Protein AF-A0A354WFI0-F1 (afdb_monomer)

Foldseek 3Di:
DADDPVQVPFDKDWLVVLLPAFQAWWKKFKAWPVRATADIATDRGSSCCSVDPQVLCVVVVVVPPPITIMIGIDGDDPVCRVVVSVVVCVVRVHNNVPDDRPRPPPVVLLVLVQLLCLQQQVFKEWLFKFAQQLVPVVLVVVCVVVVVCVCVPPVARHAIETEMEGAVVVLCVLAPDVVLLLVLNVCSLCVDVVCSVQFDDDLQASFWTWHDAQRHIYTYAYEDPVLVVLQPDWDWADASHRIHTYGDPSSLVSLLVFWFADNHYIDGDPDPDPVRCSRSVRSVRGDGDDHHPHDNPDPDDHDNDYSSNSSVVVVVCVVVCCDDPSVQVPPDPDDLVVVCVVVVQDPCVCLVPPQPPDPPSFKAKKWFDALPDDPLAQAAWDWDQPPVRDTDIDGHWFWWQALVGTDIRPDDPVPQQAPEETEIDMWGPSVCSLCVVLAVQFIPRDDDRRYIYTPWRDNDPFKTKDAKWKWKDQAPRDITIHGGAAGPVGSDPVRSVVSSVVSVVVSPRPPIDIDIDHIDIDGPPSPNPPSPDDPPVVVPVVPPPPDDDD

pLDDT: mean 87.9, std 15.36, range [27.03, 98.62]

Mean predicted aligned error: 11.43 Å

Nearest PDB structures (foldseek):
  1yd3-assembly1_A  TM=7.241E-01  e=3.306E-04  Thermotoga maritima
  1yd4-assembly1_A  TM=7.136E-01  e=4.871E-04  Thermotoga maritima
  1yd2-assembly1_A  TM=6.881E-01  e=3.693E-04  Thermotoga maritima
  1yd5-assembly1_A  TM=6.751E-01  e=4.125E-04  Thermotoga maritima
  2lwf-assembly1_A  TM=6.369E-01  e=1.740E-03  Arabidopsis thaliana

Secondary structure (DSSP, 8-state):
-B--HHHHTS-EEEGGGGGGS-SS-EEEEEE-TT-BEEEEEEESSHHHHHHSTT-THHHHHHTSTT---EEEEEE--TTTHHHHHHHHHHHH--TTTSS--------HHHHHHHHHHHHHTTTEEEEEEEPPGGG-HHHHHHHHHTT-GGGG-TTTTTS-EEEEEE-HHHHHHT-S-HHHHHHHHHHHHHS-TTTGGGSEE-TT-SS-EEEEETTEEEEEEEE-HHHHTT---EEEEEETTEEEEEE-HHHHHHHHHHEEE-SSEEEE-----HHHHHHHHHHHTPBP--S--S--S---------HHHHHHHHHHHHHTTSSSGGGGTTT-S--HHHHHHHTT--TTTTTT-TT--STTS-EEEEEE--SS--TTS--SEEEEE-TTS-EEEEE---EEEETTEEEETTS-GGG---SEEEEEEEEEHHHHHHHHHHHTTS-BS---TTEEEES--EEETTEEEEPEEEEEEETTTEEEEEEE---SS--SHHHHHHHHHHHHHTT--TTEEEEEE--EEEEPP--TTSTT-S-THHHHTTTSTT----

Sequence (550 aa):
MNADTYILQLPHVLLKSKELLPEDSGIYYVIDENELIWYIGKAKNIKTRWSGKTHHRIIQLGSQKRKVFHIYFEIISPDQLTQVEKARIEQYKPQLNGSKVTAKTIRPAETLLRETLNSLSEYIIIIGIEPPRKDDPVYIEKCNKFGSNWRILKKVLPLPIIHLCIDLTNIYNNTEDSRAAELAIDKAFSSRKAYSHQWESRKTESTSIRLLVNGYAVEVYDISKEAITLITGYEFTTLAGVPVRVINSESLQAIKKYCGQSSYSIFNLNDDSEFSQFCNHPLKQLLFYQKDPIKILFNESINSRSIDDNIKQFEEEYKLKKRGFDSRSNQTKYDISDILVKRGIDLKCYSTHPYIKDYSDKRIYLHIKSFSINLYEPTGQKNYISENGEKVTTSIVHSIQGSKGSFRQGSDLNLFPYQNVYMLTSVEREAWLLFEHYLSDFARVTLSEDDGYISRVYVSAKKCIKPAQVKISLGNQRTFTIPFGPSETIVKYDQVRKTMIESLKNSGLPDLKISFSSESISQCPLNNNISSRLSISDRSDLVSDLVLEY

Radius of gyration: 32.5 Å; Cα contacts (8 Å, |Δi|>4): 939; chains: 1; bounding box: 73×79×80 Å

Solvent-accessible surface area (backbone atoms only — not comparable to full-atom values): 31008 Å² total; per-residue (Å²): 75,67,62,50,75,72,58,74,69,39,59,66,40,47,57,92,49,41,86,76,44,55,75,49,22,22,41,37,38,35,27,40,82,80,41,36,34,39,36,63,47,64,32,73,27,44,20,61,52,66,70,40,97,73,46,62,61,60,57,65,55,62,67,48,75,94,67,54,48,33,40,28,44,49,83,39,60,74,90,47,37,68,62,52,40,51,52,50,44,68,73,46,56,23,65,51,67,79,44,81,77,68,65,74,77,70,59,55,48,58,58,49,49,40,43,26,43,48,21,38,29,95,41,36,34,36,64,21,33,28,66,37,54,67,82,35,64,70,58,51,51,50,26,58,76,70,70,40,52,83,75,60,36,81,88,46,18,78,23,36,34,40,39,34,30,33,41,56,64,62,56,50,73,73,45,94,49,62,68,23,44,54,50,25,54,54,42,37,61,39,77,47,78,94,53,27,78,56,50,44,58,48,88,76,44,95,50,28,36,33,35,69,40,90,75,30,33,40,40,36,26,33,40,35,74,72,41,51,72,45,53,82,45,67,45,80,48,41,52,57,82,36,69,33,37,30,52,34,72,67,21,40,53,42,42,40,73,42,31,22,43,58,87,48,29,35,34,65,56,90,59,86,48,72,66,44,51,58,26,19,49,62,51,61,54,42,37,80,75,84,66,60,81,46,76,76,88,70,94,69,91,70,83,75,58,43,39,66,62,40,22,54,52,38,46,50,31,43,76,67,34,70,38,67,84,58,42,70,54,87,75,44,96,67,58,64,66,59,55,32,53,77,70,73,47,66,85,65,65,67,73,83,37,92,63,51,84,58,97,73,76,50,47,35,44,36,37,20,40,63,81,86,56,65,72,63,50,49,37,43,63,45,78,43,67,46,97,86,67,47,79,45,76,42,66,37,63,43,65,34,39,43,79,86,44,77,42,60,37,64,53,65,69,91,74,52,81,51,84,45,57,23,41,45,46,72,34,51,34,71,58,44,71,73,43,36,94,55,43,52,70,23,31,32,77,73,73,57,73,43,28,27,30,27,74,68,54,44,48,41,102,60,28,20,62,41,69,18,32,42,35,45,20,52,57,96,65,50,73,46,66,44,68,41,26,39,32,98,87,38,66,51,68,71,56,43,52,50,52,42,52,53,42,55,68,68,62,75,65,71,61,69,45,79,48,78,46,70,63,42,80,40,72,49,77,81,63,66,80,67,70,88,73,71,61,76,75,81,64,55,84,78,72,67,90,81,79,80,90,134

Structure (mmCIF, N/CA/C/O backbone):
data_AF-A0A354WFI0-F1
#
_entry.id   AF-A0A354WFI0-F1
#
loop_
_atom_site.group_PDB
_atom_site.id
_atom_site.type_symbol
_atom_site.label_atom_id
_atom_site.label_alt_id
_atom_site.label_comp_id
_atom_site.label_asym_id
_atom_site.label_entity_id
_atom_site.label_seq_id
_atom_site.pdbx_PDB_ins_code
_atom_site.Cartn_x
_atom_site.Cartn_y
_atom_site.Cartn_z
_atom_site.occupancy
_atom_site.B_iso_or_equiv
_atom_site.auth_seq_id
_atom_site.auth_comp_id
_atom_site.auth_asym_id
_atom_site.auth_atom_id
_atom_site.pdbx_PDB_model_num
ATOM 1 N N . MET A 1 1 ? 6.319 -44.538 -18.905 1.00 88.12 1 MET A N 1
ATOM 2 C CA . MET A 1 1 ? 6.084 -45.839 -19.561 1.00 88.12 1 MET A CA 1
ATOM 3 C C . MET A 1 1 ? 6.114 -45.600 -21.056 1.00 88.12 1 MET A C 1
ATOM 5 O O . MET A 1 1 ? 5.666 -44.531 -21.469 1.00 88.12 1 MET A O 1
ATOM 9 N N . ASN A 1 2 ? 6.684 -46.519 -21.829 1.00 93.75 2 ASN A N 1
ATOM 10 C CA . ASN A 1 2 ? 6.718 -46.373 -23.283 1.00 93.75 2 ASN A CA 1
ATOM 11 C C . ASN A 1 2 ? 5.329 -46.645 -23.872 1.00 93.75 2 ASN A C 1
ATOM 13 O O . ASN A 1 2 ? 4.521 -47.344 -23.255 1.00 93.75 2 ASN A O 1
ATOM 17 N N . ALA A 1 3 ? 5.060 -46.048 -25.026 1.00 94.88 3 ALA A N 1
ATOM 18 C CA . ALA A 1 3 ? 3.891 -46.319 -25.837 1.00 94.88 3 ALA A CA 1
ATOM 19 C C . ALA A 1 3 ? 3.922 -47.774 -26.308 1.00 94.88 3 ALA A C 1
ATOM 21 O O . ALA A 1 3 ? 4.974 -48.295 -26.672 1.00 94.88 3 ALA A O 1
ATOM 22 N N . ASP A 1 4 ? 2.774 -48.440 -26.255 1.00 96.75 4 ASP A N 1
ATOM 23 C CA . ASP A 1 4 ? 2.620 -49.771 -26.826 1.00 96.75 4 ASP A CA 1
ATOM 24 C C . ASP A 1 4 ? 2.206 -49.678 -28.301 1.00 96.75 4 ASP A C 1
ATOM 26 O O . ASP A 1 4 ? 1.927 -48.603 -28.843 1.00 96.75 4 ASP A O 1
ATOM 30 N N . THR A 1 5 ? 2.145 -50.834 -28.959 1.00 96.81 5 THR A N 1
ATOM 31 C CA . THR A 1 5 ? 1.745 -50.937 -30.366 1.00 96.81 5 THR A CA 1
ATOM 32 C C . THR A 1 5 ? 0.364 -50.334 -30.626 1.00 96.81 5 THR A C 1
ATOM 34 O O . THR A 1 5 ? 0.145 -49.794 -31.704 1.00 96.81 5 THR A O 1
ATOM 37 N N . TYR A 1 6 ? -0.548 -50.378 -29.646 1.00 97.00 6 TYR A N 1
ATOM 38 C CA . TYR A 1 6 ? -1.874 -49.775 -29.777 1.00 97.00 6 TYR A CA 1
ATOM 39 C C . TYR A 1 6 ? -1.776 -48.256 -29.954 1.00 97.00 6 TYR A C 1
ATOM 41 O O . TYR A 1 6 ? -2.316 -47.721 -30.920 1.00 97.00 6 TYR A O 1
ATOM 49 N N . ILE A 1 7 ? -1.050 -47.558 -29.072 1.00 97.19 7 ILE A N 1
ATOM 50 C CA . ILE A 1 7 ? -0.925 -46.095 -29.160 1.00 97.19 7 ILE A CA 1
ATOM 51 C C . ILE A 1 7 ? -0.166 -45.675 -30.422 1.00 97.19 7 ILE A C 1
ATOM 53 O O . ILE A 1 7 ? -0.570 -44.718 -31.080 1.00 97.19 7 ILE A O 1
ATOM 57 N N . LEU A 1 8 ? 0.907 -46.385 -30.781 1.00 97.56 8 LEU A N 1
ATOM 58 C CA . LEU A 1 8 ? 1.742 -46.036 -31.938 1.00 97.56 8 LEU A CA 1
ATOM 59 C C . LEU A 1 8 ? 1.018 -46.193 -33.288 1.00 97.56 8 LEU A C 1
ATOM 61 O O . LEU A 1 8 ? 1.459 -45.627 -34.286 1.00 97.56 8 LEU A O 1
ATOM 65 N N . GLN A 1 9 ? -0.105 -46.916 -33.322 1.00 97.94 9 GLN A N 1
ATOM 66 C CA . GLN A 1 9 ? -0.971 -47.041 -34.498 1.00 97.94 9 GLN A CA 1
ATOM 67 C C . GLN A 1 9 ? -2.048 -45.948 -34.592 1.00 97.94 9 GLN A C 1
ATOM 69 O O . GLN A 1 9 ? -2.731 -45.855 -35.614 1.00 97.94 9 GLN A O 1
ATOM 74 N N . LEU A 1 10 ? -2.222 -45.116 -33.558 1.00 98.31 10 LEU A N 1
ATOM 75 C CA . LEU A 1 10 ? -3.216 -44.044 -33.574 1.00 98.31 10 LEU A CA 1
ATOM 76 C C . LEU A 1 10 ? -2.811 -42.898 -34.522 1.00 98.31 10 LEU A C 1
ATOM 78 O O . LEU A 1 10 ? -1.618 -42.621 -34.706 1.00 98.31 10 LEU A O 1
ATOM 82 N N . PRO A 1 11 ? -3.793 -42.157 -35.074 1.00 98.31 11 PRO A N 1
ATOM 83 C CA . PRO A 1 11 ? -3.531 -40.893 -35.747 1.00 98.31 11 PRO A CA 1
ATOM 84 C C . PRO A 1 11 ? -2.765 -39.931 -34.835 1.00 98.31 11 PRO A C 1
ATOM 86 O O . PRO A 1 11 ? -3.046 -39.827 -33.637 1.00 98.31 11 PRO A O 1
ATOM 89 N N . HIS A 1 12 ? -1.806 -39.204 -35.403 1.00 98.44 12 HIS A N 1
ATOM 90 C CA . HIS A 1 12 ? -1.001 -38.258 -34.646 1.00 98.44 12 HIS A CA 1
ATOM 91 C C . HIS A 1 12 ? -0.573 -37.053 -35.472 1.00 98.44 12 HIS A C 1
ATOM 93 O O . HIS A 1 12 ? -0.542 -37.080 -36.700 1.00 98.44 12 HIS A O 1
ATOM 99 N N . VAL A 1 13 ? -0.205 -35.987 -34.767 1.00 98.25 13 VAL A N 1
ATOM 100 C CA . VAL A 1 13 ? 0.425 -34.797 -35.345 1.00 98.25 13 VAL A CA 1
ATOM 101 C C . VAL A 1 13 ? 1.635 -34.393 -34.513 1.00 98.25 13 VAL A C 1
ATOM 103 O O . VAL A 1 13 ? 1.714 -34.678 -33.317 1.00 98.25 13 VAL A O 1
ATOM 106 N N . LEU A 1 14 ? 2.578 -33.675 -35.116 1.00 97.56 14 LEU A N 1
ATOM 107 C CA . LEU A 1 14 ? 3.636 -33.006 -34.360 1.00 97.56 14 LEU A CA 1
ATOM 108 C C . LEU A 1 14 ? 3.024 -31.949 -33.427 1.00 97.56 14 LEU A C 1
ATOM 110 O O . LEU A 1 14 ? 2.153 -31.186 -33.837 1.00 97.56 14 LEU A O 1
ATOM 114 N N . LEU A 1 15 ? 3.536 -31.810 -32.198 1.00 95.88 15 LEU A N 1
ATOM 115 C CA . LEU A 1 15 ? 3.089 -30.778 -31.244 1.00 95.88 15 LEU A CA 1
ATOM 116 C C . LEU A 1 15 ? 3.219 -29.351 -31.817 1.00 95.88 15 LEU A C 1
ATOM 118 O O . LEU A 1 15 ? 2.450 -28.450 -31.466 1.00 95.88 15 LEU A O 1
ATOM 122 N N . LYS A 1 16 ? 4.199 -29.132 -32.704 1.00 93.44 16 LYS A N 1
ATOM 123 C CA . LYS A 1 16 ? 4.376 -27.862 -33.425 1.00 93.44 16 LYS A CA 1
ATOM 124 C C . LYS A 1 16 ? 3.240 -27.578 -34.410 1.00 93.44 16 LYS A C 1
ATOM 126 O O . LYS A 1 16 ? 2.949 -26.406 -34.603 1.00 93.44 16 LYS A O 1
ATOM 131 N N . SER A 1 17 ? 2.598 -28.626 -34.926 1.00 96.31 17 SER A N 1
ATOM 132 C CA . SER A 1 17 ? 1.516 -28.596 -35.916 1.00 96.31 17 SER A CA 1
ATOM 133 C C . SER A 1 17 ? 0.149 -28.948 -35.311 1.00 96.31 17 SER A C 1
ATOM 135 O O . SER A 1 17 ? -0.720 -29.522 -35.965 1.00 96.31 17 SER A O 1
ATOM 137 N N . LYS A 1 18 ? -0.047 -28.652 -34.019 1.00 95.12 18 LYS A N 1
ATOM 138 C CA . LYS A 1 18 ? -1.270 -28.964 -33.251 1.00 95.12 18 LYS A CA 1
ATOM 139 C C . LYS A 1 18 ? -2.546 -28.305 -33.796 1.00 95.12 18 LYS A C 1
ATOM 141 O O . LYS A 1 18 ? -3.642 -28.677 -33.399 1.00 95.12 18 LYS A O 1
ATOM 146 N N . GLU A 1 19 ? -2.431 -27.325 -34.681 1.00 94.62 19 GLU A N 1
ATOM 147 C CA . GLU A 1 19 ? -3.548 -26.745 -35.429 1.00 94.62 19 GLU A CA 1
ATOM 148 C C . GLU A 1 19 ? -4.234 -27.746 -36.373 1.00 94.62 19 GLU A C 1
ATOM 150 O O . GLU A 1 19 ? -5.393 -27.534 -36.720 1.00 94.62 19 GLU A O 1
ATOM 155 N N . LEU A 1 20 ? -3.555 -28.843 -36.732 1.00 97.19 20 LEU A N 1
ATOM 156 C CA . LEU A 1 20 ? -4.083 -29.932 -37.561 1.00 97.19 20 LEU A CA 1
ATOM 157 C C . LEU A 1 20 ? -4.864 -30.993 -36.763 1.00 97.19 20 LEU A C 1
ATOM 159 O O . LEU A 1 20 ? -5.297 -31.992 -37.329 1.00 97.19 20 LEU A O 1
ATOM 163 N N . LEU A 1 21 ? -5.025 -30.812 -35.448 1.00 98.12 21 LEU A N 1
ATOM 164 C CA . LEU A 1 21 ? -5.816 -31.719 -34.613 1.00 98.12 21 LEU A CA 1
ATOM 165 C C . LEU A 1 21 ? -7.309 -31.686 -34.999 1.00 98.12 21 LEU A C 1
ATOM 167 O O . LEU A 1 21 ? -7.796 -30.645 -35.449 1.00 98.12 21 LEU A O 1
ATOM 171 N N . PRO A 1 22 ? -8.056 -32.783 -34.777 1.00 98.06 22 PRO A N 1
ATOM 172 C CA . PRO A 1 22 ? -9.482 -32.849 -35.085 1.00 98.06 22 PRO A CA 1
ATOM 173 C C . PRO A 1 22 ? -10.330 -31.997 -34.129 1.00 98.06 22 PRO A C 1
ATOM 175 O O . PRO A 1 22 ? -9.961 -31.747 -32.975 1.00 98.06 22 PRO A O 1
ATOM 178 N N . GLU A 1 23 ? -11.504 -31.579 -34.604 1.00 98.19 23 GLU A N 1
ATOM 179 C CA . GLU A 1 23 ? -12.505 -30.835 -33.820 1.00 98.19 23 GLU A CA 1
ATOM 180 C C . GLU A 1 23 ? -13.436 -31.752 -33.004 1.00 98.19 23 GLU A C 1
ATOM 182 O O . GLU A 1 23 ? -14.348 -31.284 -32.324 1.00 98.19 23 GLU A O 1
ATOM 187 N N . ASP A 1 24 ? -13.147 -33.048 -33.006 1.00 98.50 24 ASP A N 1
ATOM 188 C CA . ASP A 1 24 ? -13.878 -34.094 -32.303 1.00 98.50 24 ASP A CA 1
ATOM 189 C C . ASP A 1 24 ? -13.485 -34.234 -30.823 1.00 98.50 24 ASP A C 1
ATOM 191 O O . ASP A 1 24 ? -12.447 -33.739 -30.355 1.00 98.50 24 ASP A O 1
ATOM 195 N N . SER A 1 25 ? -14.321 -34.956 -30.075 1.00 98.38 25 SER A N 1
ATOM 196 C CA . SER A 1 25 ? -14.027 -35.383 -28.711 1.00 98.38 25 SER A CA 1
ATOM 197 C C . SER A 1 25 ? -13.116 -36.606 -28.689 1.00 98.38 25 SER A C 1
ATOM 199 O O . SER A 1 25 ? -13.260 -37.526 -29.491 1.00 98.38 25 SER A O 1
ATOM 201 N N . GLY A 1 26 ? -12.198 -36.662 -27.729 1.00 98.44 26 GLY A N 1
ATOM 202 C CA . GLY A 1 26 ? -11.318 -37.817 -27.611 1.00 98.44 26 GLY A CA 1
ATOM 203 C C . GLY A 1 26 ? -10.286 -37.737 -26.499 1.00 98.44 26 GLY A C 1
ATOM 204 O O . GLY A 1 26 ? -10.249 -36.781 -25.710 1.00 98.44 26 GLY A O 1
ATOM 205 N N . ILE A 1 27 ? -9.448 -38.770 -26.453 1.00 98.62 27 ILE A N 1
ATOM 206 C CA . ILE A 1 27 ? -8.271 -38.862 -25.589 1.00 98.62 27 ILE A CA 1
ATOM 207 C C . ILE A 1 27 ? -7.036 -38.590 -26.433 1.00 98.62 27 ILE A C 1
ATOM 209 O O . ILE A 1 27 ? -6.919 -39.078 -27.554 1.00 98.62 27 ILE A O 1
ATOM 213 N N . TYR A 1 28 ? -6.111 -37.805 -25.895 1.00 98.31 28 TYR A N 1
ATOM 214 C CA . TYR A 1 28 ? -4.847 -37.496 -26.541 1.00 98.31 28 TYR A CA 1
ATOM 215 C C . TYR A 1 28 ? -3.664 -37.908 -25.667 1.00 98.31 28 TYR A C 1
ATOM 217 O O . TYR A 1 28 ? -3.703 -37.788 -24.440 1.00 98.31 28 TYR A O 1
ATOM 225 N N . TYR A 1 29 ? -2.595 -38.343 -26.325 1.00 98.38 29 TYR A N 1
ATOM 226 C CA . TYR A 1 29 ? -1.359 -38.844 -25.740 1.00 98.38 29 TYR A CA 1
ATOM 227 C C . TYR A 1 29 ? -0.202 -37.994 -26.256 1.00 98.38 29 TYR A C 1
ATOM 229 O O . TYR A 1 29 ? -0.004 -37.864 -27.461 1.00 98.38 29 TYR A O 1
ATOM 237 N N . VAL A 1 30 ? 0.572 -37.407 -25.349 1.00 97.81 30 VAL A N 1
ATOM 238 C CA . VAL A 1 30 ? 1.783 -36.660 -25.689 1.00 97.81 30 VAL A CA 1
ATOM 239 C C . VAL A 1 30 ? 2.979 -37.575 -25.513 1.00 97.81 30 VAL A C 1
ATOM 241 O O . VAL A 1 30 ? 3.269 -37.998 -24.390 1.00 97.81 30 VAL A O 1
ATOM 244 N N . ILE A 1 31 ? 3.665 -37.853 -26.614 1.00 97.94 31 ILE A N 1
ATOM 245 C CA . ILE A 1 31 ? 4.736 -38.847 -26.696 1.00 97.94 31 ILE A CA 1
ATOM 246 C C . ILE A 1 31 ? 5.979 -38.182 -27.279 1.00 97.94 31 ILE A C 1
ATOM 248 O O . ILE A 1 31 ? 5.856 -37.346 -28.175 1.00 97.94 31 ILE A O 1
ATOM 252 N N . ASP A 1 32 ? 7.156 -38.490 -26.741 1.00 97.44 32 ASP A N 1
ATOM 253 C CA . ASP A 1 32 ? 8.422 -37.971 -27.272 1.00 97.44 32 ASP A CA 1
ATOM 254 C C . ASP A 1 32 ? 9.044 -38.887 -28.338 1.00 97.44 32 ASP A C 1
ATOM 256 O O . ASP A 1 32 ? 8.488 -39.920 -28.703 1.00 97.44 32 ASP A O 1
ATOM 260 N N . GLU A 1 33 ? 10.206 -38.503 -28.857 1.00 96.25 33 GLU A N 1
ATOM 261 C CA . GLU A 1 33 ? 10.947 -39.263 -29.865 1.00 96.25 33 GLU A CA 1
ATOM 262 C C . GLU A 1 33 ? 11.458 -40.639 -29.399 1.00 96.25 33 GLU A C 1
ATOM 264 O O . GLU A 1 33 ? 11.867 -41.437 -30.232 1.00 96.25 33 GLU A O 1
ATOM 269 N N . ASN A 1 34 ? 11.433 -40.928 -28.093 1.00 96.50 34 ASN A N 1
ATOM 270 C CA . ASN A 1 34 ? 11.820 -42.224 -27.522 1.00 96.50 34 ASN A CA 1
ATOM 271 C C . ASN A 1 34 ? 10.588 -43.055 -27.133 1.00 96.50 34 ASN A C 1
ATOM 273 O O . ASN A 1 34 ? 10.678 -43.931 -26.272 1.00 96.50 34 ASN A O 1
ATOM 277 N N . GLU A 1 35 ? 9.429 -42.721 -27.707 1.00 96.94 35 GLU A N 1
ATOM 278 C CA . GLU A 1 35 ? 8.141 -43.367 -27.453 1.00 96.94 35 GLU A CA 1
ATOM 279 C C . GLU A 1 35 ? 7.688 -43.277 -25.986 1.00 96.94 35 GLU A C 1
ATOM 281 O O . GLU A 1 35 ? 6.787 -43.993 -25.557 1.00 96.94 35 GLU A O 1
ATOM 286 N N . LEU A 1 36 ? 8.256 -42.373 -25.183 1.00 96.88 36 LEU A N 1
ATOM 287 C CA . LEU A 1 36 ? 7.855 -42.208 -23.789 1.00 96.88 36 LEU A CA 1
ATOM 288 C C . LEU A 1 36 ? 6.552 -41.407 -23.707 1.00 96.88 36 LEU A C 1
ATOM 290 O O . LEU A 1 36 ? 6.472 -40.292 -24.223 1.00 96.88 36 LEU A O 1
ATOM 294 N N . ILE A 1 37 ? 5.549 -41.918 -22.986 1.00 97.56 37 ILE A N 1
ATOM 295 C CA . ILE A 1 37 ? 4.295 -41.190 -22.750 1.00 97.56 37 ILE A CA 1
ATOM 296 C C . ILE A 1 37 ? 4.489 -40.176 -21.616 1.00 97.56 37 ILE A C 1
ATOM 298 O O . ILE A 1 37 ? 4.655 -40.530 -20.443 1.00 97.56 37 ILE A O 1
ATOM 302 N N . TRP A 1 38 ? 4.411 -38.892 -21.960 1.00 96.62 38 TRP A N 1
ATOM 303 C CA . TRP A 1 38 ? 4.559 -37.782 -21.019 1.00 96.62 38 TRP A CA 1
ATOM 304 C C . TRP A 1 38 ? 3.245 -37.380 -20.370 1.00 96.62 38 TRP A C 1
ATOM 306 O O . TRP A 1 38 ? 3.209 -37.097 -19.171 1.00 96.62 38 TRP A O 1
ATOM 316 N N . TYR A 1 39 ? 2.173 -37.318 -21.157 1.00 97.19 39 TYR A N 1
ATOM 317 C CA . TYR A 1 39 ? 0.889 -36.790 -20.714 1.00 97.19 39 TYR A CA 1
ATOM 318 C C . TYR A 1 39 ? -0.265 -37.437 -21.471 1.00 97.19 39 TYR A C 1
ATOM 320 O O . TYR A 1 39 ? -0.187 -37.604 -22.683 1.00 97.19 39 TYR A O 1
ATOM 328 N N . ILE A 1 40 ? -1.343 -37.745 -20.759 1.00 98.00 40 ILE A N 1
ATOM 329 C CA . ILE A 1 40 ? -2.618 -38.188 -21.319 1.00 98.00 40 ILE A CA 1
ATOM 330 C C . ILE A 1 40 ? -3.696 -37.213 -20.857 1.00 98.00 40 ILE A C 1
ATOM 332 O O . ILE A 1 40 ? -3.737 -36.844 -19.682 1.00 98.00 40 ILE A O 1
ATOM 336 N N . GLY A 1 41 ? -4.569 -36.778 -21.753 1.00 97.06 41 GLY A N 1
ATOM 337 C CA . GLY A 1 41 ? -5.693 -35.926 -21.382 1.00 97.06 41 GLY A CA 1
ATOM 338 C C . GLY A 1 41 ? -6.908 -36.161 -22.259 1.00 97.06 41 GLY A C 1
ATOM 339 O O . GLY A 1 41 ? -6.807 -36.742 -23.336 1.00 97.06 41 GLY A O 1
ATOM 340 N N . LYS A 1 42 ? -8.064 -35.686 -21.799 1.00 97.69 42 LYS A N 1
ATOM 341 C CA . LYS A 1 42 ? -9.307 -35.667 -22.583 1.00 97.69 42 LYS A CA 1
ATOM 342 C C . LYS A 1 42 ? -9.686 -34.275 -23.075 1.00 97.69 42 LYS A C 1
ATOM 344 O O . LYS A 1 42 ? -9.359 -33.261 -22.449 1.00 97.69 42 LYS A O 1
ATOM 349 N N . ALA A 1 43 ? -10.466 -34.224 -24.149 1.00 97.12 43 ALA A N 1
ATOM 350 C CA . ALA A 1 43 ? -11.117 -33.005 -24.615 1.00 97.12 43 ALA A CA 1
ATOM 351 C C . ALA A 1 43 ? -12.461 -33.308 -25.290 1.00 97.12 43 ALA A C 1
ATOM 353 O O . ALA A 1 43 ? -12.610 -34.337 -25.938 1.00 97.12 43 ALA A O 1
ATOM 354 N N . LYS A 1 44 ? -13.421 -32.377 -25.184 1.00 97.50 44 LYS A N 1
ATOM 355 C CA . LYS A 1 44 ? -14.641 -32.393 -26.016 1.00 97.50 44 LYS A CA 1
ATOM 356 C C . LYS A 1 44 ? -14.379 -31.940 -27.459 1.00 97.50 44 LYS A C 1
ATOM 358 O O . LYS A 1 44 ? -15.161 -32.255 -28.336 1.00 97.50 44 LYS A O 1
ATOM 363 N N . ASN A 1 45 ? -13.303 -31.183 -27.664 1.00 97.44 45 ASN A N 1
ATOM 364 C CA . ASN A 1 45 ? -12.791 -30.750 -28.959 1.00 97.44 45 ASN A CA 1
ATOM 365 C C . ASN A 1 45 ? -11.265 -30.654 -28.815 1.00 97.44 45 ASN A C 1
ATOM 367 O O . ASN A 1 45 ? -10.758 -29.781 -28.094 1.00 97.44 45 ASN A O 1
ATOM 371 N N . ILE A 1 46 ? -10.541 -31.610 -29.402 1.00 97.50 46 ILE A N 1
ATOM 372 C CA . ILE A 1 46 ? -9.092 -31.759 -29.204 1.00 97.50 46 ILE A CA 1
ATOM 373 C C . ILE A 1 46 ? -8.346 -30.530 -29.743 1.00 97.50 46 ILE A C 1
ATOM 375 O O . ILE A 1 46 ? -7.513 -29.960 -29.030 1.00 97.50 46 ILE A O 1
ATOM 379 N N . LYS A 1 47 ? -8.693 -30.054 -30.942 1.00 96.75 47 LYS A N 1
ATOM 380 C CA . LYS A 1 47 ? -8.108 -28.849 -31.550 1.00 96.75 47 LYS A CA 1
ATOM 381 C C . LYS A 1 47 ? -8.232 -27.618 -30.657 1.00 96.75 47 LYS A C 1
ATOM 383 O O . LYS A 1 47 ? -7.232 -26.970 -30.361 1.00 96.75 47 LYS A O 1
ATOM 388 N N . THR A 1 48 ? -9.432 -27.327 -30.155 1.00 93.88 48 THR A N 1
ATOM 389 C CA . THR A 1 48 ? -9.709 -26.169 -29.286 1.00 93.88 48 THR A CA 1
ATOM 390 C C . THR A 1 48 ? -8.956 -26.263 -27.961 1.00 93.88 48 THR A C 1
ATOM 392 O O . THR A 1 48 ? -8.439 -25.268 -27.447 1.00 93.88 48 THR A O 1
ATOM 395 N N . ARG A 1 49 ? -8.837 -27.475 -27.403 1.00 93.62 49 ARG A N 1
ATOM 396 C CA . ARG A 1 49 ? -8.079 -27.709 -26.168 1.00 93.62 49 ARG A CA 1
ATOM 397 C C . ARG A 1 49 ? -6.602 -27.345 -26.323 1.00 93.62 49 ARG A C 1
ATOM 399 O O . ARG A 1 49 ? -6.017 -26.811 -25.379 1.00 93.62 49 ARG A O 1
ATOM 406 N N . TRP A 1 50 ? -6.023 -27.624 -27.487 1.00 93.88 50 TRP A N 1
ATOM 407 C CA . TRP A 1 50 ? -4.612 -27.383 -27.788 1.00 93.88 50 TRP A CA 1
ATOM 408 C C . TRP A 1 50 ? -4.326 -26.014 -28.422 1.00 93.88 50 TRP A C 1
ATOM 410 O O . TRP A 1 50 ? -3.200 -25.523 -28.307 1.00 93.88 50 TRP A O 1
ATOM 420 N N . SER A 1 51 ? -5.321 -25.371 -29.040 1.00 87.06 51 SER A N 1
ATOM 421 C CA . SER A 1 51 ? -5.217 -24.001 -29.560 1.00 87.06 51 SER A CA 1
ATOM 422 C C . SER A 1 51 ? -5.386 -22.935 -28.468 1.00 87.06 51 SER A C 1
ATOM 424 O O . SER A 1 51 ? -4.882 -21.819 -28.602 1.00 87.06 51 SER A O 1
ATOM 426 N N . GLY A 1 52 ? -6.048 -23.273 -27.357 1.00 74.31 52 GLY A N 1
ATOM 427 C CA . GLY A 1 52 ? -6.274 -22.361 -26.240 1.00 74.31 52 GLY A CA 1
ATOM 428 C C . GLY A 1 52 ? -4.991 -21.913 -25.524 1.00 74.31 52 GLY A C 1
ATOM 429 O O . GLY A 1 52 ? -4.104 -22.710 -25.212 1.00 74.31 52 GLY A O 1
ATOM 430 N N . LYS A 1 53 ? -4.942 -20.628 -25.133 1.00 63.06 53 LYS A N 1
ATOM 431 C CA . LYS A 1 53 ? -3.869 -20.029 -24.301 1.00 63.06 53 LYS A CA 1
ATOM 432 C C . LYS A 1 53 ? -3.712 -20.688 -22.913 1.00 63.06 53 LYS A C 1
ATOM 434 O O . LYS A 1 53 ? -2.771 -20.380 -22.185 1.00 63.06 53 LYS A O 1
ATOM 439 N N . THR A 1 54 ? -4.631 -21.575 -22.534 1.00 63.12 54 THR A N 1
ATOM 440 C CA . THR A 1 54 ? -4.769 -22.165 -21.196 1.00 63.12 54 THR A CA 1
ATOM 441 C C . THR A 1 54 ? -4.236 -23.593 -21.083 1.00 63.12 54 THR A C 1
ATOM 443 O O . THR A 1 54 ? -4.316 -24.174 -20.002 1.00 63.12 54 THR A O 1
ATOM 446 N N . HIS A 1 55 ? -3.666 -24.193 -22.139 1.00 77.81 55 HIS A N 1
ATOM 447 C CA . HIS A 1 55 ? -3.121 -25.552 -22.032 1.00 77.81 55 HIS A CA 1
ATOM 448 C C . HIS A 1 55 ? -1.817 -25.579 -21.210 1.00 77.81 55 HIS A C 1
ATOM 450 O O . HIS A 1 55 ? -0.710 -25.610 -21.744 1.00 77.81 55 HIS A O 1
ATOM 456 N N . HIS A 1 56 ? -1.936 -25.578 -19.880 1.00 75.19 56 HIS A N 1
ATOM 457 C CA . HIS A 1 56 ? -0.827 -25.400 -18.933 1.00 75.19 56 HIS A CA 1
ATOM 458 C C . HIS A 1 56 ? 0.327 -26.405 -19.096 1.00 75.19 56 HIS A C 1
ATOM 460 O O . HIS A 1 56 ? 1.466 -26.095 -18.744 1.00 75.19 56 HIS A O 1
ATOM 466 N N . ARG A 1 57 ? 0.070 -27.589 -19.670 1.00 86.19 57 ARG A N 1
ATOM 467 C CA . ARG A 1 57 ? 1.103 -28.609 -19.912 1.00 86.19 57 ARG A CA 1
ATOM 468 C C . ARG A 1 57 ? 2.043 -28.267 -21.071 1.00 86.19 57 ARG A C 1
ATOM 470 O O . ARG A 1 57 ? 3.157 -28.775 -21.082 1.00 86.19 57 ARG A O 1
ATOM 477 N N . ILE A 1 58 ? 1.675 -27.361 -21.987 1.00 87.31 58 ILE A N 1
ATOM 478 C CA . ILE A 1 58 ? 2.551 -26.979 -23.114 1.00 87.31 58 ILE A CA 1
ATOM 479 C C . ILE A 1 58 ? 3.873 -26.363 -22.635 1.00 87.31 58 ILE A C 1
ATOM 481 O O . ILE A 1 58 ? 4.918 -26.574 -23.238 1.00 87.31 58 ILE A O 1
ATOM 485 N N . ILE A 1 59 ? 3.840 -25.652 -21.504 1.00 80.69 59 ILE A N 1
ATOM 486 C CA . ILE A 1 59 ? 5.016 -25.012 -20.905 1.00 80.69 59 ILE A CA 1
ATOM 487 C C . ILE A 1 59 ? 5.956 -26.065 -20.312 1.00 80.69 59 ILE A C 1
ATOM 489 O O . ILE A 1 59 ? 7.164 -25.986 -20.509 1.00 80.69 59 ILE A O 1
ATOM 493 N N . GLN A 1 60 ? 5.402 -27.064 -19.619 1.00 86.88 60 GLN A N 1
ATOM 494 C CA . GLN A 1 60 ? 6.180 -28.159 -19.026 1.00 86.88 60 GLN A CA 1
ATOM 495 C C . GLN A 1 60 ? 6.787 -29.082 -20.086 1.00 86.88 60 GLN A C 1
ATOM 497 O O . GLN A 1 60 ? 7.875 -29.617 -19.885 1.00 86.88 60 GLN A O 1
ATOM 502 N N . LEU A 1 61 ? 6.106 -29.239 -21.223 1.00 89.75 61 LEU A N 1
ATOM 503 C CA . LEU A 1 61 ? 6.660 -29.910 -22.397 1.00 89.75 61 LEU A CA 1
ATOM 504 C C . LEU A 1 61 ? 7.775 -29.056 -23.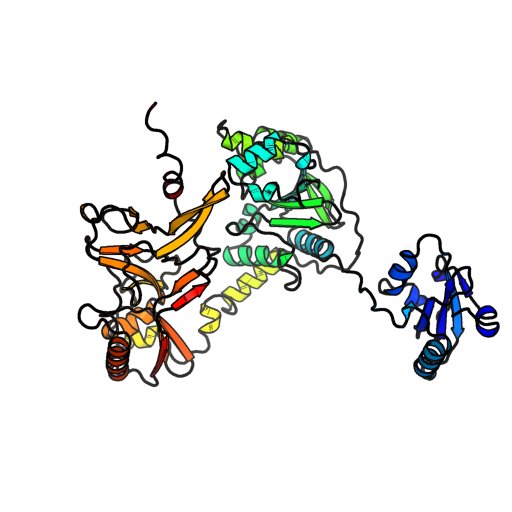018 1.00 89.75 61 LEU A C 1
ATOM 506 O O . LEU A 1 61 ? 8.869 -29.551 -23.257 1.00 89.75 61 LEU A O 1
ATOM 510 N N . GLY A 1 62 ? 7.552 -27.747 -23.173 1.00 84.50 62 GLY A N 1
ATOM 511 C CA . GLY A 1 62 ? 8.555 -26.809 -23.687 1.00 84.50 62 GLY A CA 1
ATOM 512 C C . GLY A 1 62 ? 9.815 -26.679 -22.820 1.00 84.50 62 GLY A C 1
ATOM 513 O O . GLY A 1 62 ? 10.879 -26.350 -23.344 1.00 84.50 62 GLY A O 1
ATOM 514 N N . SER A 1 63 ? 9.741 -26.962 -21.513 1.00 83.88 63 SER A N 1
ATOM 515 C CA . SER A 1 63 ? 10.928 -26.995 -20.646 1.00 83.88 63 SER A CA 1
ATOM 516 C C . SER A 1 63 ? 11.829 -28.210 -20.886 1.00 83.88 63 SER A C 1
ATOM 518 O O . SER A 1 63 ? 12.996 -28.172 -20.498 1.00 83.88 63 SER A O 1
ATOM 520 N N . GLN A 1 64 ? 11.333 -29.255 -21.559 1.00 86.56 64 GLN A N 1
ATOM 521 C CA . GLN A 1 64 ? 12.123 -30.419 -21.972 1.00 86.56 64 GLN A CA 1
ATOM 522 C C . GLN A 1 64 ? 12.903 -30.083 -23.248 1.00 86.56 64 GLN A C 1
ATOM 524 O O . GLN A 1 64 ? 12.575 -30.521 -24.352 1.00 86.56 64 GLN A O 1
ATOM 529 N N . LYS A 1 65 ? 13.916 -29.220 -23.107 1.00 76.69 65 LYS A N 1
ATOM 530 C CA . LYS A 1 65 ? 14.749 -28.766 -24.228 1.00 76.69 65 LYS A CA 1
ATOM 531 C C . LYS A 1 65 ? 15.270 -29.975 -25.018 1.00 76.69 65 LYS A C 1
ATOM 533 O O . LYS A 1 65 ? 15.757 -30.925 -24.417 1.00 76.69 65 LYS A O 1
ATOM 538 N N . ARG A 1 66 ? 15.245 -29.871 -26.354 1.00 79.94 66 ARG A N 1
ATOM 539 C CA . ARG A 1 66 ? 15.735 -30.866 -27.337 1.00 79.94 66 ARG A CA 1
ATOM 540 C C . ARG A 1 66 ? 14.836 -32.084 -27.596 1.00 79.94 66 ARG A C 1
ATOM 542 O O . ARG A 1 66 ? 15.227 -32.897 -28.421 1.00 79.94 66 ARG A O 1
ATOM 549 N N . LYS A 1 67 ? 13.647 -32.171 -26.991 1.00 91.50 67 LYS A N 1
ATOM 550 C CA . LYS A 1 67 ? 12.668 -33.220 -27.319 1.00 91.50 67 LYS A CA 1
ATOM 551 C C . LYS A 1 67 ? 11.695 -32.799 -28.419 1.00 91.50 67 LYS A C 1
ATOM 553 O O . LYS A 1 67 ? 11.302 -31.629 -28.502 1.00 91.50 67 LYS A O 1
ATOM 558 N N . VAL A 1 68 ? 11.299 -33.755 -29.250 1.00 95.94 68 VAL A N 1
ATOM 559 C CA . VAL A 1 68 ? 10.252 -33.626 -30.265 1.00 95.94 68 VAL A CA 1
ATOM 560 C C . VAL A 1 68 ? 9.035 -34.393 -29.778 1.00 95.94 68 VAL A C 1
ATOM 562 O O . VAL A 1 68 ? 9.081 -35.597 -29.572 1.00 95.94 68 VAL A O 1
ATOM 565 N N . PHE A 1 69 ? 7.926 -33.681 -29.606 1.00 97.50 69 PHE A N 1
ATOM 566 C CA . PHE A 1 69 ? 6.688 -34.278 -29.126 1.00 97.50 69 PHE A CA 1
ATOM 567 C C . PHE A 1 69 ? 5.686 -34.475 -30.259 1.00 97.50 69 PHE A C 1
ATOM 569 O O . PHE A 1 69 ? 5.485 -33.577 -31.084 1.00 97.50 69 PHE A O 1
ATOM 576 N N . HIS A 1 70 ? 5.001 -35.609 -30.219 1.00 98.19 70 HIS A N 1
ATOM 577 C CA . HIS A 1 70 ? 3.842 -35.945 -31.032 1.00 98.19 70 HIS A CA 1
ATOM 578 C C . HIS A 1 70 ? 2.600 -36.008 -30.140 1.00 98.19 70 HIS A C 1
ATOM 580 O O . HIS A 1 70 ? 2.678 -36.388 -28.969 1.00 98.19 70 HIS A O 1
ATOM 586 N N . ILE A 1 71 ? 1.457 -35.607 -30.690 1.00 98.25 71 ILE A N 1
ATOM 587 C CA . ILE A 1 71 ? 0.144 -35.748 -30.067 1.00 98.25 71 ILE A CA 1
ATOM 588 C C . ILE A 1 71 ? -0.593 -36.841 -30.834 1.00 98.25 71 ILE A C 1
ATOM 590 O O . ILE A 1 71 ? -1.094 -36.582 -31.927 1.00 98.25 71 ILE A O 1
ATOM 594 N N . TYR A 1 72 ? -0.645 -38.037 -30.259 1.00 98.62 72 TYR A N 1
ATOM 595 C CA . TYR A 1 72 ? -1.503 -39.125 -30.727 1.00 98.62 72 TYR A CA 1
ATOM 596 C C . TYR A 1 72 ? -2.907 -38.927 -30.167 1.00 98.62 72 TYR A C 1
ATOM 598 O O . TYR A 1 72 ? -3.055 -38.374 -29.073 1.00 98.62 72 TYR A O 1
ATOM 606 N N . PHE A 1 73 ? -3.940 -39.361 -30.880 1.00 98.62 73 PHE A N 1
ATOM 607 C CA . PHE A 1 73 ? -5.313 -39.210 -30.408 1.00 98.62 73 PHE A CA 1
ATOM 608 C C . PHE A 1 73 ? -6.231 -40.357 -30.829 1.00 98.62 73 PHE A C 1
ATOM 610 O O . PHE A 1 73 ? -6.103 -40.920 -31.910 1.00 98.62 73 PHE A O 1
ATOM 617 N N . GLU A 1 74 ? -7.195 -40.665 -29.965 1.00 98.31 74 GLU A N 1
ATOM 618 C CA . GLU A 1 74 ? -8.314 -41.570 -30.236 1.00 98.31 74 GLU A CA 1
ATOM 619 C C . GLU A 1 74 ? -9.632 -40.802 -30.069 1.00 98.31 74 GLU A C 1
ATOM 621 O O . GLU A 1 74 ? -9.818 -40.077 -29.086 1.00 98.31 74 GLU A O 1
ATOM 626 N N . ILE A 1 75 ? -10.543 -40.939 -31.036 1.00 98.50 75 ILE A N 1
ATOM 627 C CA . ILE A 1 75 ? -11.865 -40.304 -30.987 1.00 98.50 75 ILE A CA 1
ATOM 628 C C . ILE A 1 75 ? -12.769 -41.126 -30.074 1.00 98.50 75 ILE A C 1
ATOM 630 O O . ILE A 1 75 ? -12.933 -42.327 -30.268 1.00 98.50 75 ILE A O 1
ATOM 634 N N . ILE A 1 76 ? -13.338 -40.477 -29.061 1.00 98.31 76 ILE A N 1
ATOM 635 C CA . ILE A 1 76 ? -14.131 -41.117 -28.007 1.00 98.31 76 ILE A CA 1
ATOM 636 C C . ILE A 1 76 ? -15.386 -40.284 -27.774 1.00 98.31 76 ILE A C 1
ATOM 638 O O . ILE A 1 76 ? -15.324 -39.052 -27.741 1.00 98.31 76 ILE A O 1
ATOM 642 N N . SER A 1 77 ? -16.520 -40.958 -27.573 1.00 97.81 77 SER A N 1
ATOM 643 C CA . SER A 1 77 ? -17.787 -40.301 -27.245 1.00 97.81 77 SER A CA 1
ATOM 644 C C . SER A 1 77 ? -17.647 -39.420 -25.989 1.00 97.81 77 SER A C 1
ATOM 646 O O . SER A 1 77 ? -17.020 -39.856 -25.013 1.00 97.81 77 SER A O 1
ATOM 648 N N . PRO A 1 78 ? -18.240 -38.208 -25.954 1.00 97.88 78 PRO A N 1
ATOM 649 C CA . PRO A 1 78 ? -18.149 -37.295 -24.813 1.00 97.88 78 PRO A CA 1
ATOM 650 C C . PRO A 1 78 ? -18.486 -37.932 -23.459 1.00 97.88 78 PRO A C 1
ATOM 652 O O . PRO A 1 78 ? -17.846 -37.601 -22.456 1.00 97.88 78 PRO A O 1
ATOM 655 N N . ASP A 1 79 ? -19.436 -38.869 -23.440 1.00 98.00 79 ASP A N 1
ATOM 656 C CA . ASP A 1 79 ? -19.923 -39.526 -22.221 1.00 98.00 79 ASP A CA 1
ATOM 657 C C . ASP A 1 79 ? -18.904 -40.513 -21.631 1.00 98.00 79 ASP A C 1
ATOM 659 O O . ASP A 1 79 ? -18.899 -40.775 -20.429 1.00 98.00 79 ASP A O 1
ATOM 663 N N . GLN A 1 80 ? -17.980 -41.016 -22.454 1.00 98.19 80 GLN A N 1
ATOM 664 C CA . GLN A 1 80 ? -16.968 -41.996 -22.052 1.00 98.19 80 GLN A CA 1
ATOM 665 C C . GLN A 1 80 ? -15.619 -41.361 -21.693 1.00 98.19 80 GLN A C 1
ATOM 667 O O . GLN A 1 80 ? -14.784 -42.010 -21.059 1.00 98.19 80 GLN A O 1
ATOM 672 N N . LEU A 1 81 ? -15.394 -40.087 -22.038 1.00 97.94 81 LEU A N 1
ATOM 673 C CA . LEU A 1 81 ? -14.084 -39.436 -21.916 1.00 97.94 81 LEU A CA 1
ATOM 674 C C . LEU A 1 81 ? -13.462 -39.559 -20.521 1.00 97.94 81 LEU A C 1
ATOM 676 O O . LEU A 1 81 ? -12.265 -39.794 -20.393 1.00 97.94 81 LEU A O 1
ATOM 680 N N . THR A 1 82 ? -14.250 -39.388 -19.459 1.00 97.56 82 THR A N 1
ATOM 681 C CA . THR A 1 82 ? -13.726 -39.444 -18.084 1.00 97.56 82 THR A CA 1
ATOM 682 C C . THR A 1 82 ? -13.300 -40.847 -17.684 1.00 97.56 82 THR A C 1
ATOM 684 O O . THR A 1 82 ? -12.259 -41.005 -17.046 1.00 97.56 82 THR A O 1
ATOM 687 N N . GLN A 1 83 ? -14.088 -41.853 -18.056 1.00 98.25 83 GLN A N 1
ATOM 688 C CA . GLN A 1 83 ? -13.777 -43.243 -17.755 1.00 98.25 83 GLN A CA 1
ATOM 689 C C . GLN A 1 83 ? -12.524 -43.686 -18.515 1.00 98.25 83 GLN A C 1
ATOM 691 O O . GLN A 1 83 ? -11.607 -44.234 -17.903 1.00 98.25 83 GLN A O 1
ATOM 696 N N . VAL A 1 84 ? -12.458 -43.392 -19.818 1.00 98.25 84 VAL A N 1
ATOM 697 C CA . VAL A 1 84 ? -11.325 -43.780 -20.668 1.00 98.25 84 VAL A CA 1
ATOM 698 C C . VAL A 1 84 ? -10.050 -43.049 -20.243 1.00 98.25 84 VAL A C 1
ATOM 700 O O . VAL A 1 84 ? -9.032 -43.698 -20.031 1.00 98.25 84 VAL A O 1
ATOM 703 N N . GLU A 1 85 ? -10.093 -41.732 -20.005 1.00 98.31 85 GLU A N 1
ATOM 704 C CA . GLU A 1 85 ? -8.930 -40.971 -19.517 1.00 98.31 85 GLU A CA 1
ATOM 705 C C . GLU A 1 85 ? -8.358 -41.575 -18.230 1.00 98.31 85 GLU A C 1
ATOM 707 O O . GLU A 1 85 ? -7.148 -41.780 -18.123 1.00 98.31 85 GLU A O 1
ATOM 712 N N . LYS A 1 86 ? -9.226 -41.892 -17.261 1.00 98.00 86 LYS A N 1
ATOM 713 C CA . LYS A 1 86 ? -8.804 -42.482 -15.989 1.00 98.00 86 LYS A CA 1
ATOM 714 C C . LYS A 1 86 ? -8.130 -43.838 -16.207 1.00 98.00 86 LYS A C 1
ATOM 716 O O . LYS A 1 86 ? -7.037 -44.041 -15.684 1.00 98.00 86 LYS A O 1
ATOM 721 N N . ALA A 1 87 ? -8.741 -44.713 -17.007 1.00 98.12 87 ALA A N 1
ATOM 722 C CA . ALA A 1 87 ? -8.190 -46.029 -17.321 1.00 98.12 87 ALA A CA 1
ATOM 723 C C . ALA A 1 87 ? -6.816 -45.924 -18.005 1.00 98.12 87 ALA A C 1
ATOM 725 O O . ALA A 1 87 ? -5.878 -46.618 -17.624 1.00 98.12 87 ALA A O 1
ATOM 726 N N . ARG A 1 88 ? -6.657 -45.000 -18.961 1.00 97.94 88 ARG A N 1
ATOM 727 C CA . ARG A 1 88 ? -5.388 -44.777 -19.671 1.00 97.94 88 ARG A CA 1
ATOM 728 C C . ARG A 1 88 ? -4.305 -44.195 -18.762 1.00 97.94 88 ARG A C 1
ATOM 730 O O . ARG A 1 88 ? -3.163 -44.644 -18.802 1.00 97.94 88 ARG A O 1
ATOM 737 N N . ILE A 1 89 ? -4.641 -43.229 -17.908 1.00 97.88 89 ILE A N 1
ATOM 738 C CA . ILE A 1 89 ? -3.687 -42.680 -16.931 1.00 97.88 89 ILE A CA 1
ATOM 739 C C . ILE A 1 89 ? -3.229 -43.765 -15.951 1.00 97.88 89 ILE A C 1
ATOM 741 O O . ILE A 1 89 ? -2.042 -43.831 -15.636 1.00 97.88 89 ILE A O 1
ATOM 745 N N . GLU A 1 90 ? -4.144 -44.613 -15.482 1.00 97.44 90 GLU A N 1
ATOM 746 C CA . GLU A 1 90 ? -3.834 -45.720 -14.574 1.00 97.44 90 GLU A CA 1
ATOM 747 C C . GLU A 1 90 ? -2.946 -46.779 -15.238 1.00 97.44 90 GLU A C 1
ATOM 749 O O . GLU A 1 90 ? -1.956 -47.209 -14.641 1.00 97.44 90 GLU A O 1
ATOM 754 N N . GLN A 1 91 ? -3.249 -47.124 -16.493 1.00 97.38 91 GLN A N 1
ATOM 755 C CA . GLN A 1 91 ? -2.496 -48.081 -17.300 1.00 97.38 91 GLN A CA 1
ATOM 756 C C . GLN A 1 91 ? -1.060 -47.608 -17.566 1.00 97.38 91 GLN A C 1
ATOM 758 O O . GLN A 1 91 ? -0.113 -48.348 -17.308 1.00 97.38 91 GLN A O 1
ATOM 763 N N . TYR A 1 92 ? -0.881 -46.376 -18.053 1.00 97.06 92 TYR A N 1
ATOM 764 C CA . TYR A 1 92 ? 0.418 -45.907 -18.558 1.00 97.06 92 TYR A CA 1
ATOM 765 C C . TYR A 1 92 ? 1.231 -45.075 -17.559 1.00 97.06 92 TYR A C 1
ATOM 767 O O . TYR A 1 92 ? 2.409 -44.796 -17.799 1.00 97.06 92 TYR A O 1
ATOM 775 N N . LYS A 1 93 ? 0.615 -44.646 -16.450 1.00 96.69 93 LYS A N 1
ATOM 776 C CA . LYS A 1 93 ? 1.208 -43.793 -15.403 1.00 96.69 93 LYS A CA 1
ATOM 777 C C . LYS A 1 93 ? 2.092 -42.658 -15.965 1.00 96.69 93 LYS A C 1
ATOM 779 O O . LYS A 1 93 ? 3.276 -42.583 -15.620 1.00 96.69 93 LYS A O 1
ATOM 784 N N . PRO A 1 94 ? 1.572 -41.774 -16.843 1.00 96.25 94 PRO A N 1
ATOM 785 C CA . PRO A 1 94 ? 2.396 -40.750 -17.481 1.00 96.25 94 PRO A CA 1
ATOM 786 C C . PRO A 1 94 ? 2.962 -39.762 -16.459 1.00 96.25 94 PRO A C 1
ATOM 788 O O . PRO A 1 94 ? 2.262 -39.328 -15.538 1.00 96.25 94 PRO A O 1
ATOM 791 N N . GLN A 1 95 ? 4.216 -39.350 -16.655 1.00 93.38 95 GLN A N 1
ATOM 792 C CA . GLN A 1 95 ? 4.953 -38.531 -15.687 1.00 93.38 95 GLN A CA 1
ATOM 793 C C . GLN A 1 95 ? 4.244 -37.208 -15.360 1.00 93.38 95 GLN A C 1
ATOM 795 O O . GLN A 1 95 ? 4.240 -36.765 -14.209 1.00 93.38 95 GLN A O 1
ATOM 800 N N . LEU A 1 96 ? 3.638 -36.554 -16.356 1.00 93.69 96 LEU A N 1
ATOM 801 C CA . LEU A 1 96 ? 3.002 -35.258 -16.143 1.00 93.69 96 LEU A CA 1
ATOM 802 C C . LEU A 1 96 ? 1.610 -35.369 -15.523 1.00 93.69 96 LEU A C 1
ATOM 804 O O . LEU A 1 96 ? 1.197 -34.415 -14.880 1.00 93.69 96 LEU A O 1
ATOM 808 N N . ASN A 1 97 ? 0.890 -36.486 -15.636 1.00 95.12 97 ASN A N 1
ATOM 809 C CA . ASN A 1 97 ? -0.468 -36.594 -15.086 1.00 95.12 97 ASN A CA 1
ATOM 810 C C . ASN A 1 97 ? -0.512 -36.481 -13.556 1.00 95.12 97 ASN A C 1
ATOM 812 O O . ASN A 1 97 ? -1.433 -35.860 -13.030 1.00 95.12 97 ASN A O 1
ATOM 816 N N . GLY A 1 98 ? 0.500 -37.009 -12.862 1.00 89.50 98 GLY A N 1
ATOM 817 C CA . GLY A 1 98 ? 0.634 -36.904 -11.404 1.00 89.50 98 GLY A CA 1
ATOM 818 C C . GLY A 1 98 ? 1.434 -35.690 -10.923 1.00 89.50 98 GLY A C 1
ATOM 819 O O . GLY A 1 98 ? 1.444 -35.392 -9.730 1.00 89.50 98 GLY A O 1
ATOM 820 N N . SER A 1 99 ? 2.115 -34.968 -11.819 1.00 89.56 99 SER A N 1
ATOM 821 C CA . SER A 1 99 ? 2.919 -33.818 -11.411 1.00 89.56 99 SER A CA 1
ATOM 822 C C . SER A 1 99 ? 2.038 -32.603 -11.142 1.00 89.56 99 SER A C 1
ATOM 824 O O . SER A 1 99 ? 1.079 -32.330 -11.878 1.00 89.56 99 SER A O 1
ATOM 826 N N . LYS A 1 100 ? 2.392 -31.833 -10.104 1.00 86.12 100 LYS A N 1
ATOM 827 C CA . LYS A 1 100 ? 1.759 -30.543 -9.822 1.00 86.12 100 LYS A CA 1
ATOM 828 C C . LYS A 1 100 ? 1.845 -29.695 -11.087 1.00 86.12 100 LYS A C 1
ATOM 830 O O . LYS A 1 100 ? 2.939 -29.406 -11.576 1.00 86.12 100 LYS A O 1
ATOM 835 N N . VAL A 1 101 ? 0.688 -29.312 -11.629 1.00 78.12 101 VAL A N 1
ATOM 836 C CA . VAL A 1 101 ? 0.641 -28.313 -12.694 1.00 78.12 101 VAL A CA 1
ATOM 837 C C . VAL A 1 101 ? 1.259 -27.064 -12.086 1.00 78.12 101 VAL A C 1
ATOM 839 O O . VAL A 1 101 ? 0.669 -26.441 -11.203 1.00 78.12 101 VAL A O 1
ATOM 842 N N . THR A 1 102 ? 2.469 -26.714 -12.513 1.00 61.16 102 THR A N 1
ATOM 843 C CA . THR A 1 102 ? 2.985 -25.369 -12.297 1.00 61.16 102 THR A CA 1
ATOM 844 C C . THR A 1 102 ? 2.064 -24.477 -13.108 1.00 61.16 102 THR A C 1
ATOM 846 O O . THR A 1 102 ? 2.279 -24.290 -14.308 1.00 61.16 102 THR A O 1
ATOM 849 N N . ALA A 1 103 ? 0.974 -24.006 -12.489 1.00 58.69 103 ALA A N 1
ATOM 850 C CA . ALA A 1 103 ? 0.213 -22.902 -13.037 1.00 58.69 103 ALA A CA 1
ATOM 851 C C . ALA A 1 103 ? 1.268 -21.861 -13.388 1.00 58.69 103 ALA A C 1
ATOM 853 O O . ALA A 1 103 ? 2.119 -21.561 -12.545 1.00 58.69 103 ALA A O 1
ATOM 854 N N . LYS A 1 104 ? 1.298 -21.427 -14.658 1.00 57.38 104 LYS A N 1
ATOM 855 C CA . LYS A 1 104 ? 2.182 -20.345 -15.093 1.00 57.38 104 LYS A CA 1
ATOM 856 C C . LYS A 1 104 ? 2.047 -19.306 -13.994 1.00 57.38 104 LYS A C 1
ATOM 858 O O . LYS A 1 104 ? 0.918 -18.895 -13.729 1.00 57.38 104 LYS A O 1
ATOM 863 N N . THR A 1 105 ? 3.135 -18.983 -13.292 1.00 54.53 105 THR A N 1
ATOM 864 C CA . THR A 1 105 ? 3.134 -17.819 -12.417 1.00 54.53 105 THR A CA 1
ATOM 865 C C . THR A 1 105 ? 2.834 -16.688 -13.378 1.00 54.53 105 THR A C 1
ATOM 867 O O . THR A 1 105 ? 3.724 -16.241 -14.105 1.00 54.53 105 THR A O 1
ATOM 870 N N . ILE A 1 106 ? 1.545 -16.355 -13.513 1.00 58.91 106 ILE A N 1
ATOM 871 C CA . ILE A 1 106 ? 1.074 -15.163 -14.195 1.00 58.91 106 ILE A CA 1
ATOM 872 C C . ILE A 1 106 ? 1.945 -14.113 -13.566 1.00 58.91 106 ILE A C 1
ATOM 874 O O . ILE A 1 106 ? 1.943 -14.030 -12.342 1.00 58.91 106 ILE A O 1
ATOM 878 N N . ARG A 1 107 ? 2.808 -13.468 -14.352 1.00 65.94 107 ARG A N 1
ATOM 879 C CA . ARG A 1 107 ? 3.664 -12.417 -13.820 1.00 65.94 107 ARG A CA 1
ATOM 880 C C . ARG A 1 107 ? 2.728 -11.241 -13.647 1.00 65.94 107 ARG A C 1
ATOM 882 O O . ARG A 1 107 ? 2.466 -10.561 -14.637 1.00 65.94 107 ARG A O 1
ATOM 889 N N . PRO A 1 108 ? 2.162 -11.045 -12.445 1.00 81.06 108 PRO A N 1
ATOM 890 C CA . PRO A 1 108 ? 1.064 -10.117 -12.276 1.00 81.06 108 PRO A CA 1
ATOM 891 C C . PRO A 1 108 ? 1.549 -8.713 -12.595 1.00 81.06 108 PRO A C 1
ATOM 893 O O . PRO A 1 108 ? 0.771 -7.942 -13.115 1.00 81.06 108 PRO A O 1
ATOM 896 N N . ALA A 1 109 ? 2.843 -8.434 -12.412 1.00 92.50 109 ALA A N 1
ATOM 897 C CA . ALA A 1 109 ? 3.507 -7.214 -12.838 1.00 92.50 109 ALA A CA 1
ATOM 898 C C . ALA A 1 109 ? 3.217 -6.804 -14.293 1.00 92.50 109 ALA A C 1
ATOM 900 O O . ALA A 1 109 ? 2.966 -5.636 -14.539 1.00 92.50 109 ALA A O 1
ATOM 901 N N . GLU A 1 110 ? 3.195 -7.719 -15.268 1.00 92.31 110 GLU A N 1
ATOM 902 C CA . GLU A 1 110 ? 2.880 -7.324 -16.652 1.00 92.31 110 GLU A CA 1
ATOM 903 C C . GLU A 1 110 ? 1.416 -6.875 -16.782 1.00 92.31 110 GLU A C 1
ATOM 905 O O . GLU A 1 110 ? 1.136 -5.821 -17.349 1.00 92.31 110 GLU A O 1
ATOM 910 N N . THR A 1 111 ? 0.483 -7.637 -16.206 1.00 91.19 111 THR A N 1
ATOM 911 C CA . THR A 1 111 ? -0.949 -7.296 -16.198 1.00 91.19 111 THR A CA 1
ATOM 912 C C . THR A 1 111 ? -1.225 -6.025 -15.392 1.00 91.19 111 THR A C 1
ATOM 914 O O . THR A 1 111 ? -1.985 -5.177 -15.846 1.00 91.19 111 THR A O 1
ATOM 917 N N . LEU A 1 112 ? -0.582 -5.869 -14.232 1.00 93.31 112 LEU A N 1
ATOM 918 C CA . LEU A 1 112 ? -0.668 -4.695 -13.364 1.00 93.31 112 LEU A CA 1
ATOM 919 C C . LEU A 1 112 ? -0.154 -3.455 -14.083 1.00 93.31 112 LEU A C 1
ATOM 921 O O . LEU A 1 112 ? -0.853 -2.452 -14.086 1.00 93.31 112 LEU A O 1
ATOM 925 N N . LEU A 1 113 ? 1.015 -3.534 -14.736 1.00 95.81 113 LEU A N 1
ATOM 926 C CA . LEU A 1 113 ? 1.544 -2.421 -15.520 1.00 95.81 113 LEU A CA 1
ATOM 927 C C . LEU A 1 113 ? 0.517 -1.979 -16.558 1.00 95.81 113 LEU A C 1
ATOM 929 O O . LEU A 1 113 ? 0.164 -0.811 -16.610 1.00 95.81 113 LEU A O 1
ATOM 933 N N . ARG A 1 114 ? 0.017 -2.914 -17.367 1.00 94.75 114 ARG A N 1
ATOM 934 C CA . ARG A 1 114 ? -0.916 -2.590 -18.446 1.00 94.75 114 ARG A CA 1
ATOM 935 C C . ARG A 1 114 ? -2.262 -2.061 -17.924 1.00 94.75 114 ARG A C 1
ATOM 937 O O . ARG A 1 114 ? -2.840 -1.182 -18.550 1.00 94.75 114 ARG A O 1
ATOM 944 N N . GLU A 1 115 ? -2.764 -2.561 -16.792 1.00 94.12 115 GLU A N 1
ATOM 945 C CA . GLU A 1 115 ? -3.961 -2.026 -16.117 1.00 94.12 115 GLU A CA 1
ATOM 946 C C . GLU A 1 115 ? -3.749 -0.591 -15.633 1.00 94.12 115 GLU A C 1
ATOM 948 O O . GLU A 1 115 ? -4.581 0.274 -15.904 1.00 94.12 115 GLU A O 1
ATOM 953 N N . THR A 1 116 ? -2.619 -0.328 -14.975 1.00 95.62 116 THR A N 1
ATOM 954 C CA . THR A 1 116 ? -2.243 1.011 -14.516 1.00 95.62 116 THR A CA 1
ATOM 955 C C . THR A 1 116 ? -2.071 1.966 -15.698 1.00 95.62 116 THR A C 1
ATOM 957 O O . THR A 1 116 ? -2.648 3.050 -15.686 1.00 95.62 116 THR A O 1
ATOM 960 N N . LEU A 1 117 ? -1.352 1.553 -16.748 1.00 96.06 117 LEU A N 1
ATOM 961 C CA . LEU A 1 117 ? -1.159 2.354 -17.959 1.00 96.06 117 LEU A CA 1
ATOM 962 C C . LEU A 1 117 ? -2.483 2.641 -18.662 1.00 96.06 117 LEU A C 1
ATOM 964 O O . LEU A 1 117 ? -2.720 3.782 -19.021 1.00 96.06 117 LEU A O 1
ATOM 968 N N . ASN A 1 118 ? -3.369 1.654 -18.820 1.00 95.00 118 ASN A N 1
ATOM 969 C CA . ASN A 1 118 ? -4.684 1.893 -19.419 1.00 95.00 118 ASN A CA 1
ATOM 970 C C . ASN A 1 118 ? -5.497 2.897 -18.596 1.00 95.00 118 ASN A C 1
ATOM 972 O O . ASN A 1 118 ? -6.085 3.813 -19.164 1.00 95.00 118 ASN A O 1
ATOM 976 N N . SER A 1 119 ? -5.499 2.749 -17.268 1.00 95.19 119 SER A N 1
ATOM 977 C CA . SER A 1 119 ? -6.236 3.647 -16.379 1.00 95.19 119 SER A CA 1
ATOM 978 C C . SER A 1 119 ? -5.696 5.078 -16.407 1.00 95.19 119 SER A C 1
ATOM 980 O O . SER A 1 119 ? -6.482 6.003 -16.242 1.00 95.19 119 SER A O 1
ATOM 982 N N . LEU A 1 120 ? -4.383 5.266 -16.577 1.00 95.50 120 LEU A N 1
ATOM 983 C CA . LEU A 1 120 ? -3.701 6.561 -16.452 1.00 95.50 120 LEU A CA 1
ATOM 984 C C . LEU A 1 120 ? -3.149 7.106 -17.782 1.00 95.50 120 LEU A C 1
ATOM 986 O O . LEU A 1 120 ? -2.410 8.085 -17.773 1.00 95.50 120 LEU A O 1
ATOM 990 N N . SER A 1 121 ? -3.461 6.481 -18.918 1.00 92.06 121 SER A N 1
ATOM 991 C CA . SER A 1 121 ? -2.810 6.744 -20.216 1.00 92.06 121 SER A CA 1
ATOM 992 C C . SER A 1 121 ? -2.868 8.212 -20.656 1.00 92.06 121 SER A C 1
ATOM 994 O O . SER A 1 121 ? -1.886 8.735 -21.180 1.00 92.06 121 SER A O 1
ATOM 996 N N . GLU A 1 122 ? -3.975 8.898 -20.372 1.00 94.56 122 GLU A N 1
ATOM 997 C CA . GLU A 1 122 ? -4.195 10.317 -20.692 1.00 94.56 122 GLU A CA 1
ATOM 998 C C . GLU A 1 122 ? -3.378 11.285 -19.828 1.00 94.56 122 GLU A C 1
ATOM 1000 O O . GLU A 1 122 ? -3.224 12.454 -20.178 1.00 94.56 122 GLU A O 1
ATOM 1005 N N . TYR A 1 123 ? -2.810 10.801 -18.723 1.00 96.38 123 TYR A N 1
ATOM 1006 C CA . TYR A 1 123 ? -2.068 11.597 -17.743 1.00 96.38 123 TYR A CA 1
ATOM 1007 C C . TYR A 1 123 ? -0.631 11.109 -17.552 1.00 96.38 123 TYR A C 1
ATOM 1009 O O . TYR A 1 123 ? 0.160 11.791 -16.909 1.00 96.38 123 TYR A O 1
ATOM 1017 N N . ILE A 1 124 ? -0.265 9.968 -18.144 1.00 96.75 124 ILE A N 1
ATOM 1018 C CA . ILE A 1 124 ? 1.099 9.439 -18.128 1.00 96.75 124 ILE A CA 1
ATOM 1019 C C . ILE A 1 124 ? 1.893 9.921 -19.341 1.00 96.75 124 ILE A C 1
ATOM 1021 O O . ILE A 1 124 ? 1.382 10.019 -20.462 1.00 96.75 124 ILE A O 1
ATOM 1025 N N . ILE A 1 125 ? 3.172 10.203 -19.101 1.00 97.62 125 ILE A N 1
ATOM 1026 C CA . ILE A 1 125 ? 4.171 10.503 -20.122 1.00 97.62 125 ILE A CA 1
ATOM 1027 C C . ILE A 1 125 ? 5.454 9.730 -19.793 1.00 97.62 125 ILE 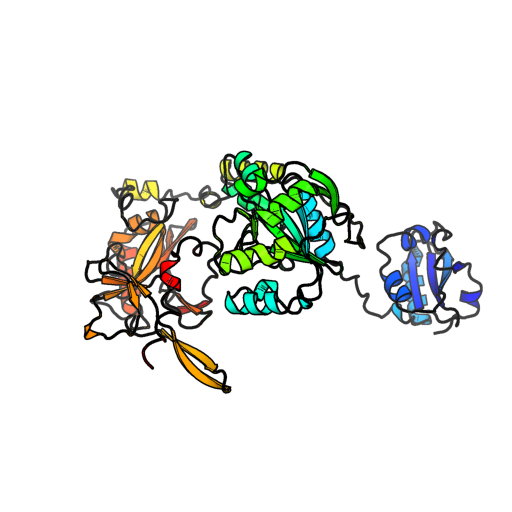A C 1
ATOM 1029 O O . ILE A 1 125 ? 5.916 9.734 -18.651 1.00 97.62 125 ILE A O 1
ATOM 1033 N N . ILE A 1 126 ? 6.045 9.065 -20.786 1.00 98.19 126 ILE A N 1
ATOM 1034 C CA . ILE A 1 126 ? 7.395 8.509 -20.681 1.00 98.19 126 ILE A CA 1
ATOM 1035 C C . ILE A 1 126 ? 8.401 9.620 -20.951 1.00 98.19 126 ILE A C 1
ATOM 1037 O O . ILE A 1 126 ? 8.368 10.252 -22.010 1.00 98.19 126 ILE A O 1
ATOM 1041 N N . ILE A 1 127 ? 9.335 9.814 -20.025 1.00 97.62 127 ILE A N 1
ATOM 1042 C CA . ILE A 1 127 ? 10.412 10.794 -20.204 1.00 97.62 127 ILE A CA 1
ATOM 1043 C C . ILE A 1 127 ? 11.687 10.166 -20.775 1.00 97.62 127 ILE A C 1
ATOM 1045 O O . ILE A 1 127 ? 12.452 10.839 -21.452 1.00 97.62 127 ILE A O 1
ATOM 1049 N N . GLY A 1 128 ? 11.937 8.877 -20.531 1.00 97.94 128 GLY A N 1
ATOM 1050 C CA . GLY A 1 128 ? 13.118 8.195 -21.055 1.00 97.94 128 GLY A CA 1
ATOM 1051 C C . GLY A 1 128 ? 13.434 6.876 -20.359 1.00 97.94 128 GLY A C 1
ATOM 1052 O O . GLY A 1 128 ? 12.693 6.409 -19.489 1.00 97.94 128 GLY A O 1
ATOM 1053 N N . ILE A 1 129 ? 14.556 6.276 -20.761 1.00 98.25 129 ILE A N 1
ATOM 1054 C CA . ILE A 1 129 ? 15.094 5.044 -20.176 1.00 98.25 129 ILE A CA 1
ATOM 1055 C C . ILE A 1 129 ? 16.472 5.325 -19.580 1.00 98.25 129 ILE A C 1
ATOM 1057 O O . ILE A 1 129 ? 17.397 5.701 -20.293 1.00 98.25 129 ILE A O 1
ATOM 1061 N N . GLU A 1 130 ? 16.627 5.108 -18.282 1.00 97.50 130 GLU A N 1
ATOM 1062 C CA . GLU A 1 130 ? 17.918 5.147 -17.598 1.00 97.50 130 GLU A CA 1
ATOM 1063 C C . GLU A 1 130 ? 18.643 3.797 -17.774 1.00 97.50 130 GLU A C 1
ATOM 1065 O O . GLU A 1 130 ? 18.019 2.736 -17.616 1.00 97.50 130 GLU A O 1
ATOM 1070 N N . PRO A 1 131 ? 19.948 3.798 -18.093 1.00 97.62 131 PRO A N 1
ATOM 1071 C CA . PRO A 1 131 ? 20.776 2.595 -18.057 1.00 97.62 131 PRO A CA 1
ATOM 1072 C C . PRO A 1 131 ? 20.833 1.942 -16.658 1.00 97.62 131 PRO A C 1
ATOM 1074 O O . PRO A 1 131 ? 20.469 2.562 -15.659 1.00 97.62 131 PRO A O 1
ATOM 1077 N N . PRO A 1 132 ? 21.301 0.685 -16.544 1.00 97.88 132 PRO A N 1
ATOM 1078 C CA . PRO A 1 132 ? 21.488 0.037 -15.248 1.00 97.88 132 PRO A CA 1
ATOM 1079 C C . PRO A 1 132 ? 22.398 0.826 -14.292 1.00 97.88 132 PRO A C 1
ATOM 1081 O O . PRO A 1 132 ? 23.573 1.051 -14.570 1.00 97.88 132 PRO A O 1
ATOM 1084 N N . ARG A 1 133 ? 21.882 1.150 -13.101 1.00 96.81 133 ARG A N 1
ATOM 1085 C CA . ARG A 1 133 ? 22.611 1.898 -12.055 1.00 96.81 133 ARG A CA 1
ATOM 1086 C C . ARG A 1 133 ? 23.835 1.168 -11.495 1.00 96.81 133 ARG A C 1
ATOM 1088 O O . ARG A 1 133 ? 24.682 1.797 -10.873 1.00 96.81 133 ARG A O 1
ATOM 1095 N N . LYS A 1 134 ? 23.937 -0.157 -11.672 1.00 97.00 134 LYS A N 1
ATOM 1096 C CA . LYS A 1 134 ? 25.101 -0.951 -11.224 1.00 97.00 134 LYS A CA 1
ATOM 1097 C C . LYS A 1 134 ? 26.430 -0.467 -11.817 1.00 97.00 134 LYS A C 1
ATOM 1099 O O . LYS A 1 134 ? 27.467 -0.732 -11.220 1.00 97.00 134 LYS A O 1
ATOM 1104 N N . ASP A 1 135 ? 26.380 0.201 -12.966 1.00 94.94 135 ASP A N 1
ATOM 1105 C CA . ASP A 1 135 ? 27.556 0.641 -13.711 1.00 94.94 135 ASP A CA 1
ATOM 1106 C C . ASP A 1 135 ? 27.958 2.089 -13.333 1.00 94.94 135 ASP A C 1
ATOM 1108 O O . ASP A 1 135 ? 28.880 2.649 -13.918 1.00 94.94 135 ASP A O 1
ATOM 1112 N N . ASP A 1 136 ? 27.300 2.682 -12.323 1.00 96.50 136 ASP A N 1
ATOM 1113 C CA . ASP A 1 136 ? 27.535 4.045 -11.835 1.00 96.50 136 ASP A CA 1
ATOM 1114 C C . ASP A 1 136 ? 27.860 4.069 -10.323 1.00 96.50 136 ASP A C 1
ATOM 1116 O O . ASP A 1 136 ? 26.986 4.309 -9.478 1.00 96.50 136 ASP A O 1
ATOM 1120 N N . PRO A 1 137 ? 29.122 3.798 -9.940 1.00 95.69 137 PRO A N 1
ATOM 1121 C CA . PRO A 1 137 ? 29.523 3.741 -8.535 1.00 95.69 137 PRO A CA 1
ATOM 1122 C C . PRO A 1 137 ? 29.382 5.092 -7.822 1.00 95.69 137 PRO A C 1
ATOM 1124 O O . PRO A 1 137 ? 29.024 5.121 -6.644 1.00 95.69 137 PRO A O 1
ATOM 1127 N N . VAL A 1 138 ? 29.589 6.204 -8.537 1.00 95.50 138 VAL A N 1
ATOM 1128 C CA . VAL A 1 138 ? 29.461 7.563 -7.987 1.00 95.50 138 VAL A CA 1
ATOM 1129 C C . VAL A 1 138 ? 28.015 7.830 -7.573 1.00 95.50 138 VAL A C 1
ATOM 1131 O O . VAL A 1 138 ? 27.753 8.363 -6.493 1.00 95.50 138 VAL A O 1
ATOM 1134 N N . TYR A 1 139 ? 27.048 7.428 -8.398 1.00 95.00 139 TYR A N 1
ATOM 1135 C CA . TYR A 1 139 ? 25.638 7.555 -8.049 1.00 95.00 139 TYR A CA 1
ATOM 1136 C C . TYR A 1 139 ? 25.241 6.676 -6.858 1.00 95.00 139 TYR A C 1
ATOM 1138 O O . TYR A 1 139 ? 24.453 7.105 -6.008 1.00 95.00 139 TYR A O 1
ATOM 1146 N N . ILE A 1 140 ? 25.791 5.461 -6.769 1.00 96.06 140 ILE A N 1
ATOM 1147 C CA . ILE A 1 140 ? 25.543 4.545 -5.648 1.00 96.06 140 ILE A CA 1
ATOM 1148 C C . ILE A 1 140 ? 26.049 5.145 -4.334 1.00 96.06 140 ILE A C 1
ATOM 1150 O O . ILE A 1 140 ? 25.319 5.146 -3.340 1.00 96.06 140 ILE A O 1
ATOM 1154 N N . GLU A 1 141 ? 27.260 5.700 -4.331 1.00 95.44 141 GLU A N 1
ATOM 1155 C CA . GLU A 1 141 ? 27.833 6.381 -3.170 1.00 95.44 141 GLU A CA 1
ATOM 1156 C C . GLU A 1 141 ? 26.956 7.558 -2.723 1.00 95.44 141 GLU A C 1
ATOM 1158 O O . GLU A 1 141 ? 26.564 7.636 -1.555 1.00 95.44 141 GLU A O 1
ATOM 1163 N N . LYS A 1 142 ? 26.536 8.415 -3.664 1.00 93.69 142 LYS A N 1
ATOM 1164 C CA . LYS A 1 142 ? 25.623 9.529 -3.368 1.00 93.69 142 LYS A CA 1
ATOM 1165 C C . LYS A 1 142 ? 24.273 9.049 -2.833 1.00 93.69 142 LYS A C 1
ATOM 1167 O O . LYS A 1 142 ? 23.737 9.648 -1.903 1.00 93.69 142 LYS A O 1
ATOM 1172 N N . CYS A 1 143 ? 23.725 7.951 -3.360 1.00 92.12 143 CYS A N 1
ATOM 1173 C CA . CYS A 1 143 ? 22.496 7.366 -2.825 1.00 92.12 143 CYS A CA 1
ATOM 1174 C C . CYS A 1 143 ? 22.649 6.962 -1.354 1.00 92.12 143 CYS A C 1
ATOM 1176 O O . CYS A 1 143 ? 21.730 7.218 -0.577 1.00 92.12 143 CYS A O 1
ATOM 1178 N N . ASN A 1 144 ? 23.785 6.377 -0.967 1.00 92.00 144 ASN A N 1
ATOM 1179 C CA . ASN A 1 144 ? 24.063 6.043 0.431 1.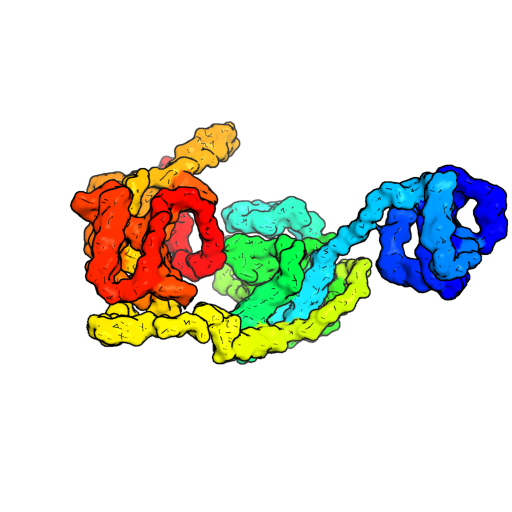00 92.00 144 ASN A CA 1
ATOM 1180 C C . ASN A 1 144 ? 24.189 7.311 1.289 1.00 92.00 144 ASN A C 1
ATOM 1182 O O . ASN A 1 144 ? 23.511 7.415 2.312 1.00 92.00 144 ASN A O 1
ATOM 1186 N N . LYS A 1 145 ? 24.973 8.300 0.831 1.00 92.19 145 LYS A N 1
ATOM 1187 C CA . LYS A 1 145 ? 25.176 9.590 1.516 1.00 92.19 145 LYS A CA 1
ATOM 1188 C C . LYS A 1 145 ? 23.855 10.310 1.806 1.00 92.19 145 LYS A C 1
ATOM 1190 O O . LYS A 1 145 ? 23.639 10.782 2.916 1.00 92.19 145 LYS A O 1
ATOM 1195 N N . PHE A 1 146 ? 22.945 10.352 0.833 1.00 86.75 146 PHE A N 1
ATOM 1196 C CA . PHE A 1 146 ? 21.655 11.045 0.952 1.00 86.75 146 PHE A CA 1
ATOM 1197 C C . PHE A 1 146 ? 20.492 10.137 1.396 1.00 86.75 146 PHE A C 1
ATOM 1199 O O . PHE A 1 146 ? 19.325 10.503 1.238 1.00 86.75 146 PHE A O 1
ATOM 1206 N N . GLY A 1 147 ? 20.761 8.929 1.909 1.00 86.19 147 GLY A N 1
ATOM 1207 C CA . GLY A 1 147 ? 19.723 8.029 2.436 1.00 86.19 147 GLY A CA 1
ATOM 1208 C C . GLY A 1 147 ? 18.679 7.577 1.399 1.00 86.19 147 GLY A C 1
ATOM 1209 O O . GLY A 1 147 ? 17.524 7.293 1.734 1.00 86.19 147 GLY A O 1
ATOM 1210 N N . SER A 1 148 ? 19.068 7.506 0.127 1.00 87.81 148 SER A N 1
ATOM 1211 C CA . SER A 1 148 ? 18.228 7.157 -1.027 1.00 87.81 148 SER A CA 1
ATOM 1212 C C . SER A 1 148 ? 18.377 5.692 -1.459 1.00 87.81 148 SER A C 1
ATOM 1214 O O . SER A 1 148 ? 18.213 5.349 -2.630 1.00 87.81 148 SER A O 1
ATOM 1216 N N . ASN A 1 149 ? 18.610 4.795 -0.496 1.00 90.00 149 ASN A N 1
ATOM 1217 C CA . ASN A 1 149 ? 18.890 3.365 -0.710 1.00 90.00 149 ASN A CA 1
ATOM 1218 C C . ASN A 1 149 ? 17.816 2.622 -1.526 1.00 90.00 149 ASN A C 1
ATOM 1220 O O . ASN A 1 149 ? 18.084 1.581 -2.124 1.00 90.00 149 ASN A O 1
ATOM 1224 N N . TRP A 1 150 ? 16.592 3.156 -1.589 1.00 90.19 150 TRP A N 1
ATOM 1225 C CA . TRP A 1 150 ? 15.514 2.593 -2.403 1.00 90.19 150 TRP A CA 1
ATOM 1226 C C . TRP A 1 150 ? 15.854 2.571 -3.905 1.00 90.19 150 TRP A C 1
ATOM 1228 O O . TRP A 1 150 ? 15.363 1.694 -4.618 1.00 90.19 150 TRP A O 1
ATOM 1238 N N . ARG A 1 151 ? 16.702 3.495 -4.388 1.00 90.38 151 ARG A N 1
ATOM 1239 C CA . ARG A 1 151 ? 17.151 3.596 -5.791 1.00 90.38 151 ARG A CA 1
ATOM 1240 C C . ARG A 1 151 ? 18.216 2.564 -6.170 1.00 90.38 151 ARG A C 1
ATOM 1242 O O . ARG A 1 151 ? 18.343 2.241 -7.348 1.00 90.38 151 ARG A O 1
ATOM 1249 N N . ILE A 1 152 ? 18.913 2.012 -5.176 1.00 94.19 152 ILE A N 1
ATOM 1250 C CA . ILE A 1 152 ? 20.067 1.110 -5.330 1.00 94.19 152 ILE A CA 1
ATOM 1251 C C . ILE A 1 152 ? 19.830 -0.268 -4.700 1.00 94.19 152 ILE A C 1
ATOM 1253 O O . ILE A 1 152 ? 20.759 -0.966 -4.298 1.00 94.19 152 ILE A O 1
ATOM 1257 N N . LEU A 1 153 ? 18.568 -0.700 -4.607 1.00 94.75 153 LEU A N 1
ATOM 1258 C CA . LEU A 1 153 ? 18.265 -2.063 -4.173 1.00 94.75 153 LEU A CA 1
ATOM 1259 C C . LEU A 1 153 ? 18.948 -3.066 -5.112 1.00 94.75 153 LEU A C 1
ATOM 1261 O O . LEU A 1 153 ? 18.864 -2.935 -6.331 1.00 94.75 153 LEU A O 1
ATOM 1265 N N . LYS A 1 154 ? 19.538 -4.129 -4.553 1.00 96.44 154 LYS A N 1
ATOM 1266 C CA . LYS A 1 154 ? 20.277 -5.163 -5.308 1.00 96.44 154 LYS A CA 1
ATOM 1267 C C . LYS A 1 154 ? 19.522 -5.711 -6.528 1.00 96.44 154 LYS A C 1
ATOM 1269 O O . LYS A 1 154 ? 20.130 -6.008 -7.547 1.00 96.44 154 LYS A O 1
ATOM 1274 N N . LYS A 1 155 ? 18.195 -5.843 -6.425 1.00 95.62 155 LYS A N 1
ATOM 1275 C CA . LYS A 1 155 ? 17.313 -6.332 -7.500 1.00 95.62 155 LYS A CA 1
ATOM 1276 C C . LYS A 1 155 ? 17.026 -5.305 -8.607 1.00 95.62 155 LYS A C 1
ATOM 1278 O O . LYS A 1 155 ? 16.560 -5.701 -9.665 1.00 95.62 155 LYS A O 1
ATOM 1283 N N . VAL A 1 156 ? 17.259 -4.018 -8.347 1.00 96.31 156 VAL A N 1
ATOM 1284 C CA . VAL A 1 156 ? 17.002 -2.894 -9.266 1.00 96.31 156 VAL A CA 1
ATOM 1285 C C . VAL A 1 156 ? 18.279 -2.465 -9.973 1.00 96.31 156 VAL A C 1
ATOM 1287 O O . VAL A 1 156 ? 18.238 -2.225 -11.169 1.00 96.31 156 VAL A O 1
ATOM 1290 N N . LEU A 1 157 ? 19.415 -2.454 -9.265 1.00 96.12 157 LEU A N 1
ATOM 1291 C CA . LEU A 1 157 ? 20.727 -2.074 -9.801 1.00 96.12 157 LEU A CA 1
ATOM 1292 C C . LEU A 1 157 ? 21.053 -2.625 -11.206 1.00 96.12 157 LEU A C 1
ATOM 1294 O O . LEU A 1 157 ? 21.538 -1.848 -12.026 1.00 96.12 157 LEU A O 1
ATOM 1298 N N . PRO A 1 158 ? 20.816 -3.915 -11.527 1.00 97.88 158 PRO A N 1
ATOM 1299 C CA . PRO A 1 158 ? 21.178 -4.452 -12.836 1.00 97.88 158 PRO A CA 1
ATOM 1300 C C . PRO A 1 158 ? 20.160 -4.157 -13.947 1.00 97.88 158 PRO A C 1
ATOM 1302 O O . PRO A 1 158 ? 20.392 -4.579 -15.078 1.00 97.88 158 PRO A O 1
ATOM 1305 N N . LEU A 1 159 ? 19.032 -3.511 -13.644 1.00 97.81 159 LEU A N 1
ATOM 1306 C CA . LEU A 1 159 ? 17.928 -3.325 -14.582 1.00 97.81 159 LEU A CA 1
ATOM 1307 C C . LEU A 1 159 ? 17.974 -1.925 -15.205 1.00 97.81 159 LEU A C 1
ATOM 1309 O O . LEU A 1 159 ? 18.173 -0.956 -14.473 1.00 97.81 159 LEU A O 1
ATOM 1313 N N . PRO A 1 160 ? 17.719 -1.791 -16.518 1.00 97.94 160 PRO A N 1
ATOM 1314 C CA . PRO A 1 160 ? 17.334 -0.513 -17.096 1.00 97.94 160 PRO A CA 1
ATOM 1315 C C . PRO A 1 160 ? 16.005 -0.043 -16.498 1.00 97.94 160 PRO A C 1
ATOM 1317 O O . PRO A 1 160 ? 15.137 -0.861 -16.157 1.00 97.94 160 PRO A O 1
ATOM 1320 N N . ILE A 1 161 ? 15.839 1.272 -16.394 1.00 98.06 161 ILE A N 1
ATOM 1321 C CA . ILE A 1 161 ? 14.712 1.882 -15.690 1.00 98.06 161 ILE A CA 1
ATOM 1322 C C . ILE A 1 161 ? 13.923 2.758 -16.650 1.00 98.06 161 ILE A C 1
ATOM 1324 O O . ILE A 1 161 ? 14.458 3.692 -17.234 1.00 98.06 161 ILE A O 1
ATOM 1328 N N . ILE A 1 162 ? 12.643 2.453 -16.819 1.00 98.38 162 ILE A N 1
ATOM 1329 C CA . ILE A 1 162 ? 11.713 3.256 -17.608 1.00 98.38 162 ILE A CA 1
ATOM 1330 C C . ILE A 1 162 ? 11.079 4.265 -16.659 1.00 98.38 162 ILE A C 1
ATOM 1332 O O . ILE A 1 162 ? 10.423 3.870 -15.693 1.00 98.38 162 ILE A O 1
ATOM 1336 N N . HIS A 1 163 ? 11.282 5.549 -16.940 1.00 97.62 163 HIS A N 1
ATOM 1337 C CA . HIS A 1 163 ? 10.750 6.632 -16.121 1.00 97.62 163 HIS A CA 1
ATOM 1338 C C . HIS A 1 163 ? 9.421 7.119 -16.691 1.00 97.62 163 HIS A C 1
ATOM 1340 O O . HIS A 1 163 ? 9.348 7.574 -17.837 1.00 97.62 163 HIS A O 1
ATOM 1346 N N . LEU A 1 164 ? 8.376 7.006 -15.875 1.00 97.50 164 LEU A N 1
ATOM 1347 C CA . LEU A 1 164 ? 7.034 7.501 -16.146 1.00 97.50 164 LEU A CA 1
ATOM 1348 C C . LEU A 1 164 ? 6.730 8.681 -15.233 1.00 97.50 164 LEU A C 1
ATOM 1350 O O . LEU A 1 164 ? 7.040 8.659 -14.043 1.00 97.50 164 LEU A O 1
ATOM 1354 N N . CYS A 1 165 ? 6.055 9.675 -15.784 1.00 96.56 165 CYS A N 1
ATOM 1355 C CA . CYS A 1 165 ? 5.549 10.819 -15.049 1.00 96.56 165 CYS A CA 1
ATOM 1356 C C . CYS A 1 165 ? 4.030 10.879 -15.161 1.00 96.56 165 CYS A C 1
ATOM 1358 O O . CYS A 1 165 ? 3.497 10.660 -16.247 1.00 96.56 165 CYS A O 1
ATOM 1360 N N . ILE A 1 166 ? 3.354 11.176 -14.053 1.00 96.12 166 ILE A N 1
ATOM 1361 C CA . ILE A 1 166 ? 1.922 11.459 -13.996 1.00 96.12 166 ILE A CA 1
ATOM 1362 C C . ILE A 1 166 ? 1.746 12.966 -13.864 1.00 96.12 166 ILE A C 1
ATOM 1364 O O . ILE A 1 166 ? 2.298 13.578 -12.956 1.00 96.12 166 ILE A O 1
ATOM 1368 N N . ASP A 1 167 ? 0.940 13.545 -14.744 1.00 96.00 167 ASP A N 1
ATOM 1369 C CA . ASP A 1 167 ? 0.500 14.931 -14.650 1.00 96.00 167 ASP A CA 1
ATOM 1370 C C . ASP A 1 167 ? -0.661 15.055 -13.653 1.00 96.00 167 ASP A C 1
ATOM 1372 O O . ASP A 1 167 ? -1.842 15.064 -14.019 1.00 96.00 167 ASP A O 1
ATOM 1376 N N . LEU A 1 168 ? -0.320 15.109 -12.362 1.00 93.62 168 LEU A N 1
ATOM 1377 C CA . LEU A 1 168 ? -1.313 15.263 -11.300 1.00 93.62 168 LEU A CA 1
ATOM 1378 C C . LEU A 1 168 ? -2.043 16.604 -11.388 1.00 93.62 168 LEU A C 1
ATOM 1380 O O . LEU A 1 168 ? -3.210 16.683 -11.013 1.00 93.62 168 LEU A O 1
ATOM 1384 N N . THR A 1 169 ? -1.390 17.644 -11.916 1.00 93.31 169 THR A N 1
ATOM 1385 C CA . THR A 1 169 ? -2.002 18.969 -12.077 1.00 93.31 169 THR A CA 1
ATOM 1386 C C . THR A 1 169 ? -3.227 18.877 -12.983 1.00 93.31 169 THR A C 1
ATOM 1388 O O . THR A 1 169 ? -4.295 19.360 -12.614 1.00 93.31 169 THR A O 1
ATOM 1391 N N . ASN A 1 170 ? -3.110 18.203 -14.129 1.00 94.75 170 ASN A N 1
ATOM 1392 C CA . ASN A 1 170 ? -4.243 18.008 -15.030 1.00 94.75 170 ASN A CA 1
ATOM 1393 C C . ASN A 1 170 ? -5.327 17.094 -14.445 1.00 94.75 170 ASN A C 1
ATOM 1395 O O . ASN A 1 170 ? -6.505 17.396 -14.616 1.00 94.75 170 ASN A O 1
ATOM 1399 N N . ILE A 1 171 ? -4.969 16.043 -13.695 1.00 94.69 171 ILE A N 1
ATOM 1400 C CA . ILE A 1 171 ? -5.967 15.210 -12.998 1.00 94.69 171 ILE A CA 1
ATOM 1401 C C . ILE A 1 171 ? -6.774 16.055 -12.005 1.00 94.69 171 ILE A C 1
ATOM 1403 O O . ILE A 1 171 ? -8.002 15.997 -12.002 1.00 94.69 171 ILE A O 1
ATOM 1407 N N . TYR A 1 172 ? -6.100 16.855 -11.173 1.00 94.31 172 TYR A N 1
ATOM 1408 C CA . TYR A 1 172 ? -6.769 17.674 -10.162 1.00 94.31 172 TYR A CA 1
ATOM 1409 C C . TYR A 1 172 ? -7.579 18.825 -10.761 1.00 94.31 172 TYR A C 1
ATOM 1411 O O . TYR A 1 172 ? -8.616 19.169 -10.208 1.00 94.31 172 TYR A O 1
ATOM 1419 N N . ASN A 1 173 ? -7.163 19.384 -11.899 1.00 93.75 173 ASN A N 1
ATOM 1420 C CA . ASN A 1 173 ? -7.939 20.412 -12.599 1.00 93.75 173 ASN A CA 1
ATOM 1421 C C . ASN A 1 173 ? -9.246 19.869 -13.205 1.00 93.75 173 ASN A C 1
ATOM 1423 O O . ASN A 1 173 ? -10.161 20.648 -13.462 1.00 93.75 173 ASN A O 1
ATOM 1427 N N . ASN A 1 174 ? -9.341 18.553 -13.419 1.00 91.19 174 ASN A N 1
ATOM 1428 C CA . ASN A 1 174 ? -10.511 17.893 -14.002 1.00 91.19 174 ASN A CA 1
ATOM 1429 C C . ASN A 1 174 ? -11.528 17.397 -12.953 1.00 91.19 174 ASN A C 1
ATOM 1431 O O . ASN A 1 174 ? -12.509 16.750 -13.320 1.00 91.19 174 ASN A O 1
ATOM 1435 N N . THR A 1 175 ? -11.317 17.679 -11.662 1.00 92.25 175 THR A N 1
ATOM 1436 C CA . THR A 1 175 ? -12.193 17.249 -10.559 1.00 92.25 175 THR A CA 1
ATOM 1437 C C . THR A 1 175 ? -12.461 18.396 -9.589 1.00 92.25 175 THR A C 1
ATOM 1439 O O . THR A 1 175 ? -11.585 19.219 -9.328 1.00 92.25 175 THR A O 1
ATOM 1442 N N . GLU A 1 176 ? -13.656 18.437 -9.001 1.00 90.62 176 GLU A N 1
ATOM 1443 C CA . GLU A 1 176 ? -13.948 19.366 -7.899 1.00 90.62 176 GLU A CA 1
ATOM 1444 C C . GLU A 1 176 ? -13.595 18.744 -6.535 1.00 90.62 176 GLU A C 1
ATOM 1446 O O . GLU A 1 176 ? -13.352 19.463 -5.564 1.00 90.62 176 GLU A O 1
ATOM 1451 N N . ASP A 1 177 ? -13.533 17.407 -6.445 1.00 90.50 177 ASP A N 1
ATOM 1452 C CA . ASP A 1 177 ? -13.126 16.687 -5.234 1.00 90.50 177 ASP A CA 1
ATOM 1453 C C . ASP A 1 177 ? -11.728 16.075 -5.409 1.00 90.50 177 ASP A C 1
ATOM 1455 O O . ASP A 1 177 ? -11.547 15.026 -6.039 1.00 90.50 177 ASP A O 1
ATOM 1459 N N . SER A 1 178 ? -10.715 16.704 -4.808 1.00 90.25 178 SER A N 1
ATOM 1460 C CA . SER A 1 178 ? -9.336 16.197 -4.835 1.00 90.25 178 SER A CA 1
ATOM 1461 C C . SER A 1 178 ? -9.204 14.798 -4.222 1.00 90.25 178 SER A C 1
ATOM 1463 O O . SER A 1 178 ? -8.378 14.005 -4.670 1.00 90.25 178 SER A O 1
ATOM 1465 N N . ARG A 1 179 ? -10.065 14.428 -3.263 1.00 89.69 179 ARG A N 1
ATOM 1466 C CA . ARG A 1 179 ? -10.041 13.096 -2.630 1.00 89.69 179 ARG A CA 1
ATOM 1467 C C . ARG A 1 179 ? -10.551 12.017 -3.579 1.00 89.69 179 ARG A C 1
ATOM 1469 O O . ARG A 1 179 ? -10.117 10.869 -3.493 1.00 89.69 179 ARG A O 1
ATOM 1476 N N . ALA A 1 180 ? -11.480 12.361 -4.473 1.00 92.62 180 ALA A N 1
ATOM 1477 C CA . ALA A 1 180 ? -11.941 11.445 -5.512 1.00 92.62 180 ALA A CA 1
ATOM 1478 C C . ALA A 1 180 ? -10.812 11.141 -6.508 1.00 92.62 180 ALA A C 1
ATOM 1480 O O . ALA A 1 180 ? -10.602 9.972 -6.836 1.00 92.62 180 ALA A O 1
ATOM 1481 N N . ALA A 1 181 ? -10.039 12.160 -6.903 1.00 93.75 181 ALA A N 1
ATOM 1482 C CA . ALA A 1 181 ? -8.829 11.987 -7.708 1.00 93.75 181 ALA A CA 1
ATOM 1483 C C . ALA A 1 181 ? -7.769 11.129 -7.009 1.00 93.75 181 ALA A C 1
ATOM 1485 O O . ALA A 1 181 ? -7.327 10.140 -7.594 1.00 93.75 181 ALA A O 1
ATOM 1486 N N . GLU A 1 182 ? -7.419 11.426 -5.754 1.00 91.38 182 GLU A N 1
ATOM 1487 C CA . GLU A 1 182 ? -6.458 10.622 -4.978 1.00 91.38 182 GLU A CA 1
ATOM 1488 C C . GLU A 1 182 ? -6.862 9.139 -4.934 1.00 91.38 182 GLU A C 1
ATOM 1490 O O . GLU A 1 182 ? -6.058 8.255 -5.229 1.00 91.38 182 GLU A O 1
ATOM 1495 N N . LEU A 1 183 ? -8.138 8.846 -4.656 1.00 90.94 183 LEU A N 1
ATOM 1496 C CA . LEU A 1 183 ? -8.644 7.473 -4.649 1.00 90.94 183 LEU A CA 1
ATOM 1497 C C . LEU A 1 183 ? -8.634 6.811 -6.028 1.00 90.94 183 LEU A C 1
ATOM 1499 O O . LEU A 1 183 ? -8.452 5.594 -6.123 1.00 90.94 183 LEU A O 1
ATOM 1503 N N . ALA A 1 184 ? -8.883 7.574 -7.091 1.00 93.88 184 ALA A N 1
ATOM 1504 C CA . ALA A 1 184 ? -8.836 7.068 -8.456 1.00 93.88 184 ALA A CA 1
ATOM 1505 C C . ALA A 1 184 ? -7.402 6.694 -8.856 1.00 93.88 184 ALA A C 1
ATOM 1507 O O . ALA A 1 184 ? -7.196 5.617 -9.422 1.00 93.88 184 ALA A O 1
ATOM 1508 N N . ILE A 1 185 ? -6.417 7.508 -8.466 1.00 93.69 185 ILE A N 1
ATOM 1509 C CA . ILE A 1 185 ? -4.987 7.218 -8.629 1.00 93.69 185 ILE A CA 1
ATOM 1510 C C . ILE A 1 185 ? -4.608 5.971 -7.820 1.00 93.69 185 ILE A C 1
ATOM 1512 O O . ILE A 1 185 ? -4.084 5.009 -8.383 1.00 93.69 185 ILE A O 1
ATOM 1516 N N . ASP A 1 186 ? -4.953 5.918 -6.531 1.00 91.81 186 ASP A N 1
ATOM 1517 C CA . ASP A 1 186 ? -4.687 4.755 -5.673 1.00 91.81 186 ASP A CA 1
ATOM 1518 C C . ASP A 1 186 ? -5.289 3.472 -6.259 1.00 91.81 186 ASP A C 1
ATOM 1520 O O . ASP A 1 186 ? -4.670 2.401 -6.244 1.00 91.81 186 ASP A O 1
ATOM 1524 N N . LYS A 1 187 ? -6.503 3.557 -6.814 1.00 93.00 187 LYS A N 1
ATOM 1525 C CA . LYS A 1 187 ? -7.170 2.435 -7.482 1.00 93.00 187 LYS A CA 1
ATOM 1526 C C . LYS A 1 187 ? -6.426 1.988 -8.740 1.00 93.00 187 LYS A C 1
ATOM 1528 O O . LYS A 1 187 ? -6.374 0.782 -8.979 1.00 93.00 187 LYS A O 1
ATOM 1533 N N . ALA A 1 188 ? -5.819 2.896 -9.503 1.00 94.00 188 ALA A N 1
ATOM 1534 C CA . ALA A 1 188 ? -5.030 2.546 -10.687 1.00 94.00 188 ALA A CA 1
ATOM 1535 C C . ALA A 1 188 ? -3.792 1.695 -10.342 1.00 94.00 188 ALA A C 1
ATOM 1537 O O . ALA A 1 188 ? -3.416 0.810 -11.113 1.00 94.00 188 ALA A O 1
ATOM 1538 N N . PHE A 1 189 ? -3.203 1.891 -9.158 1.00 93.38 189 PHE A N 1
ATOM 1539 C CA . PHE A 1 189 ? -2.087 1.080 -8.644 1.00 93.38 189 PHE A CA 1
ATOM 1540 C C . PHE A 1 189 ? -2.531 -0.134 -7.809 1.00 93.38 189 PHE A C 1
ATOM 1542 O O . PHE A 1 189 ? -1.736 -1.033 -7.524 1.00 93.38 189 PHE A O 1
ATOM 1549 N N . SER A 1 190 ? -3.809 -0.203 -7.425 1.00 90.38 190 SER A N 1
ATOM 1550 C CA . SER A 1 190 ? -4.366 -1.266 -6.576 1.00 90.38 190 SER A CA 1
ATOM 1551 C C . SER A 1 190 ? -5.522 -2.049 -7.210 1.00 90.38 190 SER A C 1
ATOM 1553 O O . SER A 1 190 ? -6.260 -2.743 -6.502 1.00 90.38 190 SER A O 1
ATOM 1555 N N . SER A 1 191 ? -5.633 -2.015 -8.546 1.00 84.00 191 SER A N 1
ATOM 1556 C CA . SER A 1 191 ? -6.681 -2.668 -9.354 1.00 84.00 191 SER A CA 1
ATOM 1557 C C . SER A 1 191 ? -6.939 -4.124 -8.944 1.00 84.00 191 SER A C 1
ATOM 1559 O O . SER A 1 191 ? -8.085 -4.576 -8.880 1.00 84.00 191 SER A O 1
ATOM 1561 N N . ARG A 1 192 ? -5.872 -4.857 -8.596 1.00 86.00 192 ARG A N 1
ATOM 1562 C CA . ARG A 1 192 ? -5.917 -6.237 -8.103 1.00 86.00 192 ARG A CA 1
ATOM 1563 C C . ARG A 1 192 ? -5.289 -6.349 -6.720 1.00 86.00 192 ARG A C 1
ATOM 1565 O O . ARG A 1 192 ? -4.082 -6.547 -6.596 1.00 86.00 192 ARG A O 1
ATOM 1572 N N . LYS A 1 193 ? -6.121 -6.363 -5.673 1.00 84.31 193 LYS A N 1
ATOM 1573 C CA . LYS A 1 193 ? -5.684 -6.526 -4.266 1.00 84.31 193 LYS A CA 1
ATOM 1574 C C . LYS A 1 193 ? -4.721 -7.698 -4.032 1.00 84.31 193 LYS A C 1
ATOM 1576 O O . LYS A 1 193 ? -3.840 -7.604 -3.188 1.00 84.31 193 LYS A O 1
ATOM 1581 N N . ALA A 1 194 ? -4.873 -8.799 -4.774 1.00 81.94 194 ALA A N 1
ATOM 1582 C CA . ALA A 1 194 ? -4.013 -9.976 -4.635 1.00 81.94 194 ALA A CA 1
ATOM 1583 C C . ALA A 1 194 ? -2.547 -9.710 -5.025 1.00 81.94 194 ALA A C 1
ATOM 1585 O O . ALA A 1 194 ? -1.652 -10.392 -4.532 1.00 81.94 194 ALA A O 1
ATOM 1586 N N . TYR A 1 195 ? -2.295 -8.723 -5.889 1.00 84.19 195 TYR A N 1
ATOM 1587 C CA . TYR A 1 195 ? -0.978 -8.476 -6.478 1.00 84.19 195 TYR A CA 1
ATOM 1588 C C . TYR A 1 195 ? -0.518 -7.019 -6.396 1.00 84.19 195 TYR A C 1
ATOM 1590 O O . TYR A 1 195 ? 0.621 -6.742 -6.751 1.00 84.19 195 TYR A O 1
ATOM 1598 N N . SER A 1 196 ? -1.342 -6.104 -5.879 1.00 86.81 196 SER A N 1
ATOM 1599 C CA . SER A 1 196 ? -0.999 -4.683 -5.731 1.00 86.81 196 SER A CA 1
ATOM 1600 C C . SER A 1 196 ? 0.282 -4.450 -4.926 1.00 86.81 196 SER A C 1
ATOM 1602 O O . SER A 1 196 ? 0.976 -3.474 -5.151 1.00 86.81 196 SER A O 1
ATOM 1604 N N . HIS A 1 197 ? 0.659 -5.383 -4.048 1.00 89.19 197 HIS A N 1
ATOM 1605 C CA . HIS A 1 197 ? 1.926 -5.355 -3.312 1.00 89.19 197 HIS A CA 1
ATOM 1606 C C . HIS A 1 197 ? 3.188 -5.449 -4.197 1.00 89.19 197 HIS A C 1
ATOM 1608 O O . HIS A 1 197 ? 4.291 -5.289 -3.682 1.00 89.19 197 HIS A O 1
ATOM 1614 N N . GLN A 1 198 ? 3.054 -5.768 -5.490 1.00 92.88 198 GLN A N 1
ATOM 1615 C CA . GLN A 1 198 ? 4.173 -5.761 -6.442 1.00 92.88 198 GLN A CA 1
ATOM 1616 C C . GLN A 1 198 ? 4.559 -4.352 -6.883 1.00 92.88 198 GLN A C 1
ATOM 1618 O O . GLN A 1 198 ? 5.698 -4.149 -7.296 1.00 92.88 198 GLN A O 1
ATOM 1623 N N . TRP A 1 199 ? 3.633 -3.398 -6.773 1.00 94.06 199 TRP A N 1
ATOM 1624 C CA . TRP A 1 199 ? 3.967 -1.986 -6.798 1.00 94.06 199 TRP A CA 1
ATOM 1625 C C . TRP A 1 199 ? 4.668 -1.642 -5.481 1.00 94.06 199 TRP A C 1
ATOM 1627 O O . TRP A 1 199 ? 4.073 -1.623 -4.404 1.00 94.06 199 TRP A O 1
ATOM 1637 N N . GLU A 1 200 ? 5.974 -1.434 -5.567 1.00 93.69 200 GLU A N 1
ATOM 1638 C CA . GLU A 1 200 ? 6.818 -1.059 -4.444 1.00 93.69 200 GLU A CA 1
ATOM 1639 C C . GLU A 1 200 ? 6.717 0.448 -4.238 1.00 93.69 200 GLU A C 1
ATOM 1641 O O . GLU A 1 200 ? 7.235 1.214 -5.046 1.00 93.69 200 GLU A O 1
ATOM 1646 N N . SER A 1 201 ? 6.073 0.873 -3.153 1.00 88.38 201 SER A N 1
ATOM 1647 C CA . SER A 1 201 ? 6.071 2.272 -2.729 1.00 88.38 201 SER A CA 1
ATOM 1648 C C . SER A 1 201 ? 7.134 2.529 -1.666 1.00 88.38 201 SER A C 1
ATOM 1650 O O . SER A 1 201 ? 7.490 1.659 -0.854 1.00 88.38 201 SER A O 1
ATOM 1652 N N . ARG A 1 202 ? 7.651 3.758 -1.633 1.00 79.69 202 ARG A N 1
ATOM 1653 C CA . ARG A 1 202 ? 8.458 4.213 -0.501 1.00 79.69 202 ARG A CA 1
ATOM 1654 C C . ARG A 1 202 ? 7.525 4.485 0.679 1.00 79.69 202 ARG A C 1
ATOM 1656 O O . ARG A 1 202 ? 6.519 5.163 0.544 1.00 79.69 202 ARG A O 1
ATOM 1663 N N . LYS A 1 203 ? 7.858 3.958 1.864 1.00 63.69 203 LYS A N 1
ATOM 1664 C CA . LYS A 1 203 ? 6.980 3.933 3.061 1.00 63.69 203 LYS A CA 1
ATOM 1665 C C . LYS A 1 203 ? 6.443 5.292 3.539 1.00 63.69 203 LYS A C 1
ATOM 1667 O O . LYS A 1 203 ? 5.597 5.312 4.424 1.00 63.69 203 LYS A O 1
ATOM 1672 N N . THR A 1 204 ? 6.967 6.396 3.029 1.00 57.94 204 THR A N 1
ATOM 1673 C CA . THR A 1 204 ? 6.613 7.762 3.426 1.00 57.94 204 THR A CA 1
ATOM 1674 C C . THR A 1 204 ? 5.989 8.568 2.289 1.00 57.94 204 THR A C 1
ATOM 1676 O O . THR A 1 204 ? 5.740 9.752 2.479 1.00 57.94 204 THR A O 1
ATOM 1679 N N . GLU A 1 205 ? 5.788 7.973 1.107 1.00 61.06 205 GLU A N 1
ATOM 1680 C CA . GLU A 1 205 ? 5.602 8.727 -0.138 1.00 61.06 205 GLU A CA 1
ATOM 1681 C C . GLU A 1 205 ? 4.562 8.035 -1.022 1.00 61.06 205 GLU A C 1
ATOM 1683 O O . GLU A 1 205 ? 4.698 6.854 -1.344 1.00 61.06 205 GLU A O 1
ATOM 1688 N N . SER A 1 206 ? 3.506 8.761 -1.389 1.00 59.31 206 SER A N 1
ATOM 1689 C CA . SER A 1 206 ? 2.378 8.226 -2.159 1.00 59.31 206 SER A CA 1
ATOM 1690 C C . SER A 1 206 ? 2.652 8.133 -3.662 1.00 59.31 206 SER A C 1
ATOM 1692 O O . SER A 1 206 ? 2.064 7.281 -4.318 1.00 59.31 206 SER A O 1
ATOM 1694 N N . THR A 1 207 ? 3.544 8.960 -4.216 1.00 66.06 207 THR A N 1
ATOM 1695 C CA . THR A 1 207 ? 3.676 9.120 -5.677 1.00 66.06 207 THR A CA 1
ATOM 1696 C C . THR A 1 207 ? 4.842 8.365 -6.304 1.00 66.06 207 THR A C 1
ATOM 1698 O O . THR A 1 207 ? 4.794 8.083 -7.496 1.00 66.06 207 THR A O 1
ATOM 1701 N N . SER A 1 208 ? 5.857 7.987 -5.524 1.00 83.38 208 SER A N 1
ATOM 1702 C CA . SER A 1 208 ? 7.009 7.243 -6.041 1.00 83.38 208 SER A CA 1
ATOM 1703 C C . SER A 1 208 ? 6.824 5.751 -5.883 1.00 83.38 208 SER A C 1
ATOM 1705 O O . SER A 1 208 ? 7.014 5.178 -4.802 1.00 83.38 208 SER A O 1
ATOM 1707 N N . ILE A 1 209 ? 6.452 5.129 -6.996 1.00 93.75 209 ILE A N 1
ATOM 1708 C CA . ILE A 1 209 ? 6.088 3.721 -7.049 1.00 93.75 209 ILE A CA 1
ATOM 1709 C C . ILE A 1 209 ? 6.915 3.033 -8.132 1.00 93.75 209 ILE A C 1
ATOM 1711 O O . ILE A 1 209 ? 7.138 3.575 -9.214 1.00 93.75 209 ILE A O 1
ATOM 1715 N N . ARG A 1 210 ? 7.390 1.822 -7.840 1.00 96.06 210 ARG A N 1
ATOM 1716 C CA . ARG A 1 210 ? 8.177 1.009 -8.767 1.00 96.06 210 ARG A CA 1
ATOM 1717 C C . ARG A 1 210 ? 7.524 -0.338 -9.022 1.00 96.06 210 ARG A C 1
ATOM 1719 O O . ARG A 1 210 ? 7.066 -0.992 -8.091 1.00 96.06 210 ARG A O 1
ATOM 1726 N N . LEU A 1 211 ? 7.600 -0.809 -10.260 1.00 96.81 211 LEU A N 1
ATOM 1727 C CA . LEU A 1 211 ? 7.266 -2.179 -10.628 1.00 96.81 211 LEU A CA 1
ATOM 1728 C C . LEU A 1 211 ? 8.423 -2.849 -11.363 1.00 96.81 211 LEU A C 1
ATOM 1730 O O . LEU A 1 211 ? 9.014 -2.267 -12.267 1.00 96.81 211 LEU A O 1
ATOM 1734 N N . LEU A 1 212 ? 8.740 -4.091 -10.998 1.00 96.38 212 LEU A N 1
ATOM 1735 C CA . LEU A 1 212 ? 9.736 -4.895 -11.708 1.00 96.38 212 LEU A CA 1
ATOM 1736 C C . LEU A 1 212 ? 9.033 -5.819 -12.700 1.00 96.38 212 LEU A C 1
ATOM 1738 O O . LEU A 1 212 ? 8.267 -6.699 -12.306 1.00 96.38 212 LEU A O 1
ATOM 1742 N N . VAL A 1 213 ? 9.300 -5.640 -13.991 1.00 95.19 213 VAL A N 1
ATOM 1743 C CA . VAL A 1 213 ? 8.561 -6.318 -15.061 1.00 95.19 213 VAL A CA 1
ATOM 1744 C C . VAL A 1 213 ? 9.478 -6.649 -16.235 1.00 95.19 213 VAL A C 1
ATOM 1746 O O . VAL A 1 213 ? 10.172 -5.799 -16.774 1.00 95.19 213 VAL A O 1
ATOM 1749 N N . ASN A 1 214 ? 9.505 -7.930 -16.612 1.00 93.50 214 ASN A N 1
ATOM 1750 C CA . ASN A 1 214 ? 10.196 -8.462 -17.796 1.00 93.50 214 ASN A CA 1
ATOM 1751 C C . ASN A 1 214 ? 11.629 -7.937 -18.044 1.00 93.50 214 ASN A C 1
ATOM 1753 O O . ASN A 1 214 ? 12.028 -7.759 -19.188 1.00 93.50 214 ASN A O 1
ATOM 1757 N N . GLY A 1 215 ? 12.420 -7.770 -16.978 1.00 95.25 215 GLY A N 1
ATOM 1758 C CA . GLY A 1 215 ? 13.821 -7.332 -17.069 1.00 95.25 215 GLY A CA 1
ATOM 1759 C C . GLY A 1 215 ? 14.028 -5.821 -16.959 1.00 95.25 215 GLY A C 1
ATOM 1760 O O . GLY A 1 215 ? 15.157 -5.365 -17.092 1.00 95.25 215 GLY A O 1
ATOM 1761 N N . TYR A 1 216 ? 12.967 -5.069 -16.673 1.00 97.88 216 TYR A N 1
ATOM 1762 C CA . TYR A 1 216 ? 12.989 -3.627 -16.468 1.00 97.88 216 TYR A CA 1
ATOM 1763 C C . TYR A 1 216 ? 12.462 -3.278 -15.079 1.00 97.88 216 TYR A C 1
ATOM 1765 O O . TYR A 1 216 ? 11.643 -4.007 -14.505 1.00 97.88 216 TYR A O 1
ATOM 1773 N N . ALA A 1 217 ? 12.912 -2.145 -14.551 1.00 97.75 217 ALA A N 1
ATOM 1774 C CA . ALA A 1 217 ? 12.178 -1.428 -13.521 1.00 97.75 217 ALA A CA 1
ATOM 1775 C C . ALA A 1 217 ? 11.355 -0.325 -14.196 1.00 97.75 217 ALA A C 1
ATOM 1777 O O . ALA A 1 217 ? 11.860 0.389 -15.053 1.00 97.75 217 ALA A O 1
ATOM 1778 N N . VAL A 1 218 ? 10.090 -0.191 -13.823 1.00 97.88 218 VAL A N 1
ATOM 1779 C CA . VAL A 1 218 ? 9.245 0.938 -14.215 1.00 97.88 218 VAL A CA 1
ATOM 1780 C C . VAL A 1 218 ? 9.064 1.788 -12.973 1.00 97.88 218 VAL A C 1
ATOM 1782 O O . VAL A 1 218 ? 8.485 1.312 -11.998 1.00 97.88 218 VAL A O 1
ATOM 1785 N N . GLU A 1 219 ? 9.614 2.996 -12.985 1.00 96.75 219 GLU A N 1
ATOM 1786 C CA . GLU A 1 219 ? 9.490 3.962 -11.894 1.00 96.75 219 GLU A CA 1
ATOM 1787 C C . GLU A 1 219 ? 8.507 5.056 -12.318 1.00 96.75 219 GLU A C 1
ATOM 1789 O O . GLU A 1 219 ? 8.623 5.607 -13.412 1.00 96.75 219 GLU A O 1
ATOM 1794 N N . VAL A 1 220 ? 7.521 5.330 -11.466 1.00 95.56 220 VAL A N 1
ATOM 1795 C CA . VAL A 1 220 ? 6.481 6.334 -11.701 1.00 95.56 220 VAL A CA 1
ATOM 1796 C C . VAL A 1 220 ? 6.652 7.475 -10.711 1.00 95.56 220 VAL A C 1
ATOM 1798 O O . VAL A 1 220 ? 6.866 7.221 -9.525 1.00 95.56 220 VAL A O 1
ATOM 1801 N N . TYR A 1 221 ? 6.556 8.705 -11.210 1.00 94.00 221 TYR A N 1
ATOM 1802 C CA . TYR A 1 221 ? 6.722 9.947 -10.458 1.00 94.00 221 TYR A CA 1
ATOM 1803 C C . TYR A 1 221 ? 5.591 10.925 -10.744 1.00 94.00 221 TYR A C 1
ATOM 1805 O O . TYR A 1 221 ? 4.954 10.856 -11.793 1.00 94.00 221 TYR A O 1
ATOM 1813 N N . ASP A 1 222 ? 5.405 11.889 -9.849 1.00 93.38 222 ASP A N 1
ATOM 1814 C CA . ASP A 1 222 ? 4.709 13.129 -10.188 1.00 93.38 222 ASP A CA 1
ATOM 1815 C C . ASP A 1 222 ? 5.610 14.022 -11.067 1.00 93.38 222 ASP A C 1
ATOM 1817 O O . ASP A 1 222 ? 6.843 13.938 -11.014 1.00 93.38 222 ASP A O 1
ATOM 1821 N N . ILE A 1 223 ? 5.018 14.890 -11.877 1.00 93.75 223 ILE A N 1
ATOM 1822 C CA . ILE A 1 223 ? 5.744 15.916 -12.628 1.00 93.75 223 ILE A CA 1
ATOM 1823 C C . ILE A 1 223 ? 5.197 17.296 -12.282 1.00 93.75 223 ILE A C 1
ATOM 1825 O O . ILE A 1 223 ? 4.002 17.561 -12.388 1.00 93.75 223 ILE A O 1
ATOM 1829 N N . SER A 1 224 ? 6.088 18.188 -11.842 1.00 91.69 224 SER A N 1
ATOM 1830 C CA . SER A 1 224 ? 5.681 19.532 -11.445 1.00 91.69 224 SER A CA 1
ATOM 1831 C C . SER A 1 224 ? 5.188 20.333 -12.648 1.00 91.69 224 SER A C 1
ATOM 1833 O O . SER A 1 224 ? 5.604 20.107 -13.790 1.00 91.69 224 SER A O 1
ATOM 1835 N N . LYS A 1 225 ? 4.336 21.328 -12.389 1.00 91.81 225 LYS A N 1
ATOM 1836 C CA . LYS A 1 225 ? 3.815 22.225 -13.424 1.00 91.81 225 LYS A CA 1
ATOM 1837 C C . LYS A 1 225 ? 4.941 22.904 -14.211 1.00 91.81 225 LYS A C 1
ATOM 1839 O O . LYS A 1 225 ? 4.840 23.038 -15.424 1.00 91.81 225 LYS A O 1
ATOM 1844 N N . GLU A 1 226 ? 6.025 23.288 -13.542 1.00 91.25 226 GLU A N 1
ATOM 1845 C CA . GLU A 1 226 ? 7.202 23.918 -14.151 1.00 91.25 226 GLU A CA 1
ATOM 1846 C C . GLU A 1 226 ? 7.998 22.948 -15.027 1.00 91.25 226 GLU A C 1
ATOM 1848 O O . GLU A 1 226 ? 8.572 23.362 -16.026 1.00 91.25 226 GLU A O 1
ATOM 1853 N N . ALA A 1 227 ? 8.053 21.661 -14.674 1.00 92.50 227 ALA A N 1
ATOM 1854 C CA . ALA A 1 227 ? 8.697 20.656 -15.515 1.00 92.50 227 ALA A CA 1
ATOM 1855 C C . ALA A 1 227 ? 7.839 20.325 -16.749 1.00 92.50 227 ALA A C 1
ATOM 1857 O O . ALA A 1 227 ? 8.381 20.120 -17.833 1.00 92.50 227 ALA A O 1
ATOM 1858 N N . ILE A 1 228 ? 6.506 20.338 -16.617 1.00 94.62 228 ILE A N 1
ATOM 1859 C CA . ILE A 1 228 ? 5.577 20.144 -17.743 1.00 94.62 228 ILE A CA 1
ATOM 1860 C C . ILE A 1 228 ? 5.755 21.227 -18.810 1.00 94.62 228 ILE A C 1
ATOM 1862 O O . ILE A 1 228 ? 5.713 20.908 -19.995 1.00 94.62 228 ILE A O 1
ATOM 1866 N N . THR A 1 229 ? 5.998 22.490 -18.436 1.00 94.62 229 THR A N 1
ATOM 1867 C CA . THR A 1 229 ? 6.179 23.568 -19.431 1.00 94.62 229 THR A CA 1
ATOM 1868 C C . THR A 1 229 ? 7.430 23.403 -20.297 1.00 94.62 229 THR A C 1
ATOM 1870 O O . THR A 1 229 ? 7.521 24.028 -21.352 1.00 94.62 229 THR A O 1
ATOM 1873 N N . LEU A 1 230 ? 8.378 22.551 -19.891 1.00 94.81 230 LEU A N 1
ATOM 1874 C CA . LEU A 1 230 ? 9.556 22.197 -20.687 1.00 94.81 230 LEU A CA 1
ATOM 1875 C C . LEU A 1 230 ? 9.260 21.125 -21.745 1.00 94.81 230 LEU A C 1
ATOM 1877 O O . LEU A 1 230 ? 10.090 20.891 -22.625 1.00 94.81 230 LEU A O 1
ATOM 1881 N N . ILE A 1 231 ? 8.101 20.465 -21.667 1.00 96.19 231 ILE A N 1
ATOM 1882 C CA . ILE A 1 231 ? 7.660 19.476 -22.649 1.00 96.19 231 ILE A CA 1
ATOM 1883 C C . ILE A 1 231 ? 6.979 20.222 -23.798 1.00 96.19 231 ILE A C 1
ATOM 1885 O O . ILE A 1 231 ? 5.786 20.513 -23.762 1.00 96.19 231 ILE A O 1
ATOM 1889 N N . THR A 1 232 ? 7.753 20.536 -24.835 1.00 96.50 232 THR A N 1
ATOM 1890 C CA . THR A 1 232 ? 7.278 21.257 -26.027 1.00 96.50 232 THR A CA 1
ATOM 1891 C C . THR A 1 232 ? 6.557 20.349 -27.022 1.00 96.50 232 THR A C 1
ATOM 1893 O O . THR A 1 232 ? 5.812 20.836 -27.871 1.00 96.50 232 THR A O 1
ATOM 1896 N N . GLY A 1 233 ? 6.751 19.031 -26.923 1.00 96.31 233 GLY A N 1
ATOM 1897 C CA . GLY A 1 233 ? 6.096 18.059 -27.789 1.00 96.31 233 GLY A CA 1
ATOM 1898 C C . GLY A 1 233 ? 6.260 16.618 -27.320 1.00 96.31 233 GLY A C 1
ATOM 1899 O O . GLY A 1 233 ? 7.178 16.274 -26.571 1.00 96.31 233 GLY A O 1
ATOM 1900 N N . TYR A 1 234 ? 5.356 15.761 -27.785 1.00 97.06 234 TYR A N 1
AT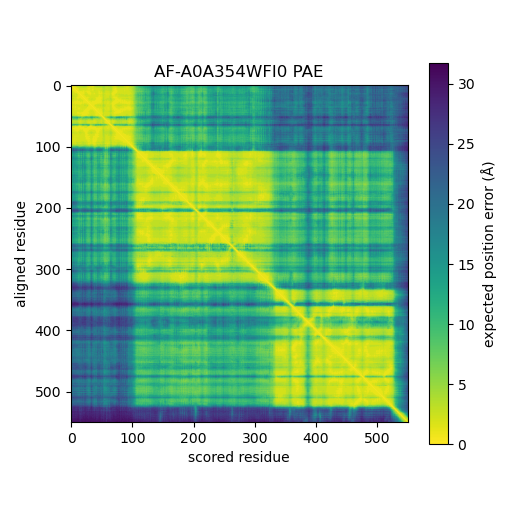OM 1901 C CA . TYR A 1 234 ? 5.368 14.327 -27.521 1.00 97.06 234 TYR A CA 1
ATOM 1902 C C . TYR A 1 234 ? 4.847 13.544 -28.728 1.00 97.06 234 TYR A C 1
ATOM 1904 O O . TYR A 1 234 ? 4.143 14.075 -29.584 1.00 97.06 234 TYR A O 1
ATOM 1912 N N . GLU A 1 235 ? 5.166 12.257 -28.752 1.00 96.88 235 GLU A N 1
ATOM 1913 C CA . GLU A 1 235 ? 4.686 11.279 -29.722 1.00 96.88 235 GLU A CA 1
ATOM 1914 C C . GLU A 1 235 ? 3.944 10.150 -28.998 1.00 96.88 235 GLU A C 1
ATOM 1916 O O . GLU A 1 235 ? 4.129 9.934 -27.797 1.00 96.88 235 GLU A O 1
ATOM 1921 N N . PHE A 1 236 ? 3.098 9.412 -29.716 1.00 96.62 236 PHE A N 1
ATOM 1922 C CA . PHE A 1 236 ? 2.466 8.206 -29.183 1.00 96.62 236 PHE A CA 1
ATOM 1923 C C . PHE A 1 236 ? 3.278 6.968 -29.557 1.00 96.62 236 PHE A C 1
ATOM 1925 O O . PHE A 1 236 ? 3.609 6.749 -30.720 1.00 96.62 236 PHE A O 1
ATOM 1932 N N . THR A 1 237 ? 3.545 6.121 -28.569 1.00 96.25 237 THR A N 1
ATOM 1933 C CA . THR A 1 237 ? 4.127 4.786 -28.760 1.00 96.25 237 THR A CA 1
ATOM 1934 C C . THR A 1 237 ? 3.382 3.775 -27.896 1.00 96.25 237 THR A C 1
ATOM 1936 O O . THR A 1 237 ? 2.309 4.079 -27.376 1.00 96.25 237 THR A O 1
ATOM 1939 N N . THR A 1 238 ? 3.932 2.576 -27.718 1.00 96.88 238 THR A N 1
ATOM 1940 C CA . THR A 1 238 ? 3.416 1.603 -26.755 1.00 96.88 238 THR A CA 1
ATOM 1941 C C . THR A 1 238 ? 4.405 1.308 -25.633 1.00 96.88 238 THR A C 1
ATOM 1943 O O . THR A 1 238 ? 5.610 1.264 -25.859 1.00 96.88 238 THR A O 1
ATOM 1946 N N . LEU A 1 239 ? 3.882 1.039 -24.435 1.00 96.88 239 LEU A N 1
ATOM 1947 C CA . LEU A 1 239 ? 4.608 0.414 -23.331 1.00 96.88 239 LEU A CA 1
ATOM 1948 C C . LEU A 1 239 ? 3.817 -0.800 -22.846 1.00 96.88 239 LEU A C 1
ATOM 1950 O O . LEU A 1 239 ? 2.661 -0.676 -22.440 1.00 96.88 239 LEU A O 1
ATOM 1954 N N . ALA A 1 240 ? 4.425 -1.985 -22.914 1.00 95.19 240 ALA A N 1
ATOM 1955 C CA . ALA A 1 240 ? 3.723 -3.255 -22.729 1.00 95.19 240 ALA A CA 1
ATOM 1956 C C . ALA A 1 240 ? 2.448 -3.366 -23.604 1.00 95.19 240 ALA A C 1
ATOM 1958 O O . ALA A 1 240 ? 1.429 -3.924 -23.183 1.00 95.19 240 ALA A O 1
ATOM 1959 N N . GLY A 1 241 ? 2.501 -2.818 -24.824 1.00 93.81 241 GLY A N 1
ATOM 1960 C CA . GLY A 1 241 ? 1.392 -2.793 -25.786 1.00 93.81 241 GLY A CA 1
ATOM 1961 C C . GLY A 1 241 ? 0.247 -1.837 -25.462 1.00 93.81 241 GLY A C 1
ATOM 1962 O O . GLY A 1 241 ? -0.771 -1.887 -26.148 1.00 93.81 241 GLY A O 1
ATOM 1963 N N . VAL A 1 242 ? 0.378 -1.000 -24.432 1.00 95.19 242 VAL A N 1
ATOM 1964 C CA . VAL A 1 242 ? -0.589 0.061 -24.125 1.00 95.19 242 VAL A CA 1
ATOM 1965 C C . VAL A 1 242 ? -0.110 1.369 -24.756 1.00 95.19 242 VAL A C 1
ATOM 1967 O O . VAL A 1 242 ? 1.047 1.727 -24.523 1.00 95.19 242 VAL A O 1
ATOM 1970 N N . PRO A 1 243 ? -0.948 2.080 -25.537 1.00 96.31 243 PRO A N 1
ATOM 1971 C CA . PRO A 1 243 ? -0.607 3.393 -26.073 1.00 96.31 243 PRO A CA 1
ATOM 1972 C C . PRO A 1 243 ? -0.290 4.401 -24.965 1.00 96.31 243 PRO A C 1
ATOM 1974 O O . PRO A 1 243 ? -1.059 4.545 -24.017 1.00 96.31 243 PRO A O 1
ATOM 1977 N N . VAL A 1 244 ? 0.835 5.100 -25.088 1.00 96.75 244 VAL A N 1
ATOM 1978 C CA . VAL A 1 244 ? 1.327 6.074 -24.102 1.00 96.75 244 VAL A CA 1
ATOM 1979 C C . VAL A 1 244 ? 2.086 7.200 -24.797 1.00 96.75 244 VAL A C 1
ATOM 1981 O O . VAL A 1 244 ? 2.685 6.995 -25.856 1.00 96.75 244 VAL A O 1
ATOM 1984 N N . ARG A 1 245 ? 2.070 8.393 -24.195 1.00 97.94 245 ARG A N 1
ATOM 1985 C CA . ARG A 1 245 ? 2.826 9.553 -24.685 1.00 97.94 245 ARG A CA 1
ATOM 1986 C C . ARG A 1 245 ? 4.296 9.439 -24.305 1.00 97.94 245 ARG A C 1
ATOM 1988 O O . ARG A 1 245 ? 4.613 9.031 -23.190 1.00 97.94 245 ARG A O 1
ATOM 1995 N N . VAL A 1 246 ? 5.179 9.862 -25.196 1.00 98.12 246 VAL A N 1
ATOM 1996 C CA . VAL A 1 246 ? 6.627 9.940 -24.979 1.00 98.12 246 VAL A CA 1
ATOM 1997 C C . VAL A 1 246 ? 7.106 11.308 -25.403 1.00 98.12 246 VAL A C 1
ATOM 1999 O O . VAL A 1 246 ? 6.789 11.747 -26.504 1.00 98.12 246 VAL A O 1
ATOM 2002 N N . ILE A 1 247 ? 7.861 11.987 -24.545 1.00 98.12 247 ILE A N 1
ATOM 2003 C CA . ILE A 1 247 ? 8.403 13.306 -24.886 1.00 98.12 247 ILE A CA 1
ATOM 2004 C C . ILE A 1 247 ? 9.341 13.213 -26.091 1.00 98.12 247 ILE A C 1
ATOM 2006 O O . ILE A 1 247 ? 10.042 12.216 -26.241 1.00 98.12 247 ILE A O 1
ATOM 2010 N N . ASN A 1 248 ? 9.382 14.248 -26.930 1.00 97.44 248 ASN A N 1
ATOM 2011 C CA . ASN A 1 248 ? 10.320 14.310 -28.053 1.00 97.44 248 ASN A CA 1
ATOM 2012 C C . ASN A 1 248 ? 11.774 14.556 -27.578 1.00 97.44 248 ASN A C 1
ATOM 2014 O O . ASN A 1 248 ? 12.044 14.811 -26.399 1.00 97.44 248 ASN A O 1
ATOM 2018 N N . SER A 1 249 ? 12.742 14.468 -28.496 1.00 96.94 249 SER A N 1
ATOM 2019 C CA . SER A 1 249 ? 14.163 14.616 -28.153 1.00 96.94 249 SER A CA 1
ATOM 2020 C C . SER A 1 249 ? 14.503 15.994 -27.585 1.00 96.94 249 SER A C 1
ATOM 2022 O O . SER A 1 249 ? 15.334 16.085 -26.687 1.00 96.94 249 SER A O 1
ATOM 2024 N N . GLU A 1 250 ? 13.863 17.056 -28.077 1.00 97.62 250 GLU A N 1
ATOM 2025 C CA . GLU A 1 250 ? 14.069 18.432 -27.607 1.00 97.62 250 GLU A CA 1
ATOM 2026 C C . GLU A 1 250 ? 13.617 18.600 -26.153 1.00 97.62 250 GLU A C 1
ATOM 2028 O O . GLU A 1 250 ? 14.386 19.068 -25.312 1.00 97.62 250 GLU A O 1
ATOM 2033 N N . SER A 1 251 ? 12.412 18.119 -25.838 1.00 97.25 251 SER A N 1
ATOM 2034 C CA . SER A 1 251 ? 11.857 18.103 -24.483 1.00 97.25 251 SER A CA 1
ATOM 2035 C C . SER A 1 251 ? 12.743 17.297 -23.535 1.00 97.25 251 SER A C 1
ATOM 2037 O O . SER A 1 251 ? 13.022 17.739 -22.424 1.00 97.25 251 SER A O 1
ATOM 2039 N N . LEU A 1 252 ? 13.268 16.144 -23.971 1.00 97.12 252 LEU A N 1
ATOM 2040 C CA . LEU A 1 252 ? 14.209 15.362 -23.163 1.00 97.12 252 LEU A CA 1
ATOM 2041 C C . LEU A 1 252 ? 15.494 16.145 -22.854 1.00 97.12 252 LEU A C 1
ATOM 2043 O O . LEU A 1 252 ? 15.967 16.112 -21.719 1.00 97.12 252 LEU A O 1
ATOM 2047 N N . GLN A 1 253 ? 16.058 16.871 -23.824 1.00 96.88 253 GLN A N 1
ATOM 2048 C CA . GLN A 1 253 ? 17.230 17.717 -23.567 1.00 96.88 253 GLN A CA 1
ATOM 2049 C C . GLN A 1 253 ? 16.910 18.854 -22.588 1.00 96.88 253 GLN A C 1
ATOM 2051 O O . GLN A 1 253 ? 17.728 19.152 -21.715 1.00 96.88 253 GLN A O 1
ATOM 2056 N N . ALA A 1 254 ? 15.718 19.449 -22.680 1.00 95.19 254 ALA A N 1
ATOM 2057 C CA . ALA A 1 254 ? 15.266 20.459 -21.728 1.00 95.19 254 ALA A CA 1
ATOM 2058 C C . ALA A 1 254 ? 15.147 19.880 -20.306 1.00 95.19 254 ALA A C 1
ATOM 2060 O O . ALA A 1 254 ? 15.733 20.434 -19.375 1.00 95.19 254 ALA A O 1
ATOM 2061 N N . ILE A 1 255 ? 14.494 18.724 -20.142 1.00 94.88 255 ILE A N 1
ATOM 2062 C CA . ILE A 1 255 ? 14.379 18.026 -18.850 1.00 94.88 255 ILE A CA 1
ATOM 2063 C C . ILE A 1 255 ? 15.764 17.694 -18.275 1.00 94.88 255 ILE A C 1
ATOM 2065 O O . ILE A 1 255 ? 16.026 17.964 -17.107 1.00 94.88 255 ILE A O 1
ATOM 2069 N N . LYS A 1 256 ? 16.695 17.179 -19.085 1.00 94.69 256 LYS A N 1
ATOM 2070 C CA . LYS A 1 256 ? 18.075 16.892 -18.648 1.00 94.69 256 LYS A CA 1
ATOM 2071 C C . LYS A 1 256 ? 18.826 18.112 -18.133 1.00 94.69 256 LYS A C 1
ATOM 2073 O O . LYS A 1 256 ? 19.681 17.995 -17.255 1.00 94.69 256 LYS A O 1
ATOM 2078 N N . LYS A 1 257 ? 18.574 19.263 -18.750 1.00 91.94 257 LYS A N 1
ATOM 2079 C CA . LYS A 1 257 ? 19.285 20.500 -18.451 1.00 91.94 257 LYS A CA 1
ATOM 2080 C C . LYS A 1 257 ? 18.714 21.194 -17.221 1.00 91.94 257 LYS A C 1
ATOM 2082 O O . LYS A 1 257 ? 19.488 21.654 -16.389 1.00 91.94 257 LYS A O 1
ATOM 2087 N N . TYR A 1 258 ? 17.390 21.262 -17.120 1.00 90.38 258 TYR A N 1
ATOM 2088 C CA . TYR A 1 258 ? 16.709 22.140 -16.170 1.00 90.38 258 TYR A CA 1
ATOM 2089 C C . TYR A 1 258 ? 16.009 21.400 -15.032 1.00 90.38 258 TYR A C 1
ATOM 2091 O O . TYR A 1 258 ? 15.647 22.029 -14.048 1.00 90.38 258 TYR A O 1
ATOM 2099 N N . CYS A 1 259 ? 15.815 20.084 -15.113 1.00 89.19 259 CYS A N 1
ATOM 2100 C CA . CYS A 1 259 ? 15.103 19.356 -14.069 1.00 89.19 259 CYS A CA 1
ATOM 2101 C C . CYS A 1 259 ? 16.016 18.551 -13.152 1.00 89.19 259 CYS A C 1
ATOM 2103 O O . CYS A 1 259 ? 17.119 18.132 -13.496 1.00 89.19 259 CYS A O 1
ATOM 2105 N N . GLY A 1 260 ? 15.485 18.293 -11.965 1.00 83.62 260 GLY A N 1
ATOM 2106 C CA . GLY A 1 260 ? 16.003 17.381 -10.969 1.00 83.62 260 GLY A CA 1
ATOM 2107 C C . GLY A 1 260 ? 14.939 16.359 -10.625 1.00 83.62 260 GLY A C 1
ATOM 2108 O O . GLY A 1 260 ? 13.740 16.615 -10.720 1.00 83.62 260 GLY A O 1
ATOM 2109 N N . GLN A 1 261 ? 15.382 15.178 -10.220 1.00 77.94 261 GLN A N 1
ATOM 2110 C CA . GLN A 1 261 ? 14.504 14.111 -9.780 1.00 77.94 261 GLN A CA 1
ATOM 2111 C C . GLN A 1 261 ? 14.590 13.968 -8.268 1.00 77.94 261 GLN A C 1
ATOM 2113 O O . GLN A 1 261 ? 15.550 13.409 -7.719 1.00 77.94 261 GLN A O 1
ATOM 2118 N N . SER A 1 262 ? 13.548 14.435 -7.589 1.00 73.50 262 SER A N 1
ATOM 2119 C CA . SER A 1 262 ? 13.423 14.264 -6.151 1.00 73.50 262 SER A CA 1
ATOM 2120 C C . SER A 1 262 ? 12.966 12.845 -5.847 1.00 73.50 262 SER A C 1
ATOM 2122 O O . SER A 1 262 ? 12.807 11.975 -6.708 1.00 73.50 262 SER A O 1
ATOM 2124 N N . SER A 1 263 ? 12.741 12.600 -4.568 1.00 60.25 263 SER A N 1
ATOM 2125 C CA . SER A 1 263 ? 12.101 11.371 -4.147 1.00 60.25 263 SER A CA 1
ATOM 2126 C C . SER A 1 263 ? 10.646 11.253 -4.591 1.00 60.25 263 SER A C 1
ATOM 2128 O O . SER A 1 263 ? 10.163 10.140 -4.551 1.00 60.25 263 SER A O 1
ATOM 2130 N N . TYR A 1 264 ? 9.976 12.326 -5.024 1.00 67.31 264 TYR A N 1
ATOM 2131 C CA . TYR A 1 264 ? 8.515 12.375 -5.221 1.00 67.31 264 TYR A CA 1
ATOM 2132 C C . TYR A 1 264 ? 8.109 12.792 -6.632 1.00 67.31 264 TYR A C 1
ATOM 2134 O O . TYR A 1 264 ? 7.037 12.426 -7.115 1.00 67.31 264 TYR A O 1
ATOM 2142 N N . SER A 1 265 ? 8.953 13.610 -7.250 1.00 79.81 265 SER A N 1
ATOM 2143 C CA . SER A 1 265 ? 8.609 14.358 -8.441 1.00 79.81 265 SER A CA 1
ATOM 2144 C C . SER A 1 265 ? 9.830 14.687 -9.281 1.00 79.81 265 SER A C 1
ATOM 2146 O O . SER A 1 265 ? 10.968 14.721 -8.795 1.00 79.81 265 SER A O 1
ATOM 2148 N N . ILE A 1 266 ? 9.562 14.996 -10.540 1.00 81.56 266 ILE A N 1
ATOM 2149 C CA . ILE A 1 266 ? 10.475 15.760 -11.379 1.00 81.56 266 ILE A CA 1
ATOM 2150 C C . ILE A 1 266 ? 10.109 17.229 -11.244 1.00 81.56 266 ILE A C 1
ATOM 2152 O O . ILE A 1 266 ? 8.950 17.604 -11.415 1.00 81.56 266 ILE A O 1
ATOM 2156 N N . PHE A 1 267 ? 11.097 18.040 -10.891 1.00 82.50 267 PHE A N 1
ATOM 2157 C CA . PHE A 1 267 ? 10.930 19.451 -10.574 1.00 82.50 267 PHE A CA 1
ATOM 2158 C C . PHE A 1 267 ? 12.037 20.268 -11.238 1.00 82.50 267 PHE A C 1
ATOM 2160 O O . PHE A 1 267 ? 13.084 19.730 -11.598 1.00 82.50 267 PHE A O 1
ATOM 2167 N N . ASN A 1 268 ? 11.808 21.564 -11.417 1.00 76.00 268 ASN A N 1
ATOM 2168 C CA . ASN A 1 268 ? 12.809 22.475 -11.964 1.00 76.00 268 ASN A CA 1
ATOM 2169 C C . ASN A 1 268 ? 13.913 22.755 -10.925 1.00 76.00 268 ASN A C 1
ATOM 2171 O O . ASN A 1 268 ? 13.619 23.038 -9.762 1.00 76.00 268 ASN A O 1
ATOM 2175 N N . LEU A 1 269 ? 15.177 22.646 -11.332 1.00 77.44 269 LEU A N 1
ATOM 2176 C CA . LEU A 1 269 ? 16.332 22.942 -10.492 1.00 77.44 269 LEU A CA 1
ATOM 2177 C C . LEU A 1 269 ? 16.699 24.414 -10.611 1.00 77.44 269 LEU A C 1
ATOM 2179 O O . LEU A 1 269 ? 17.095 24.877 -11.675 1.00 77.44 269 LEU A O 1
ATOM 2183 N N . ASN A 1 270 ? 16.653 25.110 -9.478 1.00 74.19 270 ASN A N 1
ATOM 2184 C CA . ASN A 1 270 ? 17.065 26.511 -9.378 1.00 74.19 270 ASN A CA 1
ATOM 2185 C C . ASN A 1 270 ? 18.364 26.698 -8.571 1.00 74.19 270 ASN A C 1
ATOM 2187 O O . ASN A 1 270 ? 18.726 27.830 -8.269 1.00 74.19 270 ASN A O 1
ATOM 2191 N N . ASP A 1 271 ? 19.041 25.613 -8.182 1.00 79.38 271 ASP A N 1
ATOM 2192 C CA . ASP A 1 271 ? 20.232 25.648 -7.326 1.00 79.38 271 ASP A CA 1
ATOM 2193 C C . ASP A 1 271 ? 21.240 24.557 -7.729 1.00 79.38 271 ASP A C 1
ATOM 2195 O O . ASP A 1 271 ? 20.852 23.439 -8.074 1.00 79.38 271 ASP A O 1
ATOM 2199 N N . ASP A 1 272 ? 22.528 24.889 -7.643 1.00 82.31 272 ASP A N 1
ATOM 2200 C CA . ASP A 1 272 ? 23.685 24.062 -7.998 1.00 82.31 272 ASP A CA 1
ATOM 2201 C C . ASP A 1 272 ? 24.248 23.243 -6.822 1.00 82.31 272 ASP A C 1
ATOM 2203 O O . ASP A 1 272 ? 25.307 22.615 -6.955 1.00 82.31 272 ASP A O 1
ATOM 2207 N N . SER A 1 273 ? 23.558 23.210 -5.675 1.00 88.44 273 SER A N 1
ATOM 2208 C CA . SER A 1 273 ? 23.970 22.406 -4.520 1.00 88.44 273 SER A CA 1
ATOM 2209 C C . SER A 1 273 ? 24.242 20.940 -4.870 1.00 88.44 273 SER A C 1
ATOM 2211 O O . SER A 1 273 ? 23.666 20.347 -5.787 1.00 88.44 273 SER A O 1
ATOM 2213 N N . GLU A 1 274 ? 25.117 20.301 -4.091 1.00 88.75 274 GLU A N 1
ATOM 2214 C CA . GLU A 1 274 ? 25.469 18.889 -4.280 1.00 88.75 274 GLU A CA 1
ATOM 2215 C C . GLU A 1 274 ? 24.226 17.977 -4.283 1.00 88.75 274 GLU A C 1
ATOM 2217 O O . GLU A 1 274 ? 24.146 17.014 -5.053 1.00 88.75 274 GLU A O 1
ATOM 2222 N N . PHE A 1 275 ? 23.225 18.307 -3.460 1.00 85.38 275 PHE A N 1
ATOM 2223 C CA . PHE A 1 275 ? 21.951 17.595 -3.412 1.00 85.38 275 PHE A CA 1
ATOM 2224 C C . PHE A 1 275 ? 21.141 17.762 -4.705 1.00 85.38 275 PHE A C 1
ATOM 2226 O O . PHE A 1 275 ? 20.613 16.778 -5.231 1.00 85.38 275 PHE A O 1
ATOM 2233 N N . SER A 1 276 ? 21.084 18.974 -5.261 1.00 82.94 276 SER A N 1
ATOM 2234 C CA . SER A 1 276 ? 20.475 19.239 -6.568 1.00 82.94 276 SER A CA 1
ATOM 2235 C C . SER A 1 276 ? 21.176 18.471 -7.688 1.00 82.94 276 SER A C 1
ATOM 2237 O O . SER A 1 276 ? 20.518 17.817 -8.502 1.00 82.94 276 SER A O 1
ATOM 2239 N N . GLN A 1 277 ? 22.512 18.448 -7.691 1.00 86.50 277 GLN A N 1
ATOM 2240 C CA . GLN A 1 277 ? 23.292 17.660 -8.649 1.00 86.50 277 GLN A CA 1
ATOM 2241 C C . GLN A 1 277 ? 23.012 16.158 -8.519 1.00 86.50 277 GLN A C 1
ATOM 2243 O O . GLN A 1 277 ? 22.876 15.470 -9.531 1.00 86.50 277 GLN A O 1
ATOM 2248 N N . PHE A 1 278 ? 22.888 15.646 -7.289 1.00 90.50 278 PHE A N 1
ATOM 2249 C CA . PHE A 1 278 ? 22.472 14.268 -7.021 1.00 90.50 278 PHE A CA 1
ATOM 2250 C C . PHE A 1 278 ? 21.069 13.971 -7.570 1.00 90.50 278 PHE A C 1
ATOM 2252 O O . PHE A 1 278 ? 20.870 12.942 -8.219 1.00 90.50 278 PHE A O 1
ATOM 2259 N N . CYS A 1 279 ? 20.109 14.873 -7.357 1.00 86.31 279 CYS A N 1
ATOM 2260 C CA . CYS A 1 279 ? 18.750 14.726 -7.872 1.00 86.31 279 CYS A CA 1
ATOM 2261 C C . CYS A 1 279 ? 18.712 14.752 -9.408 1.00 86.31 279 CYS A C 1
ATOM 2263 O O . CYS A 1 279 ? 17.945 14.005 -10.005 1.00 86.31 279 CYS A O 1
ATOM 2265 N N . ASN A 1 280 ? 19.544 15.565 -10.063 1.00 87.50 280 ASN A N 1
ATOM 2266 C CA . ASN A 1 280 ? 19.637 15.629 -11.528 1.00 87.50 280 ASN A CA 1
ATOM 2267 C C . ASN A 1 280 ? 20.289 14.376 -12.144 1.00 87.50 280 ASN A C 1
ATOM 2269 O O . ASN A 1 280 ? 20.044 14.022 -13.295 1.00 87.50 280 ASN A O 1
ATOM 2273 N N . HIS A 1 281 ? 21.138 13.686 -11.381 1.00 92.31 281 HIS A N 1
ATOM 2274 C CA . HIS A 1 281 ? 22.028 12.652 -11.908 1.00 92.31 281 HIS A CA 1
ATOM 2275 C C . HIS A 1 281 ? 21.342 11.567 -12.764 1.00 92.31 281 HIS A C 1
ATOM 2277 O O . HIS A 1 281 ? 21.848 11.296 -13.855 1.00 92.31 281 HIS A O 1
ATOM 2283 N N . PRO A 1 282 ? 20.186 10.989 -12.373 1.00 92.06 282 PRO A N 1
ATOM 2284 C CA . PRO A 1 282 ? 19.499 10.004 -13.213 1.00 92.06 282 PRO A CA 1
ATOM 2285 C C . PRO A 1 282 ? 18.923 10.612 -14.493 1.00 92.06 282 PRO A C 1
ATOM 2287 O O . PRO A 1 282 ? 18.978 9.988 -15.552 1.00 92.06 282 PRO A O 1
ATOM 2290 N N . LEU A 1 283 ? 18.412 11.848 -14.417 1.00 93.44 283 LEU A N 1
ATOM 2291 C CA . LEU A 1 283 ? 17.803 12.526 -15.562 1.00 93.44 283 LEU A CA 1
ATOM 2292 C C . LEU A 1 283 ? 18.836 12.762 -16.662 1.00 93.44 283 LEU A C 1
ATOM 2294 O O . LEU A 1 283 ? 18.571 12.448 -17.822 1.00 93.44 283 LEU A O 1
ATOM 2298 N N . LYS A 1 284 ? 20.053 13.199 -16.304 1.00 94.88 284 LYS A N 1
ATOM 2299 C CA . LYS A 1 284 ? 21.168 13.388 -17.255 1.00 94.88 284 LYS A CA 1
ATOM 2300 C C . LYS A 1 284 ? 21.467 12.135 -18.083 1.00 94.88 284 LYS A C 1
ATOM 2302 O O . LYS A 1 284 ? 21.806 12.246 -19.266 1.00 94.88 284 LYS A O 1
ATOM 2307 N N . GLN A 1 285 ? 21.292 10.954 -17.496 1.00 95.81 285 GLN A N 1
ATOM 2308 C CA . GLN A 1 285 ? 21.579 9.667 -18.132 1.00 95.81 285 GLN A CA 1
ATOM 2309 C C . GLN A 1 285 ? 20.434 9.114 -18.983 1.00 95.81 285 GLN A C 1
ATOM 2311 O O . GLN A 1 285 ? 20.633 8.125 -19.686 1.00 95.81 285 GLN A O 1
ATOM 2316 N N . LEU A 1 286 ? 19.253 9.741 -18.970 1.00 97.25 286 LEU A N 1
ATOM 2317 C CA . LEU A 1 286 ? 18.099 9.239 -19.711 1.00 97.25 286 LEU A CA 1
ATOM 2318 C C . LEU A 1 286 ? 18.388 9.121 -21.208 1.00 97.25 286 LEU A C 1
ATOM 2320 O O . LEU A 1 286 ? 18.784 10.071 -21.879 1.00 97.25 286 LEU A O 1
ATOM 2324 N N . LEU A 1 287 ? 18.146 7.948 -21.759 1.00 97.62 287 LEU A N 1
ATOM 2325 C CA . LEU A 1 287 ? 18.120 7.723 -23.191 1.00 97.62 287 LEU A CA 1
ATOM 2326 C C . LEU A 1 287 ? 16.706 7.965 -23.710 1.00 97.62 287 LEU A C 1
ATOM 2328 O O . LEU A 1 287 ? 15.717 7.711 -23.016 1.00 97.62 287 LEU A O 1
ATOM 2332 N N . PHE A 1 288 ? 16.619 8.446 -24.948 1.00 97.44 288 PHE A N 1
ATOM 2333 C CA . PHE A 1 288 ? 15.343 8.626 -25.623 1.00 97.44 288 PHE A CA 1
ATOM 2334 C C . PHE A 1 288 ? 14.612 7.284 -25.752 1.00 97.44 288 PHE A C 1
ATOM 2336 O O . PHE A 1 288 ? 15.208 6.273 -26.137 1.00 97.44 288 PHE A O 1
ATOM 2343 N N . TYR A 1 289 ? 13.321 7.269 -25.430 1.00 97.56 289 TYR A N 1
ATOM 2344 C CA . TYR A 1 289 ? 12.506 6.066 -25.536 1.00 97.56 289 TYR A CA 1
ATOM 2345 C C . TYR A 1 289 ? 12.106 5.849 -27.002 1.00 97.56 289 TYR A C 1
ATOM 2347 O O . TYR A 1 289 ? 11.205 6.498 -27.515 1.00 97.56 289 TYR A O 1
ATOM 2355 N N . GLN A 1 290 ? 12.803 4.944 -27.691 1.00 93.44 290 GLN A N 1
ATOM 2356 C CA . GLN A 1 290 ? 12.610 4.727 -29.132 1.00 93.44 290 GLN A CA 1
ATOM 2357 C C . GLN A 1 290 ? 11.493 3.732 -29.467 1.00 93.44 290 GLN A C 1
ATOM 2359 O O . GLN A 1 290 ? 10.815 3.870 -30.480 1.00 93.44 290 GLN A O 1
ATOM 2364 N N . LYS A 1 291 ? 11.349 2.673 -28.668 1.00 95.75 291 LYS A N 1
ATOM 2365 C CA . LYS A 1 291 ? 10.410 1.572 -28.921 1.00 95.75 291 LYS A CA 1
ATOM 2366 C C . LYS A 1 291 ? 10.069 0.850 -27.631 1.00 95.75 291 LYS A C 1
ATOM 2368 O O . LYS A 1 291 ? 10.889 0.854 -26.714 1.00 95.75 291 LYS A O 1
ATOM 2373 N N . ASP A 1 292 ? 8.934 0.154 -27.628 1.00 97.12 292 ASP A N 1
ATOM 2374 C CA . ASP A 1 292 ? 8.493 -0.683 -26.513 1.00 97.12 292 ASP A CA 1
ATOM 2375 C C . ASP A 1 292 ? 9.532 -1.762 -26.170 1.00 97.12 292 ASP A C 1
ATOM 2377 O O . ASP A 1 292 ? 9.727 -2.707 -26.948 1.00 97.12 292 ASP A O 1
ATOM 2381 N N . PRO A 1 293 ? 10.233 -1.651 -25.028 1.00 96.12 293 PRO A N 1
ATOM 2382 C CA . PRO A 1 293 ? 11.241 -2.624 -24.654 1.00 96.12 293 PRO A CA 1
ATOM 2383 C C . PRO A 1 293 ? 10.621 -3.805 -23.887 1.00 96.12 293 PRO A C 1
ATOM 2385 O O . PRO A 1 293 ? 11.263 -4.848 -23.725 1.00 96.12 293 PRO A O 1
ATOM 2388 N N . ILE A 1 294 ? 9.370 -3.682 -23.420 1.00 94.44 294 ILE A N 1
ATOM 2389 C CA . ILE A 1 294 ? 8.699 -4.709 -22.628 1.00 94.44 294 ILE A CA 1
ATOM 2390 C C . ILE A 1 294 ? 8.003 -5.689 -23.569 1.00 94.44 294 ILE A C 1
ATOM 2392 O O . ILE A 1 294 ? 6.897 -5.472 -24.058 1.00 94.44 294 ILE A O 1
ATOM 2396 N N . LYS A 1 295 ? 8.626 -6.854 -23.765 1.00 91.06 295 LYS A N 1
ATOM 2397 C CA . LYS A 1 295 ? 7.992 -7.956 -24.494 1.00 91.06 295 LYS A CA 1
ATOM 2398 C C . LYS A 1 295 ? 6.768 -8.468 -23.729 1.00 91.06 295 LYS A C 1
ATOM 2400 O O . LYS A 1 295 ?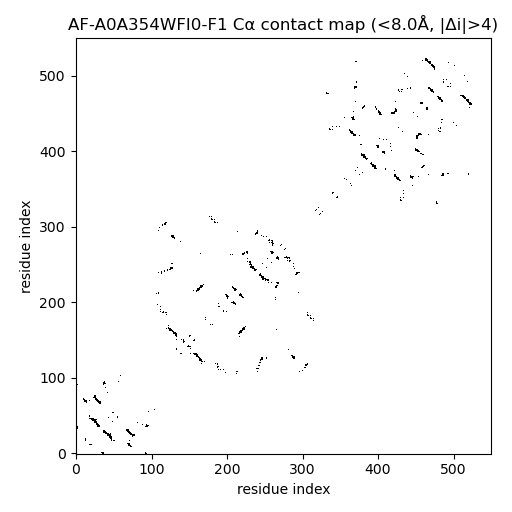 6.917 -9.013 -22.635 1.00 91.06 295 LYS A O 1
ATOM 2405 N N . ILE A 1 296 ? 5.588 -8.362 -24.339 1.00 87.94 296 ILE A N 1
ATOM 2406 C CA . ILE A 1 296 ? 4.336 -8.915 -23.806 1.00 87.94 296 ILE A CA 1
ATOM 2407 C C . ILE A 1 296 ? 4.400 -10.441 -23.877 1.00 87.94 296 ILE A C 1
ATOM 2409 O O . ILE A 1 296 ? 4.509 -11.033 -24.954 1.00 87.94 296 ILE A O 1
ATOM 2413 N N . LEU A 1 297 ? 4.333 -11.093 -22.721 1.00 83.50 297 LEU A N 1
ATOM 2414 C CA . LEU A 1 297 ? 4.266 -12.549 -22.603 1.00 83.50 297 LEU A CA 1
ATOM 2415 C C . LEU A 1 297 ? 2.838 -13.026 -22.299 1.00 83.50 297 LEU A C 1
ATOM 2417 O O . LEU A 1 297 ? 2.559 -14.231 -22.386 1.00 83.50 297 LEU A O 1
ATOM 2421 N N . PHE A 1 298 ? 1.948 -12.103 -21.920 1.00 79.00 298 PHE A N 1
ATOM 2422 C CA . PHE A 1 298 ? 0.570 -12.354 -21.517 1.00 79.00 298 PHE A CA 1
ATOM 2423 C C . PHE A 1 298 ? -0.370 -11.333 -22.161 1.00 79.00 298 PHE A C 1
ATOM 2425 O O . PHE A 1 298 ? -0.649 -10.262 -21.626 1.00 79.00 298 PHE A O 1
ATOM 2432 N N . ASN A 1 299 ? -0.930 -11.704 -23.309 1.00 78.88 299 ASN A N 1
ATOM 2433 C CA . ASN A 1 299 ? -1.956 -10.903 -23.966 1.00 78.88 299 ASN A CA 1
ATOM 2434 C C . ASN A 1 299 ? -3.354 -11.249 -23.419 1.00 78.88 299 ASN A C 1
ATOM 2436 O O . ASN A 1 299 ? -4.176 -11.854 -24.119 1.00 78.88 299 ASN A O 1
ATOM 2440 N N . GLU A 1 300 ? -3.556 -10.976 -22.128 1.00 82.94 300 GLU A N 1
ATOM 2441 C CA . GLU A 1 300 ? -4.869 -10.979 -21.474 1.00 82.94 300 GLU A CA 1
ATOM 2442 C C . GLU A 1 300 ? -5.624 -9.692 -21.829 1.00 82.94 300 GLU A C 1
ATOM 2444 O O . GLU A 1 300 ? -5.006 -8.634 -22.008 1.00 82.94 300 GLU A O 1
ATOM 2449 N N . SER A 1 301 ? -6.952 -9.789 -21.933 1.00 84.44 301 SER A N 1
ATOM 2450 C CA . SER A 1 301 ? -7.828 -8.627 -22.074 1.00 84.44 301 SER A CA 1
ATOM 2451 C C . SER A 1 301 ? -7.802 -7.810 -20.787 1.00 84.44 301 SER A C 1
ATOM 2453 O O . SER A 1 301 ? -7.902 -8.374 -19.695 1.00 84.44 301 SER A O 1
ATOM 2455 N N . ILE A 1 302 ? -7.709 -6.493 -20.918 1.00 86.56 302 ILE A N 1
ATOM 2456 C CA . ILE A 1 302 ? -7.677 -5.574 -19.784 1.00 86.56 302 ILE A CA 1
ATOM 2457 C C . ILE A 1 302 ? -8.939 -4.736 -19.810 1.00 86.56 302 ILE A C 1
ATOM 2459 O O . ILE A 1 302 ? -9.344 -4.265 -20.868 1.00 86.56 302 ILE A O 1
ATOM 2463 N N . ASN A 1 303 ? -9.552 -4.561 -18.642 1.00 82.69 303 ASN A N 1
ATOM 2464 C CA . ASN A 1 303 ? -10.668 -3.644 -18.496 1.00 82.69 303 ASN A CA 1
ATOM 2465 C C . ASN A 1 303 ? -10.142 -2.205 -18.603 1.00 82.69 303 ASN A C 1
ATOM 2467 O O . ASN A 1 303 ? -9.353 -1.770 -17.766 1.00 82.69 303 ASN A O 1
ATOM 2471 N N . SER A 1 304 ? -10.544 -1.499 -19.655 1.00 77.50 304 SER A N 1
ATOM 2472 C CA . SER A 1 304 ? -10.068 -0.164 -20.015 1.00 77.50 304 SER A CA 1
ATOM 2473 C C . SER A 1 304 ? -10.941 0.933 -19.406 1.00 77.50 304 SER A C 1
ATOM 2475 O O . SER A 1 304 ? -11.469 1.774 -20.128 1.00 77.50 304 SER A O 1
ATOM 2477 N N . ARG A 1 305 ? -11.150 0.912 -18.087 1.00 84.69 305 ARG A N 1
ATOM 2478 C CA . ARG A 1 305 ? -11.850 2.020 -17.431 1.00 84.69 305 ARG A CA 1
ATOM 2479 C C . ARG A 1 305 ? -10.874 3.170 -17.200 1.00 84.69 305 ARG A C 1
ATOM 2481 O O . ARG A 1 305 ? -9.845 2.950 -16.560 1.00 84.69 305 ARG A O 1
ATOM 2488 N N . SER A 1 306 ? -11.193 4.358 -17.711 1.00 89.81 306 SER A N 1
ATOM 2489 C CA . SER A 1 306 ? -10.343 5.539 -17.545 1.00 89.81 306 SER A CA 1
ATOM 2490 C C . SER A 1 306 ? -10.309 5.985 -16.080 1.00 89.81 306 SER A C 1
ATOM 2492 O O . SER A 1 306 ? -11.182 5.640 -15.271 1.00 89.81 306 SER A O 1
ATOM 2494 N N . ILE A 1 307 ? -9.280 6.748 -15.710 1.00 91.19 307 ILE A N 1
ATOM 2495 C CA . ILE A 1 307 ? -9.231 7.389 -14.396 1.00 91.19 307 ILE A CA 1
ATOM 2496 C C . ILE A 1 307 ? -10.405 8.359 -14.210 1.00 91.19 307 ILE A C 1
ATOM 2498 O O . ILE A 1 307 ? -11.022 8.325 -13.149 1.00 91.19 307 ILE A O 1
ATOM 2502 N N . ASP A 1 308 ? -10.801 9.106 -15.240 1.00 92.69 308 ASP A N 1
ATOM 2503 C CA . ASP A 1 308 ? -11.927 10.047 -15.189 1.00 92.69 308 ASP A CA 1
ATOM 2504 C C . ASP A 1 308 ? -13.250 9.355 -14.828 1.00 92.69 308 ASP A C 1
ATOM 2506 O O . ASP A 1 308 ? -14.019 9.854 -14.004 1.00 92.69 308 ASP A O 1
ATOM 2510 N N . ASP A 1 309 ? -13.498 8.155 -15.362 1.00 93.75 309 ASP A N 1
ATOM 2511 C CA . ASP A 1 309 ? -14.680 7.363 -15.008 1.00 93.75 309 ASP A CA 1
ATOM 2512 C C . ASP A 1 309 ? -14.661 6.908 -13.543 1.00 93.75 309 ASP A C 1
ATOM 2514 O O . ASP A 1 309 ? -15.715 6.695 -12.933 1.00 93.75 309 ASP A O 1
ATOM 2518 N N . ASN A 1 310 ? -13.469 6.680 -12.982 1.00 92.62 310 ASN A N 1
ATOM 2519 C CA . ASN A 1 310 ? -13.309 6.347 -11.570 1.00 92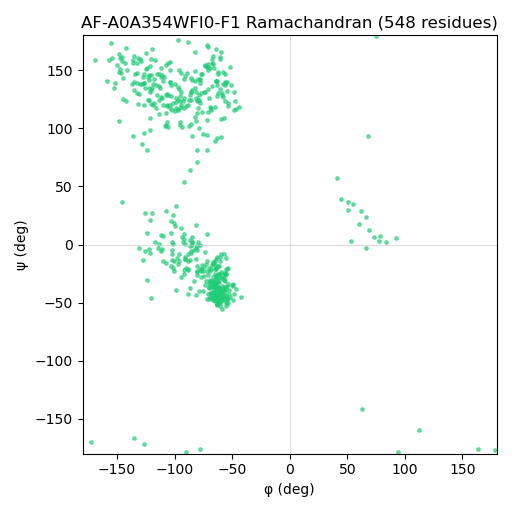.62 310 ASN A CA 1
ATOM 2520 C C . ASN A 1 310 ? -13.485 7.588 -10.687 1.00 92.62 310 ASN A C 1
ATOM 2522 O O . ASN A 1 310 ? -14.130 7.473 -9.647 1.00 92.62 310 ASN A O 1
ATOM 2526 N N . ILE A 1 311 ? -12.965 8.746 -11.107 1.00 93.75 311 ILE A N 1
ATOM 2527 C CA . ILE A 1 311 ? -13.135 10.030 -10.415 1.00 93.75 311 ILE A CA 1
ATOM 2528 C C . ILE A 1 311 ? -14.621 10.352 -10.301 1.00 93.75 311 ILE A C 1
ATOM 2530 O O . ILE A 1 311 ? -15.123 10.444 -9.184 1.00 93.75 311 ILE A O 1
ATOM 2534 N N . LYS A 1 312 ? -15.348 10.388 -11.425 1.00 95.44 312 LYS A N 1
ATOM 2535 C CA . LYS A 1 312 ? -16.795 10.669 -11.447 1.00 95.44 312 LYS A CA 1
ATOM 2536 C C . LYS A 1 312 ? -17.578 9.713 -10.549 1.00 95.44 312 LYS A C 1
ATOM 2538 O O . LYS A 1 312 ? -18.405 10.146 -9.750 1.00 95.44 312 LYS A O 1
ATOM 2543 N N . GLN A 1 313 ? -17.270 8.412 -10.604 1.00 95.12 313 GLN A N 1
ATOM 2544 C CA . GLN A 1 313 ? -17.888 7.436 -9.702 1.00 95.12 313 GLN A CA 1
ATOM 2545 C C . GLN A 1 313 ? -17.619 7.772 -8.229 1.00 95.12 313 GLN A C 1
ATOM 2547 O O . GLN A 1 313 ? -18.520 7.665 -7.399 1.00 95.12 313 GLN A O 1
ATOM 2552 N N . PHE A 1 314 ? -16.383 8.118 -7.871 1.00 93.75 314 PHE A N 1
ATOM 2553 C CA . PHE A 1 314 ? -16.040 8.422 -6.487 1.00 93.75 314 PHE A CA 1
ATOM 2554 C C . PHE A 1 314 ? -16.646 9.737 -6.006 1.00 93.75 314 PHE A C 1
ATOM 2556 O O . PHE A 1 314 ? -17.128 9.777 -4.875 1.00 93.75 314 PHE A O 1
ATOM 2563 N N . GLU A 1 315 ? -16.712 10.763 -6.850 1.00 93.94 315 GLU A N 1
ATOM 2564 C CA . GLU A 1 315 ? -17.441 12.000 -6.562 1.00 93.94 315 GLU A CA 1
ATOM 2565 C C . GLU A 1 315 ? -18.924 11.724 -6.293 1.00 93.94 315 GLU A C 1
ATOM 2567 O O . GLU A 1 315 ? -19.470 12.194 -5.295 1.00 93.94 315 GLU A O 1
ATOM 2572 N N . GLU A 1 316 ? -19.579 10.911 -7.126 1.00 94.62 316 GLU A N 1
ATOM 2573 C CA . GLU A 1 316 ? -20.961 10.480 -6.900 1.00 94.62 316 GLU A CA 1
ATOM 2574 C C . GLU A 1 316 ? -21.106 9.681 -5.598 1.00 94.62 316 GLU A C 1
ATOM 2576 O O . GLU A 1 316 ? -22.035 9.912 -4.823 1.00 94.62 316 GLU A O 1
ATOM 2581 N N . GLU A 1 317 ? -20.178 8.764 -5.303 1.00 92.88 317 GLU A N 1
ATOM 2582 C CA . GLU A 1 317 ? -20.168 8.017 -4.042 1.00 92.88 317 GLU A CA 1
ATOM 2583 C C . GLU A 1 317 ? -20.011 8.940 -2.823 1.00 92.88 317 GLU A C 1
ATOM 2585 O O . GLU A 1 317 ? -20.654 8.694 -1.799 1.00 92.88 317 GLU A O 1
ATOM 2590 N N . TYR A 1 318 ? -19.204 10.000 -2.909 1.00 87.69 318 TYR A N 1
ATOM 2591 C CA . TYR A 1 318 ? -19.078 11.009 -1.854 1.00 87.69 318 TYR A CA 1
ATOM 2592 C C . TYR A 1 318 ? -20.340 11.867 -1.727 1.00 87.69 318 TYR A C 1
ATOM 2594 O O . TYR A 1 318 ? -20.857 12.014 -0.618 1.00 87.69 318 TYR A O 1
ATOM 2602 N N . LYS A 1 319 ? -20.888 12.365 -2.845 1.00 89.31 319 LYS A N 1
ATOM 2603 C CA . LYS A 1 319 ? -22.137 13.151 -2.888 1.00 89.31 319 LYS A CA 1
ATOM 2604 C C . LYS A 1 319 ? -23.310 12.371 -2.289 1.00 89.31 319 LYS A C 1
ATOM 2606 O O . LYS A 1 319 ? -24.075 12.906 -1.492 1.00 89.31 319 LYS A O 1
ATOM 2611 N N . LEU A 1 320 ? -23.405 11.077 -2.596 1.00 89.38 320 LEU A N 1
ATOM 2612 C CA . LEU A 1 320 ? -24.421 10.170 -2.054 1.00 89.38 320 LEU A CA 1
ATOM 2613 C C . LEU A 1 320 ? -24.108 9.666 -0.636 1.00 89.38 320 LEU A C 1
ATOM 2615 O O . LEU A 1 320 ? -24.846 8.824 -0.121 1.00 89.38 320 LEU A O 1
ATOM 2619 N N . LYS A 1 321 ? -23.007 10.115 -0.015 1.00 86.62 321 LYS A N 1
ATOM 2620 C CA . LYS A 1 321 ? -22.505 9.608 1.273 1.00 86.62 321 LYS A CA 1
ATOM 2621 C C . LYS A 1 321 ? -22.378 8.077 1.295 1.00 86.62 321 LYS A C 1
ATOM 2623 O O . LYS A 1 321 ? -22.518 7.457 2.336 1.00 86.62 321 LYS A O 1
ATOM 2628 N N . LYS A 1 322 ? -22.118 7.424 0.159 1.00 85.19 322 LYS A N 1
ATOM 2629 C CA . LYS A 1 322 ? -21.764 5.990 0.098 1.00 85.19 322 LYS A CA 1
ATOM 2630 C C . LYS A 1 322 ? -20.305 5.759 0.486 1.00 85.19 322 LYS A C 1
ATOM 2632 O O . LYS A 1 322 ? -19.932 4.655 0.879 1.00 85.19 322 LYS A O 1
ATOM 2637 N N . ARG A 1 323 ? -19.486 6.806 0.391 1.00 83.69 323 ARG A N 1
ATOM 2638 C CA . ARG A 1 323 ? -18.070 6.825 0.753 1.00 83.69 323 ARG A CA 1
ATOM 2639 C C . ARG A 1 323 ? -17.765 7.999 1.682 1.00 83.69 323 ARG A C 1
ATOM 2641 O O . ARG A 1 323 ? -18.500 8.979 1.735 1.00 83.69 323 ARG A O 1
ATOM 2648 N N . GLY A 1 324 ? -16.670 7.884 2.432 1.00 76.75 324 GLY A N 1
ATOM 2649 C CA . GLY A 1 324 ? -16.223 8.895 3.389 1.00 76.75 324 GLY A CA 1
ATOM 2650 C C . GLY A 1 324 ? -16.721 8.639 4.808 1.00 76.75 324 GLY A C 1
ATOM 2651 O O . GLY A 1 324 ? -17.377 7.635 5.085 1.00 76.75 324 GLY A O 1
ATOM 2652 N N . PHE A 1 325 ? -16.371 9.540 5.722 1.00 58.44 325 PHE A N 1
ATOM 2653 C CA . PHE A 1 325 ? -16.691 9.417 7.149 1.00 58.44 325 PHE A CA 1
ATOM 2654 C C . PHE A 1 325 ? -18.203 9.285 7.397 1.00 58.44 325 PHE A C 1
ATOM 2656 O O . PHE A 1 325 ? -18.636 8.470 8.210 1.00 58.44 325 PHE A O 1
ATOM 2663 N N . ASP A 1 326 ? -19.001 9.999 6.603 1.00 59.06 326 ASP A N 1
ATOM 2664 C CA . ASP A 1 326 ? -20.456 10.040 6.745 1.00 59.06 326 ASP A CA 1
ATOM 2665 C C . ASP A 1 326 ? -21.154 8.814 6.117 1.00 59.06 326 ASP A C 1
ATOM 2667 O O . ASP A 1 326 ? -22.351 8.616 6.303 1.00 59.06 326 ASP A O 1
ATOM 2671 N N . SER A 1 327 ? -20.420 7.911 5.449 1.00 59.50 327 SER A N 1
ATOM 2672 C CA . SER A 1 327 ? -21.005 6.663 4.920 1.00 59.50 327 SER A CA 1
ATOM 2673 C C . SER A 1 327 ? -21.524 5.703 5.982 1.00 59.50 327 SER A C 1
ATOM 2675 O O . SER A 1 327 ? -22.292 4.790 5.684 1.00 59.50 327 SER A O 1
ATOM 2677 N N . ARG A 1 328 ? -21.143 5.933 7.240 1.00 56.97 328 ARG A N 1
ATOM 2678 C CA . ARG A 1 328 ? -21.622 5.175 8.396 1.00 56.97 328 ARG A CA 1
ATOM 2679 C C . ARG A 1 328 ? -22.696 5.909 9.204 1.00 56.97 328 ARG A C 1
ATOM 2681 O O . ARG A 1 328 ? -23.259 5.290 10.100 1.00 56.97 328 ARG A O 1
ATOM 2688 N N . SER A 1 329 ? -22.986 7.187 8.929 1.00 55.16 329 SER A N 1
ATOM 2689 C CA . SER A 1 329 ? -23.883 7.996 9.775 1.00 55.16 329 SER A CA 1
ATOM 2690 C C . SER A 1 329 ? -25.365 7.899 9.399 1.00 55.16 329 SER A C 1
ATOM 2692 O O . SER A 1 329 ? -26.217 8.094 10.259 1.00 55.16 329 SER A O 1
ATOM 2694 N N . ASN A 1 330 ? -25.710 7.494 8.172 1.00 51.28 330 ASN A N 1
ATOM 2695 C CA . ASN A 1 330 ? -27.109 7.442 7.710 1.00 51.28 330 ASN A CA 1
ATOM 2696 C C . ASN A 1 330 ? -27.974 6.312 8.326 1.00 51.28 330 ASN A C 1
ATOM 2698 O O . ASN A 1 330 ? -29.092 6.088 7.871 1.00 51.28 330 ASN A O 1
ATOM 2702 N N . GLN A 1 331 ? -27.496 5.585 9.344 1.00 56.91 331 GLN A N 1
ATOM 2703 C CA . GLN A 1 331 ? -28.266 4.527 10.026 1.00 56.91 331 GLN A CA 1
ATOM 2704 C C . GLN A 1 331 ? -28.396 4.719 11.546 1.00 56.91 331 GLN A C 1
ATOM 2706 O O . GLN A 1 331 ? -28.877 3.821 12.242 1.00 56.91 331 GLN A O 1
ATOM 2711 N N . THR A 1 332 ? -28.003 5.871 12.096 1.00 58.78 332 THR A N 1
ATOM 2712 C CA . THR A 1 332 ? -28.126 6.114 13.539 1.00 58.78 332 THR A CA 1
ATOM 2713 C C . THR A 1 332 ? -29.428 6.864 13.872 1.00 58.78 332 THR A C 1
ATOM 2715 O O . THR A 1 332 ? -29.667 7.956 13.379 1.00 58.78 332 THR A O 1
ATOM 2718 N N . LYS A 1 333 ? -30.260 6.279 14.747 1.00 67.19 333 LYS A N 1
ATOM 2719 C CA . LYS A 1 333 ? -31.462 6.842 15.414 1.00 67.19 333 LYS A CA 1
ATOM 2720 C C . LYS A 1 333 ? -31.120 8.040 16.308 1.00 67.19 333 LYS A C 1
ATOM 2722 O O . LYS A 1 333 ? -32.017 8.793 16.667 1.00 67.19 333 LYS A O 1
ATOM 2727 N N . TYR A 1 334 ? -29.851 8.199 16.684 1.00 71.25 334 TYR A N 1
ATOM 2728 C CA . TYR A 1 334 ? -29.366 9.319 17.483 1.00 71.25 334 TYR A CA 1
ATOM 2729 C C . TYR A 1 334 ? -28.418 10.188 16.658 1.00 71.25 334 TYR A C 1
ATOM 2731 O O . TYR A 1 334 ? -27.307 9.756 16.343 1.00 71.25 334 TYR A O 1
ATOM 2739 N N . ASP A 1 335 ? -28.842 11.412 16.345 1.00 84.75 335 ASP A N 1
ATOM 2740 C CA . ASP A 1 335 ? -27.918 12.477 15.966 1.00 84.75 335 ASP A CA 1
ATOM 2741 C C . ASP A 1 335 ? -27.263 13.014 17.247 1.00 84.75 335 ASP A C 1
ATOM 2743 O O . ASP A 1 335 ? -27.940 13.429 18.190 1.00 84.75 335 ASP A O 1
ATOM 2747 N N . ILE A 1 336 ? -25.934 12.949 17.321 1.00 88.81 336 ILE A N 1
ATOM 2748 C CA . ILE A 1 336 ? -25.195 13.437 18.492 1.00 88.81 336 ILE A CA 1
ATOM 2749 C C . ILE A 1 336 ? -25.338 14.949 18.621 1.00 88.81 336 ILE A C 1
ATOM 2751 O O . ILE A 1 336 ? -25.415 15.444 19.744 1.00 88.81 336 ILE A O 1
ATOM 2755 N N . SER A 1 337 ? -25.461 15.661 17.500 1.00 90.25 337 SER A N 1
ATOM 2756 C CA . SER A 1 337 ? -25.719 17.098 17.501 1.00 90.25 337 SER A CA 1
ATOM 2757 C C . SER A 1 337 ? -27.021 17.409 18.231 1.00 90.25 337 SER A C 1
ATOM 2759 O O . SER A 1 337 ? -27.032 18.262 19.114 1.00 90.25 337 SER A O 1
ATOM 2761 N N . ASP A 1 338 ? -28.087 16.645 17.975 1.00 90.75 338 ASP A N 1
ATOM 2762 C CA . ASP A 1 338 ? -29.366 16.812 18.674 1.00 90.75 338 ASP A CA 1
ATOM 2763 C C . ASP A 1 338 ? -29.248 16.551 20.178 1.00 90.75 338 ASP A C 1
ATOM 2765 O O . ASP A 1 338 ? -29.880 17.242 20.979 1.00 90.75 338 ASP A O 1
ATOM 2769 N N . ILE A 1 339 ? -28.456 15.551 20.588 1.00 92.44 339 ILE A N 1
ATOM 2770 C CA . ILE A 1 339 ? -28.221 15.263 22.012 1.00 92.44 339 ILE A CA 1
ATOM 2771 C C . ILE A 1 339 ? -27.471 16.425 22.671 1.00 92.44 339 ILE A C 1
ATOM 2773 O O . ILE A 1 339 ? -27.845 16.834 23.771 1.00 92.44 339 ILE A O 1
ATOM 2777 N N . LEU A 1 340 ? -26.444 16.962 22.009 1.00 94.44 340 LEU A N 1
ATOM 2778 C CA . LEU A 1 340 ? -25.674 18.106 22.494 1.00 94.44 340 LEU A CA 1
ATOM 2779 C C . LEU A 1 340 ? -26.569 19.348 22.633 1.00 94.44 340 LEU A C 1
ATOM 2781 O O . LEU A 1 340 ? -26.609 19.940 23.711 1.00 94.44 340 LEU A O 1
ATOM 2785 N N . VAL A 1 341 ? -27.379 19.670 21.615 1.00 95.12 341 VAL A N 1
ATOM 2786 C CA . VAL A 1 341 ? -28.328 20.799 21.655 1.00 95.12 341 VAL A CA 1
ATOM 2787 C C . VAL A 1 341 ? -29.373 20.622 22.758 1.00 95.12 341 VAL A C 1
ATOM 2789 O O . VAL A 1 341 ? -29.598 21.545 23.538 1.00 95.12 341 VAL A O 1
ATOM 2792 N N . LYS A 1 342 ? -29.978 19.434 22.896 1.00 95.25 342 LYS A N 1
ATOM 2793 C CA . LYS A 1 342 ? -30.954 19.149 23.970 1.00 95.25 342 LYS A CA 1
ATOM 2794 C C . LYS A 1 342 ? -30.364 19.288 25.370 1.00 95.25 342 LYS A C 1
ATOM 2796 O O . LYS A 1 342 ? -31.105 19.518 26.321 1.00 95.25 342 LYS A O 1
ATOM 2801 N N . ARG A 1 343 ? -29.048 19.129 25.500 1.00 95.19 343 ARG A N 1
ATOM 2802 C CA . ARG A 1 343 ? -28.305 19.301 26.752 1.00 95.19 343 ARG A CA 1
ATOM 2803 C C . ARG A 1 343 ? -27.753 20.709 26.947 1.00 95.19 343 ARG A C 1
ATOM 2805 O O . ARG A 1 343 ? -27.092 20.943 27.951 1.00 95.19 343 ARG A O 1
ATOM 2812 N N . GLY A 1 344 ? -28.018 21.629 26.018 1.00 96.69 344 GLY A N 1
ATOM 2813 C CA . GLY A 1 344 ? -27.494 22.991 26.069 1.00 96.69 344 GLY A CA 1
ATOM 2814 C C . GLY A 1 344 ? -25.975 23.066 25.902 1.00 96.69 344 GLY A C 1
ATOM 2815 O O . GLY A 1 344 ? -25.365 24.022 26.370 1.00 96.69 344 GLY A O 1
ATOM 2816 N N . ILE A 1 345 ? -25.353 22.063 25.274 1.00 96.69 345 ILE A N 1
ATOM 2817 C CA . ILE A 1 345 ? -23.908 22.038 25.025 1.00 96.69 345 ILE A CA 1
ATOM 2818 C C . ILE A 1 345 ? -23.630 22.751 23.699 1.00 96.69 345 ILE A C 1
ATOM 2820 O O . ILE A 1 345 ? -24.174 22.378 22.658 1.00 96.69 345 ILE A O 1
ATOM 2824 N N . ASP A 1 346 ? -22.770 23.770 23.735 1.00 95.44 346 ASP A N 1
ATOM 2825 C CA . ASP A 1 346 ? -22.398 24.541 22.549 1.00 95.44 346 ASP A CA 1
ATOM 2826 C C . ASP A 1 346 ? -21.562 23.698 21.569 1.00 95.44 346 ASP A C 1
ATOM 2828 O O . ASP A 1 346 ? -20.427 23.313 21.851 1.00 95.44 346 ASP A O 1
ATOM 2832 N N . LEU A 1 347 ? -22.109 23.458 20.374 1.00 92.69 347 LEU A N 1
ATOM 2833 C CA . LEU A 1 347 ? -21.434 22.749 19.281 1.00 92.69 347 LEU A CA 1
ATOM 2834 C C . LEU A 1 347 ? -20.201 23.489 18.748 1.00 92.69 347 LEU A C 1
ATOM 2836 O O . LEU A 1 347 ? -19.346 22.866 18.110 1.00 92.69 347 LEU A O 1
ATOM 2840 N N . LYS A 1 348 ? -20.117 24.806 18.976 1.00 92.38 348 LYS A N 1
ATOM 2841 C CA . LYS A 1 348 ? -18.961 25.633 18.619 1.00 92.38 348 LYS A CA 1
ATOM 2842 C C . LYS A 1 348 ? -17.880 25.617 19.690 1.00 92.38 348 LYS A C 1
ATOM 2844 O O . LYS A 1 348 ? -16.795 26.145 19.429 1.00 92.38 348 LYS A O 1
ATOM 2849 N N . CYS A 1 349 ? -18.119 24.992 20.842 1.00 91.69 349 CYS A N 1
ATOM 2850 C CA . CYS A 1 349 ? -17.083 24.819 21.844 1.00 91.69 349 CYS A CA 1
ATOM 2851 C C . CYS A 1 349 ? -15.865 24.125 21.207 1.00 91.69 349 CYS A C 1
ATOM 2853 O O . CYS A 1 349 ? -15.986 23.166 20.437 1.00 91.69 349 CYS A O 1
ATOM 2855 N N . TYR A 1 350 ? -14.691 24.695 21.466 1.00 89.69 350 TYR A N 1
ATOM 2856 C CA . TYR A 1 350 ? -13.404 24.360 20.855 1.00 89.69 350 TYR A CA 1
ATOM 2857 C C . TYR A 1 350 ? -13.228 24.638 19.358 1.00 89.69 350 TYR A C 1
ATOM 2859 O O . TYR A 1 350 ? -12.112 24.472 18.886 1.00 89.69 350 TYR A O 1
ATOM 2867 N N . SER A 1 351 ? -14.227 25.110 18.607 1.00 84.81 351 SER A N 1
ATOM 2868 C CA . SER A 1 351 ? -14.104 25.316 17.146 1.00 84.81 351 SER A CA 1
ATOM 2869 C C . SER A 1 351 ? -12.954 26.240 16.717 1.00 84.81 351 SER A C 1
ATOM 2871 O O . SER A 1 351 ? -12.390 26.046 15.647 1.00 84.81 351 SER A O 1
ATOM 2873 N N . THR A 1 352 ? -12.560 27.201 17.555 1.00 81.94 352 THR A N 1
ATOM 2874 C CA . THR A 1 352 ? -11.444 28.130 17.306 1.00 81.94 352 THR A CA 1
ATOM 2875 C C . THR A 1 352 ? -10.180 27.777 18.092 1.00 81.94 352 THR A C 1
ATOM 2877 O O . THR A 1 352 ? -9.249 28.579 18.169 1.00 81.94 352 THR A O 1
ATOM 2880 N N . HIS A 1 353 ? -10.141 26.609 18.739 1.00 80.31 353 HIS A N 1
ATOM 2881 C CA . HIS A 1 353 ? -9.052 26.267 19.642 1.00 80.31 353 HIS A CA 1
ATOM 2882 C C . HIS A 1 353 ? -7.758 25.996 18.854 1.00 80.31 353 HIS A C 1
ATOM 2884 O O . HIS A 1 353 ? -7.785 25.197 17.915 1.00 80.31 353 HIS A O 1
ATOM 2890 N N . PRO A 1 354 ? -6.592 26.539 19.262 1.00 76.50 354 PRO A N 1
ATOM 2891 C CA . PRO A 1 354 ? -5.309 26.351 18.560 1.00 76.50 354 PRO A CA 1
ATOM 2892 C C . PRO A 1 354 ? -4.839 24.888 18.451 1.00 76.50 354 PRO A C 1
ATOM 2894 O O . PRO A 1 354 ? -3.911 24.577 17.708 1.00 76.50 354 PRO A O 1
ATOM 2897 N N . TYR A 1 355 ? -5.492 23.975 19.175 1.00 67.44 355 TYR A N 1
ATOM 2898 C CA . TYR A 1 355 ? -5.225 22.536 19.152 1.00 67.44 355 TYR A CA 1
ATOM 2899 C C . TYR A 1 355 ? -6.234 21.761 18.285 1.00 67.44 355 TYR A C 1
ATOM 2901 O O . TYR A 1 355 ? -6.332 20.541 18.385 1.00 67.44 355 TYR A O 1
ATOM 2909 N N . ILE A 1 356 ? -6.963 22.432 17.392 1.00 63.81 356 ILE A N 1
ATOM 2910 C CA . ILE A 1 356 ? -7.605 21.798 16.237 1.00 63.81 356 ILE A CA 1
ATOM 2911 C C . ILE A 1 356 ? -6.651 21.955 15.049 1.00 63.81 356 ILE A C 1
ATOM 2913 O O . ILE A 1 356 ? -6.482 23.047 14.522 1.00 63.81 356 ILE A O 1
ATOM 2917 N N . LYS A 1 357 ? -5.972 20.873 14.638 1.00 55.28 357 LYS A N 1
ATOM 2918 C CA . LYS A 1 357 ? -5.137 20.878 13.412 1.00 55.28 357 LYS A CA 1
ATOM 2919 C C . LYS A 1 357 ? -5.805 20.230 12.206 1.00 55.28 357 LYS A C 1
ATOM 2921 O O . LYS A 1 357 ? -5.262 20.330 11.109 1.00 55.28 357 LYS A O 1
ATOM 2926 N N . ASP A 1 358 ? -6.890 19.486 12.404 1.00 55.62 358 ASP A N 1
ATOM 2927 C CA . ASP A 1 358 ? -7.453 18.689 11.319 1.00 55.62 358 ASP A CA 1
ATOM 2928 C C . ASP A 1 358 ? -8.412 19.536 10.479 1.00 55.62 358 ASP A C 1
ATOM 2930 O O . ASP A 1 358 ? -9.312 20.171 11.021 1.00 55.62 358 ASP A O 1
ATOM 2934 N N . TYR A 1 359 ? -8.248 19.484 9.155 1.00 48.22 359 TYR A N 1
ATOM 2935 C CA . TYR A 1 359 ? -9.043 20.209 8.151 1.00 48.22 359 TYR A CA 1
ATOM 2936 C C . TYR A 1 359 ? -10.547 19.919 8.216 1.00 48.22 359 TYR A C 1
ATOM 2938 O O . TYR A 1 359 ? -11.334 20.530 7.500 1.00 48.22 359 TYR A O 1
ATOM 2946 N N . SER A 1 360 ? -10.945 18.942 9.027 1.00 60.06 360 SER A N 1
ATOM 2947 C CA . SER A 1 360 ? -12.324 18.504 9.138 1.00 60.06 360 SER A CA 1
ATOM 2948 C C . SER A 1 360 ? -13.100 19.129 10.299 1.00 60.06 360 SER A C 1
ATOM 2950 O O . SER A 1 360 ? -14.290 18.847 10.373 1.00 60.06 360 SER A O 1
ATOM 2952 N N . ASP A 1 361 ? -12.487 19.890 11.223 1.00 67.38 361 ASP A N 1
ATOM 2953 C CA . ASP A 1 361 ? -13.100 20.396 12.480 1.00 67.38 361 ASP A CA 1
ATOM 2954 C C . ASP A 1 361 ? -13.760 19.316 13.373 1.00 67.38 361 ASP A C 1
ATOM 2956 O O . ASP A 1 361 ? -14.332 19.604 14.428 1.00 67.38 361 ASP A O 1
ATOM 2960 N N . LYS A 1 362 ? -13.673 18.040 12.977 1.00 83.94 362 LYS A N 1
ATOM 2961 C CA . LYS A 1 362 ? -14.392 16.907 13.575 1.00 83.94 362 LYS A CA 1
ATOM 2962 C C . LYS A 1 362 ? -13.610 16.236 14.696 1.00 83.94 362 LYS A C 1
ATOM 2964 O O . LYS A 1 362 ? -14.177 15.408 15.411 1.00 83.94 362 LYS A O 1
ATOM 2969 N N . ARG A 1 363 ? -12.319 16.538 14.854 1.00 89.56 363 ARG A N 1
ATOM 2970 C CA . ARG A 1 363 ? -11.454 15.932 15.874 1.00 89.56 363 ARG A CA 1
ATOM 2971 C C . ARG A 1 363 ? -10.821 16.989 16.761 1.00 89.56 363 ARG A C 1
ATOM 2973 O O . ARG A 1 363 ? -10.429 18.048 16.286 1.00 89.56 363 ARG A O 1
ATOM 2980 N N . ILE A 1 364 ? -10.675 16.647 18.032 1.00 92.31 364 ILE A N 1
ATOM 2981 C CA . ILE A 1 364 ? -9.970 17.449 19.029 1.00 92.31 364 ILE A CA 1
ATOM 2982 C C . ILE A 1 364 ? -8.814 16.638 19.608 1.00 92.31 364 ILE A C 1
ATOM 2984 O O . ILE A 1 364 ? -8.912 15.407 19.712 1.00 92.31 364 ILE A O 1
ATOM 2988 N N . TYR A 1 365 ? -7.709 17.306 19.942 1.00 93.44 365 TYR A N 1
ATOM 2989 C CA . TYR A 1 365 ? -6.620 16.664 20.667 1.00 93.44 365 TYR A CA 1
ATOM 2990 C C . TYR A 1 365 ? -6.899 16.623 22.166 1.00 93.44 365 TYR A C 1
ATOM 2992 O O . TYR A 1 365 ? -7.403 17.578 22.748 1.00 93.44 365 TYR A O 1
ATOM 3000 N N . LEU A 1 366 ? -6.527 15.503 22.774 1.00 95.94 366 LEU A N 1
ATOM 3001 C CA . LEU A 1 366 ? -6.503 15.306 24.210 1.00 95.94 366 LEU A CA 1
ATOM 3002 C C . LEU A 1 366 ? -5.069 15.036 24.654 1.00 95.94 366 LEU A C 1
ATOM 3004 O O . LEU A 1 366 ? -4.320 14.316 23.986 1.00 95.94 366 LEU A O 1
ATOM 3008 N N . HIS A 1 367 ? -4.732 15.580 25.812 1.00 97.12 367 HIS A N 1
ATOM 3009 C CA . HIS A 1 367 ? -3.485 15.386 26.525 1.00 97.12 367 HIS A CA 1
ATOM 3010 C C . HIS A 1 367 ? -3.761 14.484 27.723 1.00 97.12 367 HIS A C 1
ATOM 3012 O O . HIS A 1 367 ? -4.598 14.794 28.573 1.00 97.12 367 HIS A O 1
ATOM 3018 N N . ILE A 1 368 ? -3.090 13.339 27.767 1.00 97.69 368 ILE A N 1
ATOM 3019 C CA . ILE A 1 368 ? -3.341 12.292 28.761 1.00 97.69 368 ILE A CA 1
ATOM 3020 C C . ILE A 1 368 ? -2.043 11.849 29.426 1.00 97.69 368 ILE A C 1
ATOM 3022 O O . ILE A 1 368 ? -1.016 11.688 28.765 1.00 97.69 368 ILE A O 1
ATOM 3026 N N . LYS A 1 369 ? -2.080 11.646 30.743 1.00 97.69 369 LYS A N 1
ATOM 3027 C CA . LYS A 1 369 ? -0.956 11.056 31.477 1.00 97.69 369 LYS A CA 1
ATOM 3028 C C . LYS A 1 369 ? -0.840 9.564 31.130 1.00 97.69 369 LYS A C 1
ATOM 3030 O O . LYS A 1 369 ? -1.827 8.925 30.763 1.00 97.69 369 LYS A O 1
ATOM 3035 N N . SER A 1 370 ? 0.367 9.016 31.224 1.00 97.12 370 SER A N 1
ATOM 3036 C CA . SER A 1 370 ? 0.610 7.581 31.030 1.00 97.12 370 SER A CA 1
ATOM 3037 C C . SER A 1 370 ? 0.383 6.809 32.329 1.00 97.12 370 SER A C 1
ATOM 3039 O O . SER A 1 370 ? 0.713 7.308 33.404 1.00 97.12 370 SER A O 1
ATOM 3041 N N . PHE A 1 371 ? -0.167 5.595 32.239 1.00 96.69 371 PHE A N 1
ATOM 3042 C CA . PHE A 1 371 ? -0.287 4.702 33.400 1.00 96.69 371 PHE A CA 1
ATOM 3043 C C . PHE A 1 371 ? 0.993 3.905 33.663 1.00 96.69 371 PHE A C 1
ATOM 3045 O O . PHE A 1 371 ? 1.255 3.526 34.802 1.00 96.69 371 PHE A O 1
ATOM 3052 N N . SER A 1 372 ? 1.748 3.581 32.612 1.00 92.81 372 SER A N 1
ATOM 3053 C CA . SER A 1 372 ? 2.832 2.594 32.679 1.00 92.81 372 SER A CA 1
ATOM 3054 C C . SER A 1 372 ? 4.231 3.188 32.722 1.00 92.81 372 SER A C 1
ATOM 3056 O O . SER A 1 372 ? 5.164 2.476 33.087 1.00 92.81 372 SER A O 1
ATOM 3058 N N . ILE A 1 373 ? 4.402 4.451 32.328 1.00 92.38 373 ILE A N 1
ATOM 3059 C CA . ILE A 1 373 ? 5.732 5.042 32.172 1.00 92.38 373 ILE A CA 1
ATOM 3060 C C . ILE A 1 373 ? 5.796 6.488 32.639 1.00 92.38 373 ILE A C 1
ATOM 3062 O O . ILE A 1 373 ? 4.849 7.264 32.505 1.00 92.38 373 ILE A O 1
ATOM 3066 N N . ASN A 1 374 ? 6.985 6.857 33.095 1.00 93.56 374 ASN A N 1
ATOM 3067 C CA . ASN A 1 374 ? 7.372 8.236 33.269 1.00 93.56 374 ASN A CA 1
ATOM 3068 C C . ASN A 1 374 ? 7.707 8.853 31.896 1.00 93.56 374 ASN A C 1
ATOM 3070 O O . ASN A 1 374 ? 8.677 8.459 31.253 1.00 93.56 374 ASN A O 1
ATOM 3074 N N . LEU A 1 375 ? 6.914 9.824 31.435 1.00 93.38 375 LEU A N 1
ATOM 3075 C CA . LEU A 1 375 ? 7.123 10.471 30.133 1.00 93.38 375 LEU A CA 1
ATOM 3076 C C . LEU A 1 375 ? 8.325 11.433 30.107 1.00 93.38 375 LEU A C 1
ATOM 3078 O O . LEU A 1 375 ? 8.699 11.893 29.031 1.00 93.38 375 LEU A O 1
ATOM 3082 N N . TYR A 1 376 ? 8.974 11.691 31.242 1.00 90.56 376 TYR A N 1
ATOM 3083 C CA . TYR A 1 376 ? 10.263 12.391 31.294 1.00 90.56 376 TYR A CA 1
ATOM 3084 C C . TYR A 1 376 ? 11.433 11.513 30.841 1.00 90.56 376 TYR A C 1
ATOM 3086 O O . TYR A 1 376 ? 12.432 12.014 30.323 1.00 90.56 376 TYR A O 1
ATOM 3094 N N . GLU A 1 377 ? 11.302 10.197 30.997 1.00 88.62 377 GLU A N 1
ATOM 3095 C CA . GLU A 1 377 ? 12.389 9.250 30.776 1.00 88.62 377 GLU A CA 1
ATOM 3096 C C . GLU A 1 377 ? 12.321 8.636 29.372 1.00 88.62 377 GLU A C 1
ATOM 3098 O O . GLU A 1 377 ? 11.241 8.228 28.930 1.00 88.62 377 GLU A O 1
ATOM 3103 N N . PRO A 1 378 ? 13.454 8.535 28.651 1.00 87.12 378 PRO A N 1
ATOM 3104 C CA . PRO A 1 378 ? 13.528 7.845 27.368 1.00 87.12 378 PRO A CA 1
ATOM 3105 C C . PRO A 1 378 ? 12.878 6.460 27.410 1.00 87.12 378 PRO A C 1
ATOM 3107 O O . PRO A 1 378 ? 13.157 5.651 28.294 1.00 87.12 378 PRO A O 1
ATOM 3110 N N . THR A 1 379 ? 12.017 6.163 26.437 1.00 82.06 379 THR A N 1
ATOM 3111 C CA . THR A 1 379 ? 11.231 4.922 26.459 1.00 82.06 379 THR A CA 1
ATOM 3112 C C . THR A 1 379 ? 11.855 3.865 25.560 1.00 82.06 379 THR A C 1
ATOM 3114 O O . THR A 1 379 ? 11.917 3.988 24.344 1.00 82.06 379 THR A O 1
ATOM 3117 N N . GLY A 1 380 ? 12.324 2.775 26.162 1.00 80.75 380 GLY A N 1
ATOM 3118 C CA . GLY A 1 380 ? 12.925 1.663 25.430 1.00 80.75 380 GLY A CA 1
ATOM 3119 C C . GLY A 1 380 ? 14.335 1.934 24.898 1.00 80.75 380 GLY A C 1
ATOM 3120 O O . GLY A 1 380 ? 14.925 2.997 25.078 1.00 80.75 380 GLY A O 1
ATOM 3121 N N . GLN A 1 381 ? 14.889 0.912 24.248 1.00 78.31 381 GLN A N 1
ATOM 3122 C CA . GLN A 1 381 ? 16.278 0.862 23.802 1.00 78.31 381 GLN A CA 1
ATOM 3123 C C . GLN A 1 381 ? 16.358 0.380 22.347 1.00 78.31 381 GLN A C 1
ATOM 3125 O O . GLN A 1 381 ? 15.653 -0.547 21.937 1.00 78.31 381 GLN A O 1
ATOM 3130 N N . LYS A 1 382 ? 17.233 0.998 21.554 1.00 73.19 382 LYS A N 1
ATOM 3131 C CA . LYS A 1 382 ? 17.645 0.533 20.229 1.00 73.19 382 LYS A CA 1
ATOM 3132 C C . LYS A 1 382 ? 19.063 0.001 20.314 1.00 73.19 382 LYS A C 1
ATOM 3134 O O . LYS A 1 382 ? 19.960 0.686 20.783 1.00 73.19 382 LYS A O 1
ATOM 3139 N N . ASN A 1 383 ? 19.242 -1.214 19.816 1.00 77.56 383 ASN A N 1
ATOM 3140 C CA . ASN A 1 383 ? 20.558 -1.805 19.642 1.00 77.56 383 ASN A CA 1
ATOM 3141 C C . ASN A 1 383 ? 21.038 -1.500 18.223 1.00 77.56 383 ASN A C 1
ATOM 3143 O O . ASN A 1 383 ? 20.357 -1.857 17.259 1.00 77.56 383 ASN A O 1
ATOM 3147 N N . TYR A 1 384 ? 22.199 -0.878 18.114 1.00 73.31 384 TYR A N 1
ATOM 3148 C CA . TYR A 1 384 ? 22.957 -0.705 16.887 1.00 73.31 384 TYR A CA 1
ATOM 3149 C C . TYR A 1 384 ? 24.178 -1.612 16.943 1.00 73.31 384 TYR A C 1
ATOM 3151 O O . TYR A 1 384 ? 24.638 -1.979 18.021 1.00 73.31 384 TYR A O 1
ATOM 3159 N N . ILE A 1 385 ? 24.678 -1.990 15.776 1.00 71.69 385 ILE A N 1
ATOM 3160 C CA . ILE A 1 385 ? 25.993 -2.603 15.642 1.00 71.69 385 ILE A CA 1
ATOM 3161 C C . ILE A 1 385 ? 26.870 -1.486 15.080 1.00 71.69 385 ILE A C 1
ATOM 3163 O O . ILE A 1 385 ? 26.536 -0.946 14.025 1.00 71.69 385 ILE A O 1
ATOM 3167 N N . SER A 1 386 ? 27.895 -1.072 15.823 1.00 72.19 386 SER A N 1
ATOM 3168 C CA . SER A 1 386 ? 28.862 -0.070 15.374 1.00 72.19 386 SER A CA 1
ATOM 3169 C C . SER A 1 386 ? 29.648 -0.591 14.169 1.00 72.19 386 SER A C 1
ATOM 3171 O O . SER A 1 386 ? 29.609 -1.783 13.856 1.00 72.19 386 SER A O 1
ATOM 3173 N N . GLU A 1 387 ? 30.397 0.284 13.499 1.00 63.25 387 GLU A N 1
ATOM 3174 C CA . GLU A 1 387 ? 31.267 -0.109 12.380 1.00 63.25 387 GLU A CA 1
ATOM 3175 C C . GLU A 1 387 ? 32.296 -1.182 12.783 1.00 63.25 387 GLU A C 1
ATOM 3177 O O . GLU A 1 387 ? 32.653 -2.032 11.971 1.00 63.25 387 GLU A O 1
ATOM 3182 N N . ASN A 1 388 ? 32.671 -1.225 14.067 1.00 80.94 388 ASN A N 1
ATOM 3183 C CA . ASN A 1 388 ? 33.589 -2.215 14.636 1.00 80.94 388 ASN A CA 1
ATOM 3184 C C . ASN A 1 388 ? 32.896 -3.528 15.054 1.00 80.94 388 ASN A C 1
ATOM 3186 O O . ASN A 1 388 ? 33.535 -4.416 15.614 1.00 80.94 388 ASN A O 1
ATOM 3190 N N . GLY A 1 389 ? 31.586 -3.666 14.826 1.00 80.19 389 GLY A N 1
ATOM 3191 C CA . GLY A 1 389 ? 30.808 -4.840 15.229 1.00 80.19 389 GLY A CA 1
ATOM 3192 C C . GLY A 1 389 ? 30.312 -4.818 16.680 1.00 80.19 389 GLY A C 1
ATOM 3193 O O . GLY A 1 389 ? 29.660 -5.772 17.112 1.00 80.19 389 GLY A O 1
ATOM 3194 N N . GLU A 1 390 ? 30.569 -3.750 17.440 1.00 80.94 390 GLU A N 1
ATOM 3195 C CA . GLU A 1 390 ? 30.142 -3.649 18.838 1.00 80.94 390 GLU A CA 1
ATOM 3196 C C . GLU A 1 390 ? 28.663 -3.293 18.949 1.00 80.94 390 GLU A C 1
ATOM 3198 O O . GLU A 1 390 ? 28.137 -2.440 18.233 1.00 80.94 390 GLU A O 1
ATOM 3203 N N . LYS A 1 391 ? 27.966 -3.930 19.887 1.00 82.50 391 LYS A N 1
ATOM 3204 C CA . LYS A 1 391 ? 26.553 -3.657 20.123 1.00 82.50 391 LYS A CA 1
ATOM 3205 C C . LYS A 1 391 ? 26.401 -2.411 21.000 1.00 82.50 391 LYS A C 1
ATOM 3207 O O . LYS A 1 391 ? 26.604 -2.481 22.207 1.00 82.50 391 LYS A O 1
ATOM 3212 N N . VAL A 1 392 ? 25.989 -1.298 20.402 1.00 83.81 392 VAL A N 1
ATOM 3213 C CA . VAL A 1 392 ? 25.704 -0.037 21.100 1.00 83.81 392 VAL A CA 1
ATOM 3214 C C . VAL A 1 392 ? 24.209 0.063 21.373 1.00 83.81 392 VAL A C 1
ATOM 3216 O O . VAL A 1 392 ? 23.393 -0.007 20.454 1.00 83.81 392 VAL A O 1
ATOM 3219 N N . THR A 1 393 ? 23.832 0.249 22.633 1.00 81.00 393 THR A N 1
ATOM 3220 C CA . THR A 1 393 ? 22.432 0.416 23.035 1.00 81.00 393 THR A CA 1
ATOM 3221 C C . THR A 1 393 ? 22.154 1.891 23.297 1.00 81.00 393 THR A C 1
ATOM 3223 O O . THR A 1 393 ? 22.712 2.452 24.233 1.00 81.00 393 THR A O 1
ATOM 3226 N N . THR A 1 394 ? 21.278 2.525 22.514 1.00 82.38 394 THR A N 1
ATOM 3227 C CA . THR A 1 394 ? 20.829 3.903 22.778 1.00 82.38 394 THR A CA 1
ATOM 3228 C C . THR A 1 394 ? 19.362 3.916 23.178 1.00 82.38 394 THR A C 1
ATOM 3230 O O . THR A 1 394 ? 18.550 3.161 22.637 1.00 82.38 394 THR A O 1
ATOM 3233 N N . SER A 1 395 ? 18.981 4.799 24.094 1.00 85.00 395 SER A N 1
ATOM 3234 C CA . SER A 1 395 ? 17.571 4.993 24.427 1.00 85.00 395 SER A CA 1
ATOM 3235 C C . SER A 1 395 ? 16.815 5.658 23.272 1.00 85.00 395 SER A C 1
ATOM 3237 O O . SER A 1 395 ? 17.399 6.396 22.472 1.00 85.00 395 SER A O 1
ATOM 3239 N N . ILE A 1 396 ? 15.512 5.394 23.154 1.00 82.69 396 ILE A N 1
ATOM 3240 C CA . ILE A 1 396 ? 14.663 6.121 22.200 1.00 82.69 396 ILE A CA 1
ATOM 3241 C C . ILE A 1 396 ? 14.188 7.401 22.881 1.00 82.69 396 ILE A C 1
ATOM 3243 O O . ILE A 1 396 ? 13.303 7.380 23.735 1.00 82.69 396 ILE A O 1
ATOM 3247 N N . VAL A 1 397 ? 14.810 8.512 22.500 1.00 87.75 397 VAL A N 1
ATOM 3248 C CA . VAL A 1 397 ? 14.430 9.852 22.949 1.00 87.75 397 VAL A CA 1
ATOM 3249 C C . VAL A 1 397 ? 13.307 10.406 22.076 1.00 87.75 397 VAL A C 1
ATOM 3251 O O . VAL A 1 397 ? 13.283 10.200 20.860 1.00 87.75 397 VAL A O 1
ATOM 3254 N N . HIS A 1 398 ? 12.372 11.111 22.702 1.00 89.81 398 HIS A N 1
ATOM 3255 C CA . HIS A 1 398 ? 11.247 11.767 22.041 1.00 89.81 398 HIS A CA 1
ATOM 3256 C C . HIS A 1 398 ? 11.391 13.286 22.129 1.00 89.81 398 HIS A C 1
ATOM 3258 O O . HIS A 1 398 ? 11.985 13.798 23.073 1.00 89.81 398 HIS A O 1
ATOM 3264 N N . SER A 1 399 ? 10.842 14.012 21.154 1.00 92.44 399 SER A N 1
ATOM 3265 C CA . SER A 1 399 ? 10.654 15.461 21.276 1.00 92.44 399 SER A CA 1
ATOM 3266 C C . SER A 1 399 ? 9.406 15.719 22.122 1.00 92.44 399 SER A C 1
ATOM 3268 O O . SER A 1 399 ? 8.326 15.198 21.824 1.00 92.44 399 SER A O 1
ATOM 3270 N N . ILE A 1 400 ? 9.589 16.489 23.190 1.00 93.75 400 ILE A N 1
ATOM 3271 C CA . ILE A 1 400 ? 8.540 17.014 24.054 1.00 93.75 400 ILE A CA 1
ATOM 3272 C C . ILE A 1 400 ? 8.276 18.451 23.615 1.00 93.75 400 ILE A C 1
ATOM 3274 O O . ILE A 1 400 ? 9.190 19.271 23.583 1.00 93.75 400 ILE A O 1
ATOM 3278 N N . GLN A 1 401 ? 7.031 18.741 23.256 1.00 94.19 401 GLN A N 1
ATOM 3279 C CA . GLN A 1 401 ? 6.599 20.017 22.692 1.00 94.19 401 GLN A CA 1
ATOM 3280 C C . GLN A 1 401 ? 5.664 20.733 23.665 1.00 94.19 401 GLN A C 1
ATOM 3282 O O . GLN A 1 401 ? 4.883 20.089 24.356 1.00 94.19 401 GLN A O 1
ATOM 3287 N N . GLY A 1 402 ? 5.703 22.058 23.697 1.00 93.44 402 GLY A N 1
ATOM 3288 C CA . GLY A 1 402 ? 4.837 22.886 24.537 1.00 93.44 402 GLY A CA 1
ATOM 3289 C C . GLY A 1 402 ? 5.009 24.364 24.197 1.00 93.44 402 GLY A C 1
ATOM 3290 O O . GLY A 1 402 ? 5.642 24.701 23.194 1.00 93.44 402 GLY A O 1
ATOM 3291 N N . SER A 1 403 ? 4.447 25.256 25.013 1.00 92.62 403 SER A N 1
ATOM 3292 C CA . SER A 1 403 ? 4.555 26.709 24.791 1.00 92.62 403 SER A CA 1
ATOM 3293 C C . SER A 1 403 ? 5.996 27.225 24.883 1.00 92.62 403 SER A C 1
ATOM 3295 O O . SER A 1 403 ? 6.336 28.203 24.225 1.00 92.62 403 SER A O 1
ATOM 3297 N N . LYS A 1 404 ? 6.856 26.548 25.653 1.00 94.31 404 LYS A N 1
ATOM 3298 C CA . LYS A 1 404 ? 8.260 26.923 25.874 1.00 94.31 404 LYS A CA 1
ATOM 3299 C C . LYS A 1 404 ? 9.221 26.369 24.813 1.00 94.31 404 LYS A C 1
ATOM 3301 O O . LYS A 1 404 ? 10.425 26.565 24.932 1.00 94.31 404 LYS A O 1
ATOM 3306 N N . GLY A 1 405 ? 8.717 25.684 23.781 1.00 93.31 405 GLY A N 1
ATOM 3307 C CA . GLY A 1 405 ? 9.510 25.134 22.675 1.00 93.31 405 GLY A CA 1
ATOM 3308 C C . GLY A 1 405 ? 9.561 23.602 22.624 1.00 93.31 405 GLY A C 1
ATOM 3309 O O . GLY A 1 405 ? 8.698 22.905 23.160 1.00 93.31 405 GLY A O 1
ATOM 3310 N N . SER A 1 406 ? 10.568 23.064 21.936 1.00 92.69 406 SER A N 1
ATOM 3311 C CA . SER A 1 406 ? 10.775 21.622 21.746 1.00 92.69 406 SER A CA 1
ATOM 3312 C C . SER A 1 406 ? 12.026 21.168 22.494 1.00 92.69 406 SER A C 1
ATOM 3314 O O . SER A 1 406 ? 13.095 21.736 22.297 1.00 92.69 406 SER A O 1
ATOM 3316 N N . PHE A 1 407 ? 11.900 20.139 23.332 1.00 93.25 407 PHE A N 1
ATOM 3317 C CA . PHE A 1 407 ? 12.986 19.610 24.161 1.00 93.25 407 PHE A CA 1
ATOM 3318 C C . PHE A 1 407 ? 13.139 18.107 23.952 1.00 93.25 407 PHE A C 1
ATOM 3320 O O . PHE A 1 407 ? 12.154 17.392 23.760 1.00 93.25 407 PHE A O 1
ATOM 3327 N N . ARG A 1 408 ? 14.373 17.598 23.989 1.00 91.38 408 ARG A N 1
ATOM 3328 C CA . ARG A 1 408 ? 14.622 16.154 23.896 1.00 91.38 408 ARG A CA 1
ATOM 3329 C C . ARG A 1 408 ? 14.411 15.490 25.253 1.00 91.38 408 ARG A C 1
ATOM 3331 O O . ARG A 1 408 ? 14.954 15.921 26.259 1.00 91.38 408 ARG A O 1
ATOM 3338 N N . GLN A 1 409 ? 13.654 14.401 25.259 1.00 88.44 409 GLN A N 1
ATOM 3339 C CA . GLN A 1 409 ? 13.472 13.538 26.421 1.00 88.44 409 GLN A CA 1
ATOM 3340 C C . GLN A 1 409 ? 14.828 13.036 26.944 1.00 88.44 409 GLN A C 1
ATOM 3342 O O . GLN A 1 409 ? 15.677 12.625 26.151 1.00 88.44 409 GLN A O 1
ATOM 3347 N N . GLY A 1 410 ? 15.018 13.040 28.264 1.00 81.62 410 GLY A N 1
ATOM 3348 C CA . GLY A 1 410 ? 16.293 12.683 28.894 1.00 81.62 410 GLY A CA 1
ATOM 3349 C C . GLY A 1 410 ? 17.375 13.771 28.856 1.00 81.62 410 GLY A C 1
ATOM 3350 O O . GLY A 1 410 ? 18.505 13.479 29.238 1.00 81.62 410 GLY A O 1
ATOM 3351 N N . SER A 1 411 ? 17.065 14.998 28.413 1.00 79.56 411 SER A N 1
ATOM 3352 C CA . SER A 1 411 ? 17.920 16.164 28.687 1.00 79.56 411 SER A CA 1
ATOM 3353 C C . SER A 1 411 ? 18.046 16.402 30.197 1.00 79.56 411 SER A C 1
ATOM 3355 O O . SER A 1 411 ? 17.206 15.920 30.957 1.00 79.56 411 SER A O 1
ATOM 3357 N N . ASP A 1 412 ? 19.059 17.164 30.628 1.00 81.81 412 ASP A N 1
ATOM 3358 C CA . ASP A 1 412 ? 19.237 17.542 32.037 1.00 81.81 412 ASP A CA 1
ATOM 3359 C C . ASP A 1 412 ? 17.908 18.039 32.631 1.00 81.81 412 ASP A C 1
ATOM 3361 O O . ASP A 1 412 ? 17.337 19.028 32.164 1.00 81.81 412 ASP A O 1
ATOM 3365 N N . LEU A 1 413 ? 17.398 17.313 33.632 1.00 76.31 413 LEU A N 1
ATOM 3366 C CA . LEU A 1 413 ? 16.110 17.598 34.264 1.00 76.31 413 LEU A CA 1
ATOM 3367 C C . LEU A 1 413 ? 16.098 18.984 34.917 1.00 76.31 413 LEU A C 1
ATOM 3369 O O . LEU A 1 413 ? 15.036 19.590 35.011 1.00 76.31 413 LEU A O 1
ATOM 3373 N N . ASN A 1 414 ? 17.265 19.518 35.297 1.00 81.94 414 ASN A N 1
ATOM 3374 C CA . ASN A 1 414 ? 17.383 20.867 35.854 1.00 81.94 414 ASN A CA 1
ATOM 3375 C C . ASN A 1 414 ? 17.116 21.965 34.812 1.00 81.94 414 ASN A C 1
ATOM 3377 O O . ASN A 1 414 ? 16.755 23.082 35.172 1.00 81.94 414 ASN A O 1
ATOM 3381 N N . LEU A 1 415 ? 17.283 21.649 33.525 1.00 83.44 415 LEU A N 1
ATOM 3382 C CA . LEU A 1 415 ? 17.006 22.545 32.400 1.00 83.44 415 LEU A CA 1
ATOM 3383 C C . LEU A 1 415 ? 15.665 22.229 31.728 1.00 83.44 415 LEU A C 1
ATOM 3385 O O . LEU A 1 415 ? 15.300 22.872 30.742 1.00 83.44 415 LEU A O 1
ATOM 3389 N N . PHE A 1 416 ? 14.933 21.230 32.228 1.00 88.69 416 PHE A N 1
ATOM 3390 C CA . PHE A 1 416 ? 13.692 20.790 31.618 1.00 88.69 416 PHE A CA 1
ATOM 3391 C C . PHE A 1 416 ? 12.541 21.732 32.000 1.00 88.69 416 PHE A C 1
ATOM 3393 O O . PHE A 1 416 ? 12.192 21.836 33.175 1.00 88.69 416 PHE A O 1
ATOM 3400 N N . PRO A 1 417 ? 11.912 22.430 31.038 1.00 92.44 417 PRO A N 1
ATOM 3401 C CA . PRO A 1 417 ? 11.062 23.573 31.364 1.00 92.44 417 PRO A CA 1
ATOM 3402 C C . PRO A 1 417 ? 9.604 23.201 31.679 1.00 92.44 417 PRO A C 1
ATOM 3404 O O . PRO A 1 417 ? 8.806 24.105 31.950 1.00 92.44 417 PRO A O 1
ATOM 3407 N N . TYR A 1 418 ? 9.247 21.910 31.610 1.00 95.38 418 TYR A N 1
ATOM 3408 C CA . TYR A 1 418 ? 7.871 21.432 31.767 1.00 95.38 418 TYR A CA 1
ATOM 3409 C C . TYR A 1 418 ? 7.653 20.629 33.058 1.00 95.38 418 TYR A C 1
ATOM 3411 O O . TYR A 1 418 ? 8.309 19.614 33.297 1.00 95.38 418 TYR A O 1
ATOM 3419 N N . GLN A 1 419 ? 6.661 21.038 33.850 1.00 95.00 419 GLN A N 1
ATOM 3420 C CA . GLN A 1 419 ? 6.226 20.412 35.102 1.00 95.00 419 GLN A CA 1
ATOM 3421 C C . GLN A 1 419 ? 5.386 19.150 34.913 1.00 95.00 419 GLN A C 1
ATOM 3423 O O . GLN A 1 419 ? 5.429 18.277 35.778 1.00 95.00 419 GLN A O 1
ATOM 3428 N N . ASN A 1 420 ? 4.649 19.027 33.801 1.00 96.19 420 ASN A N 1
ATOM 3429 C CA . ASN A 1 420 ? 3.994 17.775 33.407 1.00 96.19 420 ASN A CA 1
ATOM 3430 C C . ASN A 1 420 ? 4.247 17.463 31.930 1.00 96.19 420 ASN A C 1
ATOM 3432 O O . ASN A 1 420 ? 4.307 18.363 31.093 1.00 96.19 420 ASN A O 1
ATOM 3436 N N . VAL A 1 421 ? 4.331 16.174 31.593 1.00 96.44 421 VAL A N 1
ATOM 3437 C CA . VAL A 1 421 ? 4.416 15.694 30.207 1.00 96.44 421 VAL A CA 1
ATOM 3438 C C . VAL A 1 421 ? 3.245 14.756 29.930 1.00 96.44 421 VAL A C 1
ATOM 3440 O O . VAL A 1 421 ? 2.993 13.829 30.698 1.00 96.44 421 VAL A O 1
ATOM 3443 N N . TYR A 1 422 ? 2.545 14.977 28.818 1.00 97.56 422 TYR A N 1
ATOM 3444 C CA . TYR A 1 422 ? 1.372 14.201 28.405 1.00 97.56 422 TYR A CA 1
ATOM 3445 C C . TYR A 1 422 ? 1.604 13.465 27.080 1.00 97.56 422 TYR A C 1
ATOM 3447 O O . TYR A 1 422 ? 2.434 13.855 26.264 1.00 97.56 422 TYR A O 1
ATOM 3455 N N . MET A 1 423 ? 0.831 12.416 26.810 1.00 96.88 423 MET A N 1
ATOM 3456 C CA . MET A 1 423 ? 0.687 11.880 25.456 1.00 96.88 423 MET A CA 1
ATOM 3457 C C . MET A 1 423 ? -0.389 12.669 24.713 1.00 96.88 423 MET A C 1
ATOM 3459 O O . MET A 1 423 ? -1.486 12.861 25.238 1.00 96.88 423 MET A O 1
ATOM 3463 N N . LEU A 1 424 ? -0.098 13.083 23.482 1.00 95.38 424 LEU A N 1
ATOM 3464 C CA . LEU A 1 424 ? -1.085 13.696 22.598 1.00 95.38 424 LEU A CA 1
ATOM 3465 C C . LEU A 1 424 ? -1.835 12.611 21.823 1.00 95.38 424 LEU A C 1
ATOM 3467 O O . LEU A 1 424 ? -1.245 11.755 21.163 1.00 95.38 424 LEU A O 1
ATOM 3471 N N . THR A 1 425 ? -3.156 12.667 21.853 1.00 94.00 425 THR A N 1
ATOM 3472 C CA . THR A 1 425 ? -4.038 11.764 21.108 1.00 94.00 425 THR A CA 1
ATOM 3473 C C . THR A 1 425 ? -5.239 12.540 20.587 1.00 94.00 425 THR A C 1
ATOM 3475 O O . THR A 1 425 ? -5.426 13.686 20.965 1.00 94.00 425 THR A O 1
ATOM 3478 N N . SER A 1 426 ? -6.052 11.964 19.702 1.00 92.81 426 SER A N 1
ATOM 3479 C CA . SER A 1 426 ? -7.246 12.643 19.181 1.00 92.81 426 SER A CA 1
ATOM 3480 C C . SER A 1 426 ? -8.512 11.828 19.387 1.00 92.81 426 SER A C 1
ATOM 3482 O O . SER A 1 426 ? -8.491 10.595 19.348 1.00 92.81 426 SER A O 1
ATOM 3484 N N . VAL A 1 427 ? -9.630 12.530 19.519 1.00 93.69 427 VAL A N 1
ATOM 3485 C CA . VAL A 1 427 ? -10.980 11.972 19.635 1.00 93.69 427 VAL A CA 1
ATOM 3486 C C . VAL A 1 427 ? -11.940 12.753 18.734 1.00 93.69 427 VAL A C 1
ATOM 3488 O O . VAL A 1 427 ? -11.616 13.849 18.286 1.00 93.69 427 VAL A O 1
ATOM 3491 N N . GLU A 1 428 ? -13.106 12.185 18.427 1.00 92.44 428 GLU A N 1
ATOM 3492 C CA . GLU A 1 428 ? -14.192 12.935 17.782 1.00 92.44 428 GLU A CA 1
ATOM 3493 C C . GLU A 1 428 ? -14.656 14.078 18.698 1.00 92.44 428 GLU A C 1
ATOM 3495 O O . GLU A 1 428 ? -14.928 13.846 19.876 1.00 92.44 428 GLU A O 1
ATOM 3500 N N . ARG A 1 429 ? -14.761 15.301 18.165 1.00 93.19 429 ARG A N 1
ATOM 3501 C CA . ARG A 1 429 ? -15.105 16.508 18.934 1.00 93.19 429 ARG A CA 1
ATOM 3502 C C . ARG A 1 429 ? -16.464 16.373 19.610 1.00 93.19 429 ARG A C 1
ATOM 3504 O O . ARG A 1 429 ? -16.566 16.588 20.806 1.00 93.19 429 ARG A O 1
ATOM 3511 N N . GLU A 1 430 ? -17.483 15.954 18.866 1.00 93.38 430 GLU A N 1
ATOM 3512 C CA . GLU A 1 430 ? -18.835 15.722 19.397 1.00 93.38 430 GLU A CA 1
ATOM 3513 C C . GLU A 1 430 ? -18.842 14.710 20.548 1.00 93.38 430 GLU A C 1
ATOM 3515 O O . GLU A 1 430 ? -19.561 14.882 21.529 1.00 93.38 430 GLU A O 1
ATOM 3520 N N . ALA A 1 431 ? -18.021 13.662 20.439 1.00 94.94 431 ALA A N 1
ATOM 3521 C CA . ALA A 1 431 ? -17.888 12.667 21.491 1.00 94.94 431 ALA A CA 1
ATOM 3522 C C . ALA A 1 431 ? -17.255 13.281 22.739 1.00 94.94 431 ALA A C 1
ATOM 3524 O O . ALA A 1 431 ? -17.738 13.047 23.841 1.00 94.94 431 ALA A O 1
ATOM 3525 N N . TRP A 1 432 ? -16.200 14.083 22.574 1.00 96.62 432 TRP A N 1
ATOM 3526 C CA . TRP A 1 432 ? -15.608 14.794 23.699 1.00 96.62 432 TRP A CA 1
ATOM 3527 C C . TRP A 1 432 ? -16.611 15.745 24.345 1.00 96.62 432 TRP A C 1
ATOM 3529 O O . TRP A 1 432 ? -16.876 15.586 25.525 1.00 96.62 432 TRP A O 1
ATOM 3539 N N . LEU A 1 433 ? -17.258 16.628 23.579 1.00 96.31 433 LEU A N 1
ATOM 3540 C CA . LEU A 1 433 ? -18.263 17.565 24.097 1.00 96.31 433 LEU A CA 1
ATOM 3541 C C . LEU A 1 433 ? -19.371 16.861 24.891 1.00 96.31 433 LEU A C 1
ATOM 3543 O O . LEU A 1 433 ? -19.806 17.355 25.926 1.00 96.31 433 LEU A O 1
ATOM 3547 N N . LEU A 1 434 ? -19.812 15.683 24.437 1.00 96.62 434 LEU A N 1
ATOM 3548 C CA . LEU A 1 434 ? -20.863 14.931 25.120 1.00 96.62 434 LEU A CA 1
ATOM 3549 C C . LEU A 1 434 ? -20.402 14.334 26.459 1.00 96.62 434 LEU A C 1
ATOM 3551 O O . LEU A 1 434 ? -21.218 14.183 27.372 1.00 96.62 434 LEU A O 1
ATOM 3555 N N . PHE A 1 435 ? -19.126 13.951 26.564 1.00 97.56 435 PHE A N 1
ATOM 3556 C CA . PHE A 1 435 ? -18.591 13.208 27.706 1.00 97.56 435 PHE A CA 1
ATOM 3557 C C . PHE A 1 435 ? -17.598 13.992 28.577 1.00 97.56 435 PHE A C 1
ATOM 3559 O O . PHE A 1 435 ? -17.207 13.487 29.626 1.00 97.56 435 PHE A O 1
ATOM 3566 N N . GLU A 1 436 ? -17.221 15.209 28.189 1.00 97.25 436 GLU A N 1
ATOM 3567 C CA . GLU A 1 436 ? -16.190 16.034 28.826 1.00 97.25 436 GLU A CA 1
ATOM 3568 C C . GLU A 1 436 ? -16.441 16.213 30.319 1.00 97.25 436 GLU A C 1
ATOM 3570 O O . GLU A 1 436 ? -15.574 15.883 31.122 1.00 97.25 436 GLU A O 1
ATOM 3575 N N . HIS A 1 437 ? -17.659 16.609 30.695 1.00 97.31 437 HIS A N 1
ATOM 3576 C CA . HIS A 1 437 ? -18.040 16.812 32.094 1.00 97.31 437 HIS A CA 1
ATOM 3577 C C . HIS A 1 437 ? -17.812 15.575 32.983 1.00 97.31 437 HIS A C 1
ATOM 3579 O O . HIS A 1 437 ? -17.629 15.703 34.188 1.00 97.31 437 HIS A O 1
ATOM 3585 N N . TYR A 1 438 ? -17.815 14.371 32.405 1.00 97.75 438 TYR A N 1
ATOM 3586 C CA . TYR A 1 438 ? -17.630 13.121 33.144 1.00 97.75 438 TYR A CA 1
ATOM 3587 C C . TYR A 1 438 ? -16.187 12.603 33.103 1.00 97.75 438 TYR A C 1
ATOM 3589 O O . TYR A 1 438 ? -15.855 11.700 33.872 1.00 97.75 438 TYR A O 1
ATOM 3597 N N . LEU A 1 439 ? -15.361 13.101 32.175 1.00 97.69 439 LEU A N 1
ATOM 3598 C CA . LEU A 1 439 ? -14.052 12.532 31.839 1.00 97.69 439 LEU A CA 1
ATOM 3599 C C . LEU A 1 439 ? -12.885 13.535 31.924 1.00 97.69 439 LEU A C 1
ATOM 3601 O O . LEU A 1 439 ? -11.736 13.115 31.775 1.00 97.69 439 LEU A O 1
ATOM 3605 N N . SER A 1 440 ? -13.147 14.822 32.170 1.00 96.62 440 SER A N 1
ATOM 3606 C CA . SER A 1 440 ? -12.147 15.904 32.189 1.00 96.62 440 SER A CA 1
ATOM 3607 C C . SER A 1 440 ? -11.033 15.718 33.224 1.00 96.62 440 SER A C 1
ATOM 3609 O O . SER A 1 440 ? -9.930 16.225 33.042 1.00 96.62 440 SER A O 1
ATOM 3611 N N . ASP A 1 441 ? -11.277 14.940 34.280 1.00 97.56 441 ASP A N 1
ATOM 3612 C CA . ASP A 1 441 ? -10.258 14.629 35.292 1.00 97.56 441 ASP A CA 1
ATOM 3613 C C . ASP A 1 441 ? -9.151 13.704 34.759 1.00 97.56 441 ASP A C 1
ATOM 3615 O O . ASP A 1 441 ? -8.059 13.640 35.325 1.00 97.56 441 ASP A O 1
ATOM 3619 N N . PHE A 1 442 ? -9.422 12.981 33.667 1.00 98.00 442 PHE A N 1
ATOM 3620 C CA . PHE A 1 442 ? -8.556 11.932 33.118 1.00 98.00 442 PHE A CA 1
ATOM 3621 C C . PHE A 1 442 ? -7.980 12.278 31.736 1.00 98.00 442 PHE A C 1
ATOM 3623 O O . PHE A 1 442 ? -7.210 11.494 31.172 1.00 98.00 442 PHE A O 1
ATOM 3630 N N . ALA A 1 443 ? -8.362 13.424 31.165 1.00 97.31 443 ALA A N 1
ATOM 3631 C CA . ALA A 1 443 ? -7.860 13.934 29.893 1.00 97.31 443 ALA A CA 1
ATOM 3632 C C . ALA A 1 443 ? -8.071 15.450 29.790 1.00 97.31 443 ALA A C 1
ATOM 3634 O O . ALA A 1 443 ? -9.123 15.956 30.171 1.00 97.31 443 ALA A O 1
ATOM 3635 N N . ARG A 1 444 ? -7.093 16.170 29.227 1.00 95.81 444 ARG A N 1
ATOM 3636 C CA . ARG A 1 444 ? -7.144 17.633 29.082 1.00 95.81 444 ARG A CA 1
ATOM 3637 C C . ARG A 1 444 ? -7.164 18.064 27.622 1.00 95.81 444 ARG A C 1
ATOM 3639 O O . ARG A 1 444 ? -6.375 17.576 26.817 1.00 95.81 444 ARG A O 1
ATOM 3646 N N . VAL A 1 445 ? -8.002 19.040 27.290 1.00 94.75 445 VAL A N 1
ATOM 3647 C CA . VAL A 1 445 ? -7.958 19.711 25.978 1.00 94.75 445 VAL A CA 1
ATOM 3648 C C . VAL A 1 445 ? -6.838 20.751 25.936 1.00 94.75 445 VAL A C 1
ATOM 3650 O O . VAL A 1 445 ? -6.123 20.860 24.941 1.00 94.75 445 VAL A O 1
ATOM 3653 N N . THR A 1 446 ? -6.652 21.479 27.038 1.00 93.56 446 THR A N 1
ATOM 3654 C CA . THR A 1 446 ? -5.674 22.561 27.177 1.00 93.56 446 THR A CA 1
ATOM 3655 C C . THR A 1 446 ? -4.533 22.172 28.099 1.00 93.56 446 THR A C 1
ATOM 3657 O O . THR A 1 446 ? -4.735 21.500 29.111 1.00 93.56 446 THR A O 1
ATOM 3660 N N . LEU A 1 447 ? -3.340 22.641 27.759 1.00 93.94 447 LEU A N 1
ATOM 3661 C CA . LEU A 1 447 ? -2.159 22.563 28.606 1.00 93.94 447 LEU A CA 1
ATOM 3662 C C . LEU A 1 447 ? -1.877 23.930 29.227 1.00 93.94 447 LEU A C 1
ATOM 3664 O O . LEU A 1 447 ? -2.201 24.955 28.625 1.00 93.94 447 LEU A O 1
ATOM 3668 N N . SER A 1 448 ? -1.293 23.937 30.426 1.00 95.25 448 SER A N 1
ATOM 3669 C CA . SER A 1 448 ? -0.693 25.151 30.983 1.00 95.25 448 SER A CA 1
ATOM 3670 C C . SER A 1 448 ? 0.595 25.499 30.225 1.00 95.25 448 SER A C 1
ATOM 3672 O O . SER A 1 448 ? 1.114 24.693 29.451 1.00 95.25 448 SER A O 1
ATOM 3674 N N . GLU A 1 449 ? 1.150 26.687 30.463 1.00 95.38 449 GLU A N 1
ATOM 3675 C CA . GLU A 1 449 ? 2.452 27.058 29.892 1.00 95.38 449 GLU A CA 1
ATOM 3676 C C . GLU A 1 449 ? 3.608 26.191 30.419 1.00 95.38 449 GLU A C 1
ATOM 3678 O O . GLU A 1 449 ? 4.657 26.080 29.786 1.00 95.38 449 GLU A O 1
ATOM 3683 N N . ASP A 1 450 ? 3.411 25.562 31.576 1.00 96.44 450 ASP A N 1
ATOM 3684 C CA . ASP A 1 450 ? 4.372 24.666 32.209 1.00 96.44 450 ASP A CA 1
ATOM 3685 C C . ASP A 1 450 ? 4.182 23.205 31.790 1.00 96.44 450 ASP A C 1
ATOM 3687 O O . ASP A 1 450 ? 4.922 22.339 32.243 1.00 96.44 450 ASP A O 1
ATOM 3691 N N . ASP A 1 451 ? 3.223 22.897 30.923 1.00 96.69 451 ASP A N 1
ATOM 3692 C CA . ASP A 1 451 ? 2.939 21.534 30.497 1.00 96.69 451 ASP A CA 1
ATOM 3693 C C . ASP A 1 451 ? 3.477 21.280 29.074 1.00 96.69 451 ASP A C 1
ATOM 3695 O O . ASP A 1 451 ? 3.368 22.109 28.168 1.00 96.69 451 ASP A O 1
ATOM 3699 N N . GLY A 1 452 ? 4.043 20.092 28.862 1.00 95.94 452 GLY A N 1
ATOM 3700 C CA . GLY A 1 452 ? 4.527 19.615 27.568 1.00 95.94 452 GLY A CA 1
ATOM 3701 C C . GLY A 1 452 ? 3.815 18.340 27.116 1.00 95.94 452 GLY A C 1
ATOM 3702 O O . GLY A 1 452 ? 3.121 17.672 27.882 1.00 95.94 452 GLY A O 1
ATOM 3703 N N . TYR A 1 453 ? 3.995 17.948 25.859 1.00 96.38 453 TYR A N 1
ATOM 3704 C CA . TYR A 1 453 ? 3.423 16.718 25.322 1.00 96.38 453 TYR A CA 1
ATOM 3705 C C . TYR A 1 453 ? 4.334 16.003 24.329 1.00 96.38 453 TYR A C 1
ATOM 3707 O O . TYR A 1 453 ? 5.172 16.601 23.660 1.00 96.38 453 TYR A O 1
ATOM 3715 N N . ILE A 1 454 ? 4.113 14.697 24.194 1.00 95.25 454 ILE A N 1
ATOM 3716 C CA . ILE A 1 454 ? 4.743 13.829 23.204 1.00 95.25 454 ILE A CA 1
ATOM 3717 C C . ILE A 1 454 ? 3.665 13.348 22.235 1.00 95.25 454 ILE A C 1
ATOM 3719 O O . ILE A 1 454 ? 2.670 12.740 22.633 1.00 95.25 454 ILE A O 1
ATOM 372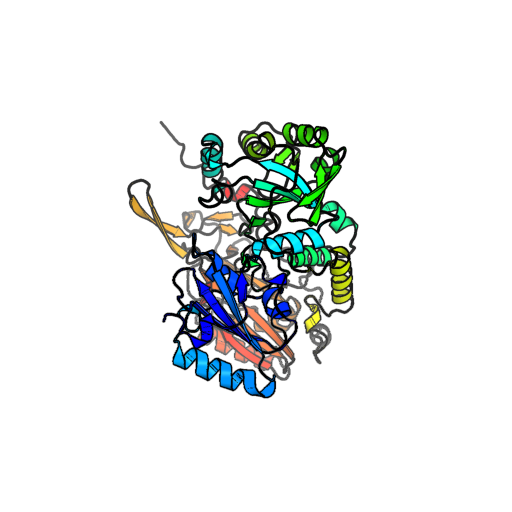3 N N . SER A 1 455 ? 3.876 13.580 20.938 1.00 92.06 455 SER A N 1
ATOM 3724 C CA . SER A 1 455 ? 2.915 13.176 19.903 1.00 92.06 455 SER A CA 1
ATOM 3725 C C . SER A 1 455 ? 2.779 11.659 19.758 1.00 92.06 455 SER A C 1
ATOM 3727 O O . SER A 1 455 ? 1.698 11.155 19.455 1.00 92.06 455 SER A O 1
ATOM 3729 N N . ARG A 1 456 ? 3.877 10.919 19.961 1.00 91.94 456 ARG A N 1
ATOM 3730 C CA . ARG A 1 456 ? 3.916 9.451 20.003 1.00 91.94 456 ARG A CA 1
ATOM 3731 C C . ARG A 1 456 ? 5.057 8.961 20.873 1.00 91.94 456 ARG A C 1
ATOM 3733 O O . ARG A 1 456 ? 6.188 9.401 20.697 1.00 91.94 456 ARG A O 1
ATOM 3740 N N . VAL A 1 457 ? 4.767 7.979 21.718 1.00 93.25 457 VAL A N 1
ATOM 3741 C CA . VAL A 1 457 ? 5.753 7.381 22.619 1.00 93.25 457 VAL A CA 1
ATOM 3742 C C . VAL A 1 457 ? 6.156 6.002 22.103 1.00 93.25 457 VAL A C 1
ATOM 3744 O O . VAL A 1 457 ? 5.401 5.035 22.224 1.00 93.25 457 VAL A O 1
ATOM 3747 N N . TYR A 1 458 ? 7.317 5.910 21.462 1.00 91.81 458 TYR A N 1
ATOM 3748 C CA . TYR A 1 458 ? 7.863 4.678 20.899 1.00 91.81 458 TYR A CA 1
ATOM 3749 C C . TYR A 1 458 ? 8.650 3.897 21.948 1.00 91.81 458 TYR A C 1
ATOM 3751 O O . TYR A 1 458 ? 9.646 4.375 22.459 1.00 91.81 458 TYR A O 1
ATOM 3759 N N . VAL A 1 459 ? 8.277 2.637 22.169 1.00 90.69 459 VAL A N 1
ATOM 3760 C CA . VAL A 1 459 ? 9.049 1.701 23.014 1.00 90.69 459 VAL A CA 1
ATOM 3761 C C . VAL A 1 459 ? 10.076 0.927 22.180 1.00 90.69 459 VAL A C 1
ATOM 3763 O O . VAL A 1 459 ? 11.029 0.343 22.687 1.00 90.69 459 VAL A O 1
ATOM 3766 N N . SER A 1 460 ? 9.864 0.870 20.864 1.00 87.81 460 SER A N 1
ATOM 3767 C CA . SER A 1 460 ? 10.807 0.309 19.894 1.00 87.81 460 SER A CA 1
ATOM 3768 C C . SER A 1 460 ? 10.563 0.927 18.517 1.00 87.81 460 SER A C 1
ATOM 3770 O O . SER A 1 460 ? 9.545 1.577 18.293 1.00 87.81 460 SER A O 1
ATOM 3772 N N . ALA A 1 461 ? 11.424 0.630 17.539 1.00 80.31 461 ALA A N 1
ATOM 3773 C CA . ALA A 1 461 ? 11.275 1.119 16.163 1.00 80.31 461 ALA A CA 1
ATOM 3774 C C . ALA A 1 461 ? 9.914 0.804 15.500 1.00 80.31 461 ALA A C 1
ATOM 3776 O O . ALA A 1 461 ? 9.550 1.451 14.522 1.00 80.31 461 ALA A O 1
ATOM 3777 N N . LYS A 1 462 ? 9.173 -0.201 15.989 1.00 84.75 462 LYS A N 1
ATOM 3778 C CA . LYS A 1 462 ? 7.879 -0.620 15.421 1.00 84.75 462 LYS A CA 1
ATOM 3779 C C . LYS A 1 462 ? 6.722 -0.578 16.414 1.00 84.75 462 LYS A C 1
ATOM 3781 O O . LYS A 1 462 ? 5.601 -0.899 16.026 1.00 84.75 462 LYS A O 1
ATOM 3786 N N . LYS A 1 463 ? 6.972 -0.254 17.684 1.00 91.56 463 LYS A N 1
ATOM 3787 C CA . LYS A 1 463 ? 5.953 -0.321 18.736 1.00 91.56 463 LYS A CA 1
ATOM 3788 C C . LYS A 1 463 ? 5.880 0.985 19.505 1.00 91.56 463 LYS A C 1
ATOM 3790 O O . LYS A 1 463 ? 6.918 1.531 19.868 1.00 91.56 463 LYS A O 1
ATOM 3795 N N . CYS A 1 464 ? 4.666 1.416 19.805 1.00 94.50 464 CYS A N 1
ATOM 3796 C CA . CYS A 1 464 ? 4.392 2.573 20.644 1.00 94.50 464 CYS A CA 1
ATOM 3797 C C . CYS A 1 464 ? 3.377 2.215 21.710 1.00 94.50 464 CYS A C 1
ATOM 3799 O O . CYS A 1 464 ? 2.623 1.240 21.593 1.00 94.50 464 CYS A O 1
ATOM 3801 N N . ILE A 1 465 ? 3.381 3.036 22.749 1.00 95.19 465 ILE A N 1
ATOM 3802 C CA . ILE A 1 465 ? 2.351 3.016 23.767 1.00 95.19 465 ILE A CA 1
ATOM 3803 C C . ILE A 1 465 ? 1.075 3.545 23.140 1.00 95.19 465 ILE A C 1
ATOM 3805 O O . ILE A 1 465 ? 1.032 4.613 22.527 1.00 95.19 465 ILE A O 1
ATOM 3809 N N . LYS A 1 466 ? 0.035 2.736 23.274 1.00 96.00 466 LYS A N 1
ATOM 3810 C CA . LYS A 1 466 ? -1.331 3.102 22.988 1.00 96.00 466 LYS A CA 1
ATOM 3811 C C . LYS A 1 466 ? -1.996 3.382 24.333 1.00 96.00 466 LYS A C 1
ATOM 3813 O O . LYS A 1 466 ? -2.021 2.470 25.166 1.00 96.00 466 LYS A O 1
ATOM 3818 N N . PRO A 1 467 ? -2.537 4.592 24.538 1.00 97.12 467 PRO A N 1
ATOM 3819 C CA . PRO A 1 467 ? -3.148 4.946 25.807 1.00 97.12 467 PRO A CA 1
ATOM 3820 C C . PRO A 1 467 ? -4.319 4.035 26.153 1.00 97.12 467 PRO A C 1
ATOM 3822 O O . PRO A 1 467 ? -4.924 3.420 25.264 1.00 97.12 467 PRO A O 1
ATOM 3825 N N . ALA A 1 468 ? -4.667 3.995 27.438 1.00 98.06 468 ALA A N 1
ATOM 3826 C CA . ALA A 1 468 ? -5.922 3.401 27.870 1.00 98.06 468 ALA A CA 1
ATOM 3827 C C . ALA A 1 468 ? -7.104 4.078 27.159 1.00 98.06 468 ALA A C 1
ATOM 3829 O O . ALA A 1 468 ? -7.054 5.260 26.814 1.00 98.06 468 ALA A O 1
ATOM 3830 N N . GLN A 1 469 ? -8.160 3.312 26.884 1.00 98.31 469 GLN A N 1
ATOM 3831 C CA . GLN A 1 469 ? -9.325 3.812 26.151 1.00 98.31 469 GLN A CA 1
ATOM 3832 C C . GLN A 1 469 ? -10.618 3.324 26.786 1.00 98.31 469 GLN A C 1
ATOM 3834 O O . GLN A 1 469 ? -10.734 2.150 27.143 1.00 98.31 469 GLN A O 1
ATOM 3839 N N . VAL A 1 470 ? -11.600 4.216 26.886 1.00 98.31 470 VAL A N 1
ATOM 3840 C CA . VAL A 1 470 ? -12.985 3.871 27.186 1.00 98.31 470 VAL A CA 1
ATOM 3841 C C . VAL A 1 470 ? -13.765 3.844 25.878 1.00 98.31 470 VAL A C 1
ATOM 3843 O O . VAL A 1 470 ? -13.734 4.785 25.084 1.00 98.31 470 VAL A O 1
ATOM 3846 N N . LYS A 1 471 ? -14.441 2.728 25.621 1.00 98.00 471 LYS A N 1
ATOM 3847 C CA . LYS A 1 471 ? -15.386 2.583 24.520 1.00 98.00 471 LYS A CA 1
ATOM 3848 C C . LYS A 1 471 ? -16.794 2.764 25.056 1.00 98.00 471 LYS A C 1
ATOM 3850 O O . LYS A 1 471 ? -17.242 1.960 25.875 1.00 98.00 471 LYS A O 1
ATOM 3855 N N . ILE A 1 472 ? -17.480 3.788 24.568 1.00 97.12 472 ILE A N 1
ATOM 3856 C CA . ILE A 1 472 ? -18.825 4.159 25.003 1.00 97.12 472 ILE A CA 1
ATOM 3857 C C . ILE A 1 472 ? -19.765 3.983 23.819 1.00 97.12 472 ILE A C 1
ATOM 3859 O O . ILE A 1 472 ? -19.585 4.634 22.795 1.00 97.12 472 ILE A O 1
ATOM 3863 N N . SER A 1 473 ? -20.745 3.092 23.937 1.00 94.69 473 SER A N 1
ATOM 3864 C CA . SER A 1 473 ? -21.775 2.911 22.910 1.00 94.69 473 SER A CA 1
ATOM 3865 C C . SER A 1 473 ? -23.098 3.487 23.388 1.00 94.69 473 SER A C 1
ATOM 3867 O O . SER A 1 473 ? -23.536 3.156 24.489 1.00 94.69 473 SER A O 1
ATOM 3869 N N . LEU A 1 474 ? -23.719 4.322 22.554 1.00 91.88 474 LEU A N 1
ATOM 3870 C CA . LEU A 1 474 ? -25.078 4.828 22.751 1.00 91.88 474 LEU A CA 1
ATOM 3871 C C . LEU A 1 474 ? -26.043 3.931 21.967 1.00 91.88 474 LEU A C 1
ATOM 3873 O O . LEU A 1 474 ? -26.096 3.982 20.731 1.00 91.88 474 LEU A O 1
ATOM 3877 N N . GLY A 1 475 ? -26.749 3.048 22.677 1.00 85.06 475 GLY A N 1
ATOM 3878 C CA . GLY A 1 475 ? -27.581 2.017 22.059 1.00 85.06 475 GLY A CA 1
ATOM 3879 C C . GLY A 1 475 ? -26.764 1.032 21.209 1.00 85.06 475 GLY A C 1
ATOM 3880 O O . GLY A 1 475 ? -25.651 0.644 21.565 1.00 85.06 475 GLY A O 1
ATOM 3881 N N . ASN A 1 476 ? -27.314 0.608 20.066 1.00 77.56 476 ASN A N 1
ATOM 3882 C CA . ASN A 1 476 ? -26.661 -0.335 19.140 1.00 77.56 476 ASN A CA 1
ATOM 3883 C C . ASN A 1 476 ? -25.997 0.350 17.928 1.00 77.56 476 ASN A C 1
ATOM 3885 O O . ASN A 1 476 ? -25.751 -0.307 16.922 1.00 77.56 476 ASN A O 1
ATOM 3889 N N . GLN A 1 477 ? -25.772 1.666 17.975 1.00 74.06 477 GLN A N 1
ATOM 3890 C CA . GLN A 1 477 ? -25.628 2.454 16.746 1.00 74.06 477 GLN A CA 1
ATOM 3891 C C . GLN A 1 477 ? -24.298 3.179 16.593 1.00 74.06 477 GLN A C 1
ATOM 3893 O O . GLN A 1 477 ? -23.699 3.117 15.523 1.00 74.06 477 GLN A O 1
ATOM 3898 N N . ARG A 1 478 ? -23.819 3.855 17.642 1.00 86.88 478 ARG A N 1
ATOM 3899 C CA . ARG A 1 478 ? -22.557 4.602 17.588 1.00 86.88 478 ARG A CA 1
ATOM 3900 C C . ARG A 1 478 ? -21.710 4.266 18.804 1.00 86.88 478 ARG A C 1
ATOM 3902 O O . ARG A 1 478 ? -22.198 4.293 19.933 1.00 86.88 478 ARG A O 1
ATOM 3909 N N . THR A 1 479 ? -20.447 3.940 18.551 1.00 93.00 479 THR A N 1
ATOM 3910 C CA . THR A 1 479 ? -19.447 3.650 19.580 1.00 93.00 479 THR A CA 1
ATOM 3911 C C . THR A 1 479 ? -18.324 4.665 19.474 1.00 93.00 479 THR A C 1
ATOM 3913 O O . THR A 1 479 ? -17.651 4.751 18.450 1.00 93.00 479 THR A O 1
ATOM 3916 N N . PHE A 1 480 ? -18.091 5.390 20.557 1.00 94.44 480 PHE A N 1
ATOM 3917 C CA . PHE A 1 480 ? -16.971 6.307 20.710 1.00 94.44 480 PHE A CA 1
ATOM 3918 C C . PHE A 1 480 ? -15.821 5.596 21.395 1.00 94.44 480 PHE A C 1
ATOM 3920 O O . PHE A 1 480 ? -16.036 4.722 22.230 1.00 94.44 480 PHE A O 1
ATOM 3927 N N . THR A 1 481 ? -14.595 5.972 21.052 1.00 96.81 481 THR A N 1
ATOM 3928 C CA . THR A 1 481 ? -13.392 5.525 21.757 1.00 96.81 481 THR A CA 1
ATOM 3929 C C . THR A 1 481 ? -12.664 6.759 22.260 1.00 96.81 481 THR A C 1
ATOM 3931 O O . THR A 1 481 ? -12.109 7.504 21.455 1.00 96.81 481 THR A O 1
ATOM 3934 N N . ILE A 1 482 ? -12.685 6.973 23.574 1.00 97.75 482 ILE A N 1
ATOM 3935 C CA . ILE A 1 482 ? -12.084 8.139 24.223 1.00 97.75 482 ILE A CA 1
ATOM 3936 C C . ILE A 1 482 ? -10.854 7.666 25.002 1.00 97.75 482 ILE A C 1
ATOM 3938 O O . ILE A 1 482 ? -10.972 6.771 25.843 1.00 97.75 482 ILE A O 1
ATOM 3942 N N . PRO A 1 483 ? -9.658 8.179 24.694 1.00 97.81 483 PRO A N 1
ATOM 3943 C CA . PRO A 1 483 ? -8.456 7.837 25.435 1.00 97.81 483 PRO A CA 1
ATOM 3944 C C . PRO A 1 483 ? -8.426 8.561 26.791 1.00 97.81 483 PRO A C 1
ATOM 3946 O O . PRO A 1 483 ? -8.928 9.676 26.899 1.00 97.81 483 PRO A O 1
ATOM 3949 N N . PHE A 1 484 ? -7.851 7.931 27.814 1.00 98.50 484 PHE A N 1
ATOM 3950 C CA . PHE A 1 484 ? -7.781 8.486 29.171 1.00 98.50 484 PHE A CA 1
ATOM 3951 C C . PHE A 1 484 ? -6.484 8.077 29.883 1.00 98.50 484 PHE A C 1
ATOM 3953 O O . PHE A 1 484 ? -5.860 7.079 29.515 1.00 98.50 484 PHE A O 1
ATOM 3960 N N . GLY A 1 485 ? -6.097 8.850 30.897 1.00 97.94 485 GLY A N 1
ATOM 3961 C CA . GLY A 1 485 ? -4.953 8.602 31.776 1.00 97.94 485 GLY A CA 1
ATOM 3962 C C . GLY A 1 485 ? -5.337 8.627 33.264 1.00 97.94 485 GLY A C 1
ATOM 3963 O O . GLY A 1 485 ? -6.524 8.674 33.593 1.00 97.94 485 GLY A O 1
ATOM 3964 N N . PRO A 1 486 ? -4.355 8.576 34.179 1.00 97.75 486 PRO A N 1
ATOM 3965 C CA . PRO A 1 486 ? -4.581 8.863 35.592 1.00 97.75 486 PRO A CA 1
ATOM 3966 C C . PRO A 1 486 ? -4.927 10.343 35.825 1.00 97.75 486 PRO A C 1
ATOM 3968 O O . PRO A 1 486 ? -4.548 11.205 35.029 1.00 97.75 486 PRO A O 1
ATOM 3971 N N . SER A 1 487 ? -5.609 10.627 36.938 1.00 96.38 487 SER A N 1
ATOM 3972 C CA . SER A 1 487 ? -5.792 11.990 37.459 1.00 96.38 487 SER A CA 1
ATOM 3973 C C . SER A 1 487 ? -4.755 12.296 38.548 1.00 96.38 487 SER A C 1
ATOM 3975 O O . SER A 1 487 ? -3.994 11.414 38.949 1.00 96.38 487 SER A O 1
ATOM 3977 N N . GLU A 1 488 ? -4.731 13.529 39.065 1.00 94.06 488 GLU A N 1
ATOM 3978 C CA . GLU A 1 488 ? -3.829 13.900 40.173 1.00 94.06 488 GLU A CA 1
ATOM 3979 C C . GLU A 1 488 ? -4.111 13.109 41.458 1.00 94.06 488 GLU A C 1
ATOM 3981 O O . GLU A 1 488 ? -3.209 12.829 42.242 1.00 94.06 488 GLU A O 1
ATOM 3986 N N . THR A 1 489 ? -5.372 12.730 41.678 1.00 96.12 489 THR A N 1
ATOM 3987 C CA . THR A 1 489 ? -5.820 12.041 42.896 1.00 96.12 489 THR A CA 1
ATOM 3988 C C . THR A 1 489 ? -5.988 10.536 42.702 1.00 96.12 489 THR A C 1
ATOM 3990 O O . THR A 1 489 ? -5.937 9.783 43.674 1.00 96.12 489 THR A O 1
ATOM 3993 N N . ILE A 1 490 ? -6.175 10.071 41.461 1.00 95.25 490 ILE A N 1
ATOM 3994 C CA . ILE A 1 490 ? -6.459 8.672 41.138 1.00 95.25 490 ILE A CA 1
ATOM 3995 C C . ILE A 1 490 ? -5.454 8.170 40.100 1.00 95.25 490 ILE A C 1
ATOM 3997 O O . ILE A 1 490 ? -5.633 8.311 38.890 1.00 95.25 490 ILE A O 1
ATOM 4001 N N . VAL A 1 491 ? -4.402 7.520 40.596 1.00 94.81 491 VAL A N 1
ATOM 4002 C CA . VAL A 1 491 ? -3.293 7.013 39.772 1.00 94.81 491 VAL A CA 1
ATOM 4003 C C . VAL A 1 491 ? -3.478 5.572 39.289 1.00 94.81 491 VAL A C 1
ATOM 4005 O O . VAL A 1 491 ? -2.922 5.188 38.262 1.00 94.81 491 VAL A O 1
ATOM 4008 N N . LYS A 1 492 ? -4.261 4.742 39.993 1.00 96.88 492 LYS A N 1
ATOM 4009 C CA . LYS A 1 492 ? -4.424 3.321 39.638 1.00 96.88 492 LYS A CA 1
ATOM 4010 C C . LYS A 1 492 ? -5.522 3.126 38.595 1.00 96.88 492 LYS A C 1
ATOM 4012 O O . LYS A 1 492 ? -6.654 3.559 38.797 1.00 96.88 492 LYS A O 1
ATOM 4017 N N . TYR A 1 493 ? -5.214 2.371 37.538 1.00 97.06 493 TYR A N 1
ATOM 4018 C CA . TYR A 1 493 ? -6.130 2.081 36.428 1.00 97.06 493 TYR A CA 1
ATOM 4019 C C . TYR A 1 493 ? -7.518 1.594 36.877 1.00 97.06 493 TYR A C 1
ATOM 4021 O O . TYR A 1 493 ? -8.530 2.120 36.419 1.00 97.06 493 TYR A O 1
ATOM 4029 N N . ASP A 1 494 ? -7.585 0.628 37.799 1.00 97.62 494 ASP A N 1
ATOM 4030 C CA . ASP A 1 494 ? -8.868 0.069 38.248 1.00 97.62 494 ASP A CA 1
ATOM 4031 C C . ASP A 1 494 ? -9.724 1.081 39.019 1.00 97.62 494 ASP A C 1
ATOM 4033 O O . ASP A 1 494 ? -10.953 1.049 38.925 1.00 97.62 494 ASP A O 1
ATOM 4037 N N . GLN A 1 495 ? -9.088 2.008 39.741 1.00 98.00 495 GLN A N 1
ATOM 4038 C CA . GLN A 1 495 ? -9.789 3.082 40.441 1.00 98.00 495 GLN A CA 1
ATOM 4039 C C . GLN A 1 495 ? -10.332 4.104 39.440 1.00 98.00 495 GLN A C 1
ATOM 4041 O O . GLN A 1 495 ? -11.521 4.404 39.489 1.00 98.00 495 GLN A O 1
ATOM 4046 N N . VAL A 1 496 ? -9.512 4.541 38.474 1.00 97.88 496 VAL A N 1
ATOM 4047 C CA . VAL A 1 496 ? -9.950 5.426 37.378 1.00 97.88 496 VAL A CA 1
ATOM 4048 C C . VAL A 1 496 ? -11.132 4.811 36.632 1.00 97.88 496 VAL A C 1
ATOM 4050 O O . VAL A 1 496 ? -12.167 5.450 36.453 1.00 97.88 496 VAL A O 1
ATOM 4053 N N . ARG A 1 497 ? -11.023 3.530 36.259 1.00 98.19 497 ARG A N 1
ATOM 4054 C CA . ARG A 1 497 ? -12.094 2.785 35.590 1.00 98.19 497 ARG A CA 1
ATOM 4055 C C . ARG A 1 497 ? -13.382 2.782 36.413 1.00 98.19 497 ARG A C 1
ATOM 4057 O O . ARG A 1 497 ? -14.451 3.004 35.848 1.00 98.19 497 ARG A O 1
ATOM 4064 N N . LYS A 1 498 ? -13.300 2.509 37.719 1.00 98.25 498 LYS A N 1
ATOM 4065 C CA . LYS A 1 498 ? -14.467 2.502 38.612 1.00 98.25 498 LYS A CA 1
ATOM 4066 C C . LYS A 1 498 ? -15.127 3.883 38.660 1.00 98.25 498 LYS A C 1
ATOM 4068 O O . LYS A 1 498 ? -16.326 3.973 38.406 1.00 98.25 498 LYS A O 1
ATOM 4073 N N . THR A 1 499 ? -14.342 4.937 38.881 1.00 98.19 499 THR A N 1
ATOM 4074 C CA . THR A 1 499 ? -14.823 6.324 38.920 1.00 98.19 499 THR A CA 1
ATOM 4075 C C . THR A 1 499 ? -15.481 6.732 37.601 1.00 98.19 499 THR A C 1
ATOM 4077 O O . THR A 1 499 ? -16.601 7.230 37.606 1.00 98.19 499 THR A O 1
ATOM 4080 N N . MET A 1 500 ? -14.862 6.435 36.453 1.00 98.25 500 MET A N 1
ATOM 4081 C CA . MET A 1 500 ? -15.454 6.728 35.140 1.00 98.25 500 MET A CA 1
ATOM 4082 C C . MET A 1 500 ? -16.777 5.983 34.912 1.00 98.25 500 MET A C 1
ATOM 4084 O O . MET A 1 500 ? -17.703 6.552 34.341 1.00 98.25 500 MET A O 1
ATOM 4088 N N . ILE A 1 501 ? -16.895 4.716 35.338 1.00 98.12 501 ILE A N 1
ATOM 4089 C CA . ILE A 1 501 ? -18.155 3.959 35.228 1.00 98.12 501 ILE A CA 1
ATOM 4090 C C . ILE A 1 501 ? -19.261 4.631 36.041 1.00 98.12 501 ILE A C 1
ATOM 4092 O O . ILE A 1 501 ? -20.383 4.740 35.549 1.00 98.12 501 ILE A O 1
ATOM 4096 N N . GLU A 1 502 ? -18.959 5.055 37.267 1.00 97.94 502 GLU A N 1
ATOM 4097 C CA . GLU A 1 502 ? -19.912 5.740 38.144 1.00 97.94 502 GLU A CA 1
ATOM 4098 C C . GLU A 1 502 ? -20.351 7.079 37.530 1.00 97.94 502 GLU A C 1
ATOM 4100 O O . GLU A 1 502 ? -21.550 7.281 37.323 1.00 97.94 502 GLU A O 1
ATOM 4105 N N . SER A 1 503 ? -19.408 7.931 37.110 1.00 97.44 503 SER A N 1
ATOM 4106 C CA . SER A 1 503 ? -19.704 9.217 36.458 1.00 97.44 503 SER A CA 1
ATOM 4107 C C . SER A 1 503 ? -20.532 9.054 35.179 1.00 97.44 503 SER A C 1
ATOM 4109 O O . SER A 1 503 ? -21.527 9.751 34.986 1.00 97.44 503 SER A O 1
ATOM 4111 N N . LEU A 1 504 ? -20.179 8.095 34.315 1.00 97.25 504 LEU A N 1
ATOM 4112 C CA . LEU A 1 504 ? -20.897 7.858 33.058 1.00 97.25 504 LEU A CA 1
ATOM 4113 C C . LEU A 1 504 ? -22.294 7.266 33.280 1.00 97.25 504 LEU A C 1
ATOM 4115 O O . LEU A 1 504 ? -23.222 7.637 32.562 1.00 97.25 504 LEU A O 1
ATOM 4119 N N . LYS A 1 505 ? -22.488 6.381 34.266 1.00 95.88 505 LYS A N 1
ATOM 4120 C CA . LYS A 1 505 ? -23.829 5.874 34.618 1.00 95.88 505 LYS A CA 1
ATOM 4121 C C . LYS A 1 505 ? -24.730 6.978 35.167 1.00 95.88 505 LYS A C 1
ATOM 4123 O O . LYS A 1 505 ? -25.920 6.988 34.869 1.00 95.88 505 LYS A O 1
ATOM 4128 N N . ASN A 1 506 ? -24.149 7.935 35.885 1.00 96.56 506 ASN A N 1
ATOM 4129 C CA . ASN A 1 506 ? -24.859 9.099 36.410 1.00 96.56 506 ASN A CA 1
ATOM 4130 C C . ASN A 1 506 ? -25.114 10.185 35.352 1.00 96.56 506 ASN A C 1
ATOM 4132 O O . ASN A 1 506 ? -25.750 11.193 35.647 1.00 96.56 506 ASN A O 1
ATOM 4136 N N . SER A 1 507 ? -24.670 9.987 34.105 1.00 95.56 507 SER A N 1
ATOM 4137 C CA . SER A 1 507 ? -24.863 10.969 33.035 1.00 95.56 507 SER A CA 1
ATOM 4138 C C . SER A 1 507 ? -26.318 11.146 32.602 1.00 95.56 507 SER A C 1
ATOM 4140 O O . SER A 1 507 ? -26.623 12.114 31.912 1.00 95.56 507 SER A O 1
ATOM 4142 N N . GLY A 1 508 ? -27.211 10.203 32.920 1.00 94.69 508 GLY A N 1
ATOM 4143 C CA . GLY A 1 508 ? -28.595 10.197 32.434 1.00 94.69 508 GLY A CA 1
ATOM 4144 C C . GLY A 1 508 ? -28.736 9.918 30.930 1.00 94.69 508 GLY A C 1
ATOM 4145 O O . GLY A 1 508 ? -29.806 10.142 30.367 1.00 94.69 508 GLY A O 1
ATOM 4146 N N . LEU A 1 509 ? -27.672 9.466 30.252 1.00 92.44 509 LEU A N 1
ATOM 4147 C CA . LEU A 1 509 ? -27.756 9.007 28.863 1.00 92.44 509 LEU A CA 1
ATOM 4148 C C . LEU A 1 509 ? -28.368 7.598 28.807 1.00 92.44 509 LEU A C 1
ATOM 4150 O O . LEU A 1 509 ? -27.908 6.708 29.529 1.00 92.44 509 LEU A O 1
ATOM 4154 N N . PRO A 1 510 ? -29.376 7.362 27.950 1.00 86.62 510 PRO A N 1
ATOM 4155 C CA . PRO A 1 510 ? -29.999 6.050 27.828 1.00 86.62 510 PRO A CA 1
ATOM 4156 C C . PRO A 1 510 ? -29.058 5.039 27.158 1.00 86.62 510 PRO A C 1
ATOM 4158 O O . PRO A 1 510 ? -28.248 5.392 26.300 1.00 86.62 510 PRO A O 1
ATOM 4161 N N . ASP A 1 511 ? -29.209 3.765 27.528 1.00 90.50 511 ASP A N 1
ATOM 4162 C CA . ASP A 1 511 ? -28.604 2.612 26.846 1.00 90.50 511 ASP A CA 1
ATOM 4163 C C . ASP A 1 511 ? -27.072 2.663 26.685 1.00 90.50 511 ASP A C 1
ATOM 4165 O O . ASP A 1 511 ? -26.519 2.184 25.687 1.00 90.50 511 ASP A O 1
ATOM 4169 N N . LEU A 1 512 ? -26.367 3.228 27.670 1.00 94.81 512 LEU A N 1
ATOM 4170 C CA . LEU A 1 512 ? -24.907 3.266 27.679 1.00 94.81 512 LEU A CA 1
ATOM 4171 C C . LEU A 1 512 ? -24.303 1.870 27.875 1.00 94.81 512 LEU A C 1
ATOM 4173 O O . LEU A 1 512 ? -24.427 1.258 28.938 1.00 94.81 512 LEU A O 1
ATOM 4177 N N . LYS A 1 513 ? -23.545 1.402 26.880 1.00 96.69 513 LYS A N 1
ATOM 4178 C CA . LYS A 1 513 ? -22.634 0.257 27.033 1.00 96.69 513 LYS A CA 1
ATOM 4179 C C . LYS A 1 513 ? -21.203 0.763 27.125 1.00 96.69 513 LYS A C 1
ATOM 4181 O O . LYS A 1 513 ? -20.704 1.392 26.193 1.00 96.69 513 LYS A O 1
ATOM 4186 N N . ILE A 1 514 ? -20.540 0.461 28.237 1.00 97.81 514 ILE A N 1
ATOM 4187 C CA . ILE A 1 514 ? -19.193 0.948 28.540 1.00 97.81 514 ILE A CA 1
ATOM 4188 C C . ILE A 1 514 ? -18.240 -0.245 28.593 1.00 97.81 514 ILE A C 1
ATOM 4190 O O . ILE A 1 514 ? -18.490 -1.224 29.294 1.00 97.81 514 ILE A O 1
ATOM 4194 N N . SER A 1 515 ? -17.131 -0.163 27.865 1.00 97.94 515 SER A N 1
ATOM 4195 C CA . SER A 1 515 ? -16.027 -1.122 27.964 1.00 97.94 515 SER A CA 1
ATOM 4196 C C . SER A 1 515 ? -14.693 -0.390 27.985 1.00 97.94 515 SER A C 1
ATOM 4198 O O . SER A 1 515 ? -14.594 0.742 27.525 1.00 97.94 515 SER A O 1
ATOM 4200 N N . PHE A 1 516 ? -13.666 -1.023 28.542 1.00 98.44 516 PHE A N 1
ATOM 4201 C CA . PHE A 1 516 ? -12.359 -0.407 28.730 1.00 98.44 516 PHE A CA 1
ATOM 4202 C C . PHE A 1 516 ? -11.270 -1.284 28.126 1.00 98.44 516 PHE A C 1
ATOM 4204 O O . PHE A 1 516 ? -11.361 -2.510 28.151 1.00 98.44 516 PHE A O 1
ATOM 4211 N N . SER A 1 517 ? -10.226 -0.644 27.614 1.00 97.88 517 SER A N 1
ATOM 4212 C CA . SER A 1 517 ? -8.944 -1.277 27.323 1.00 97.88 517 SER A CA 1
ATOM 4213 C C . SER A 1 517 ? -7.859 -0.590 28.137 1.00 97.88 517 SER A C 1
ATOM 4215 O O . SER A 1 517 ? -7.825 0.643 28.193 1.00 97.88 517 SER A O 1
ATOM 4217 N N . SER A 1 518 ? -6.989 -1.377 28.763 1.00 97.62 518 SER A N 1
ATOM 4218 C CA . SER A 1 518 ? -5.815 -0.856 29.454 1.00 97.62 518 SER A CA 1
ATOM 4219 C C . SER A 1 518 ? -4.832 -0.237 28.465 1.00 97.62 518 SER A C 1
ATOM 4221 O O . SER A 1 518 ? -4.881 -0.495 27.256 1.00 97.62 518 SER A O 1
ATOM 4223 N N . GLU A 1 519 ? -3.923 0.574 28.993 1.00 97.31 519 GLU A N 1
ATOM 4224 C CA . GLU A 1 519 ? -2.754 1.007 28.242 1.00 97.31 519 GLU A CA 1
ATOM 4225 C C . GLU A 1 519 ? -1.970 -0.220 27.756 1.00 97.31 519 GLU A C 1
ATOM 4227 O O . GLU A 1 519 ? -1.896 -1.247 28.438 1.00 97.31 519 GLU A O 1
ATOM 4232 N N . SER A 1 520 ? -1.465 -0.161 26.526 1.00 96.56 520 SER A N 1
ATOM 4233 C CA . SER A 1 520 ? -0.827 -1.315 25.891 1.00 96.56 520 SER A CA 1
ATOM 4234 C C . SER A 1 520 ? 0.258 -0.897 24.913 1.00 96.56 520 SER A C 1
ATOM 4236 O O . SER A 1 520 ? 0.214 0.179 24.324 1.00 96.56 520 SER A O 1
ATOM 4238 N N . ILE A 1 521 ? 1.227 -1.781 24.693 1.00 95.44 521 ILE A N 1
ATOM 4239 C CA . ILE A 1 521 ? 2.233 -1.605 23.648 1.00 95.44 521 ILE A CA 1
ATOM 4240 C C . ILE A 1 521 ? 1.722 -2.301 22.389 1.00 95.44 521 ILE A C 1
ATOM 4242 O O . ILE A 1 521 ? 1.557 -3.521 22.363 1.00 95.44 521 ILE A O 1
ATOM 4246 N N . SER A 1 522 ? 1.500 -1.536 21.325 1.00 92.94 522 SER A N 1
ATOM 4247 C CA . SER A 1 522 ? 0.994 -2.059 20.052 1.00 92.94 522 SER A CA 1
ATOM 4248 C C . SER A 1 522 ? 1.915 -1.687 18.895 1.00 92.94 522 SER A C 1
ATOM 4250 O O . SER A 1 522 ? 2.804 -0.844 19.042 1.00 92.94 522 SER A O 1
ATOM 4252 N N . GLN A 1 523 ? 1.750 -2.351 17.747 1.00 91.06 523 GLN A N 1
ATOM 4253 C CA . GLN A 1 523 ? 2.434 -1.912 16.533 1.00 91.06 523 GLN A CA 1
ATOM 4254 C C . GLN A 1 523 ? 2.002 -0.485 16.227 1.00 91.06 523 GLN A C 1
ATOM 4256 O O . GLN A 1 523 ? 0.804 -0.204 16.178 1.00 91.06 523 GLN A O 1
ATOM 4261 N N . CYS A 1 524 ? 2.968 0.407 16.021 1.00 82.25 524 CYS A N 1
ATOM 4262 C CA . CYS A 1 524 ? 2.610 1.753 15.621 1.00 82.25 524 CYS A CA 1
ATOM 4263 C C . CYS A 1 524 ? 1.920 1.690 14.267 1.00 82.25 524 CYS A C 1
ATOM 4265 O O . CYS A 1 524 ? 2.502 1.111 13.341 1.00 82.25 524 CYS A O 1
ATOM 4267 N N . PRO A 1 525 ? 0.720 2.283 14.125 1.00 70.69 525 PRO A N 1
ATOM 4268 C CA . PRO A 1 525 ? 0.156 2.477 12.808 1.00 70.69 525 PRO A CA 1
ATOM 4269 C C . PRO A 1 525 ? 1.206 3.221 11.986 1.00 70.69 525 PRO A C 1
ATOM 4271 O O . PRO A 1 525 ? 1.702 4.280 12.386 1.00 70.69 525 PRO A O 1
ATOM 4274 N N . LEU A 1 526 ? 1.606 2.607 10.873 1.00 60.44 526 LEU A N 1
ATOM 4275 C CA . LEU A 1 526 ? 2.400 3.265 9.849 1.00 60.44 526 LEU A CA 1
ATOM 4276 C C . LEU A 1 526 ? 1.511 4.390 9.325 1.00 60.44 526 LEU A C 1
ATOM 4278 O O . LEU A 1 526 ? 0.629 4.167 8.503 1.00 60.44 526 LEU A O 1
ATOM 4282 N N . ASN A 1 527 ? 1.636 5.573 9.921 1.00 48.69 527 ASN A N 1
ATOM 4283 C CA . ASN A 1 527 ? 0.849 6.720 9.511 1.00 48.69 527 ASN A CA 1
ATOM 4284 C C . ASN A 1 527 ? 1.379 7.176 8.156 1.00 48.69 527 ASN A C 1
ATOM 4286 O O . ASN A 1 527 ? 2.316 7.969 8.100 1.00 48.69 527 ASN A O 1
ATOM 4290 N N . ASN A 1 528 ? 0.753 6.683 7.088 1.00 39.38 528 ASN A N 1
ATOM 4291 C CA . ASN A 1 528 ? 1.017 7.118 5.719 1.00 39.38 528 ASN A CA 1
ATOM 4292 C C . ASN A 1 528 ? 0.707 8.621 5.522 1.00 39.38 528 ASN A C 1
ATOM 4294 O O . ASN A 1 528 ? 1.263 9.226 4.619 1.00 39.38 528 ASN A O 1
ATOM 4298 N N . ASN A 1 529 ? -0.084 9.252 6.410 1.00 34.03 529 ASN A N 1
ATOM 4299 C CA . ASN A 1 529 ? -0.624 10.607 6.191 1.00 34.03 529 ASN A CA 1
ATOM 4300 C C . ASN A 1 529 ? -0.119 11.717 7.139 1.00 34.03 529 ASN A C 1
ATOM 4302 O O . ASN A 1 529 ? -0.537 12.857 6.987 1.00 34.03 529 ASN A O 1
ATOM 4306 N N . IL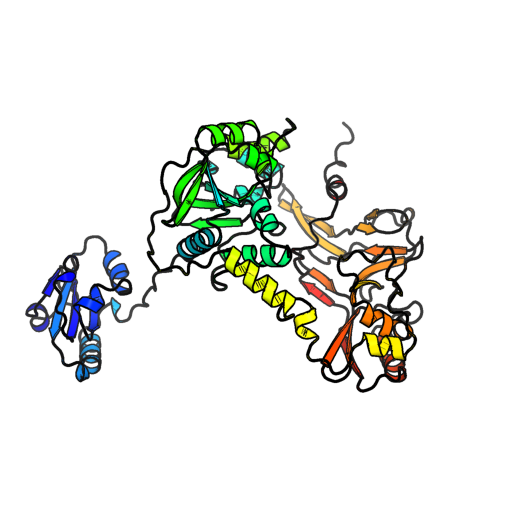E A 1 530 ? 0.770 11.450 8.110 1.00 37.22 530 ILE A N 1
ATOM 4307 C CA . ILE A 1 530 ? 1.272 12.508 9.034 1.00 37.22 530 ILE A CA 1
ATOM 4308 C C . ILE A 1 530 ? 2.688 13.000 8.656 1.00 37.22 530 ILE A C 1
ATOM 4310 O O . ILE A 1 530 ? 3.194 13.961 9.225 1.00 37.22 530 ILE A O 1
ATOM 4314 N N . SER A 1 531 ? 3.333 12.396 7.652 1.00 34.50 531 SER A N 1
ATOM 4315 C CA . SER A 1 531 ? 4.699 12.767 7.244 1.00 34.50 531 SER A CA 1
ATOM 4316 C C . SER A 1 531 ? 4.793 14.015 6.351 1.00 34.50 531 SER A C 1
ATOM 4318 O O . SER A 1 531 ? 5.905 14.400 6.000 1.00 34.50 531 SER A O 1
ATOM 4320 N N . SER A 1 532 ? 3.687 14.665 5.983 1.00 31.06 532 SER A N 1
ATOM 4321 C CA . SER A 1 532 ? 3.725 15.850 5.112 1.00 31.06 532 SER A CA 1
ATOM 4322 C C . SER A 1 532 ? 3.974 17.177 5.846 1.00 31.06 532 SER A C 1
ATOM 4324 O O . SER A 1 532 ? 4.027 18.211 5.188 1.00 31.06 532 SER A O 1
ATOM 4326 N N . ARG A 1 533 ? 4.129 17.197 7.185 1.00 35.19 533 ARG A N 1
ATOM 4327 C CA . ARG A 1 533 ? 4.272 18.456 7.959 1.00 35.19 533 ARG A CA 1
ATOM 4328 C C . ARG A 1 533 ? 5.186 18.414 9.192 1.00 35.19 533 ARG A C 1
ATOM 4330 O O . ARG A 1 533 ? 4.901 19.086 10.179 1.00 35.19 533 ARG A O 1
ATOM 4337 N N . LEU A 1 534 ? 6.290 17.673 9.152 1.00 30.41 534 LEU A N 1
ATOM 4338 C CA . LEU A 1 534 ? 7.436 18.030 10.000 1.00 30.41 534 LEU A CA 1
ATOM 4339 C C . LEU A 1 534 ? 8.368 18.884 9.141 1.00 30.41 534 LEU A C 1
ATOM 4341 O O . LEU A 1 534 ? 8.797 18.439 8.076 1.00 30.41 534 LEU A O 1
ATOM 4345 N N . SER A 1 535 ? 8.588 20.131 9.554 1.00 28.14 535 SER A N 1
ATOM 4346 C CA . SER A 1 535 ? 9.514 21.047 8.897 1.00 28.14 535 SER A CA 1
ATOM 4347 C C . SER A 1 535 ? 10.917 20.442 8.867 1.00 28.14 535 SER A C 1
ATOM 4349 O O . SER A 1 535 ? 11.320 19.697 9.759 1.00 28.14 535 SER A O 1
ATOM 4351 N N . ILE A 1 536 ? 11.672 20.781 7.822 1.00 32.34 536 ILE A N 1
ATOM 4352 C CA . ILE A 1 536 ? 13.060 20.348 7.596 1.00 32.34 536 ILE A CA 1
ATOM 4353 C C . ILE A 1 536 ? 13.977 20.663 8.803 1.00 32.34 536 ILE A C 1
ATOM 4355 O O . ILE A 1 536 ? 14.979 19.975 8.988 1.00 32.34 536 ILE A O 1
ATOM 4359 N N . SER A 1 537 ? 13.586 21.602 9.674 1.00 29.94 537 SER A N 1
ATOM 4360 C CA . SER A 1 537 ? 14.270 21.933 10.932 1.00 29.94 537 SER A CA 1
ATOM 4361 C C . SER A 1 537 ? 14.400 20.765 11.917 1.00 29.94 537 SER A C 1
ATOM 4363 O O . SER A 1 537 ? 15.366 20.717 12.658 1.00 29.94 537 SER A O 1
ATOM 4365 N N . ASP A 1 538 ? 13.491 19.785 11.916 1.00 34.31 538 ASP A N 1
ATOM 4366 C CA . ASP A 1 538 ? 13.534 18.700 12.916 1.00 34.31 538 ASP A CA 1
ATOM 4367 C C . ASP A 1 538 ? 14.505 17.562 12.539 1.00 34.31 538 ASP A C 1
ATOM 4369 O O . ASP A 1 538 ? 14.692 16.610 13.301 1.00 34.31 538 ASP A O 1
ATOM 4373 N N . ARG A 1 539 ? 15.113 17.616 11.343 1.00 34.56 539 ARG A N 1
ATOM 4374 C CA . ARG A 1 539 ? 16.069 16.603 10.859 1.00 34.56 539 ARG A CA 1
ATOM 4375 C C . ARG A 1 539 ? 17.528 17.068 10.842 1.00 34.56 539 ARG A C 1
ATOM 4377 O O . ARG A 1 539 ? 18.391 16.197 10.750 1.00 34.56 539 ARG A O 1
ATOM 4384 N N . SER A 1 540 ? 17.815 18.369 10.934 1.00 31.00 540 SER A N 1
ATOM 4385 C CA . SER A 1 540 ? 19.194 18.890 10.931 1.00 31.00 540 SER A CA 1
ATOM 4386 C C . SER A 1 540 ? 19.972 18.543 12.202 1.00 31.00 540 SER A C 1
ATOM 4388 O O . SER A 1 540 ? 21.167 18.273 12.131 1.00 31.00 540 SER A O 1
ATOM 4390 N N . ASP A 1 541 ? 19.288 18.414 13.338 1.00 31.30 541 ASP A N 1
ATOM 4391 C CA . ASP A 1 541 ? 19.922 18.309 14.664 1.00 31.30 541 ASP A CA 1
ATOM 4392 C C . ASP A 1 541 ? 20.418 16.887 15.004 1.00 31.30 541 ASP A C 1
ATOM 4394 O O . ASP A 1 541 ? 20.617 16.521 16.164 1.00 31.30 541 ASP A O 1
ATOM 4398 N N . LEU A 1 542 ? 20.541 16.015 14.002 1.00 33.16 542 LEU A N 1
ATOM 4399 C CA . LEU A 1 542 ? 21.098 14.665 14.149 1.00 33.16 542 LEU A CA 1
ATOM 4400 C C . LEU A 1 542 ? 22.456 14.500 13.455 1.00 33.16 542 LEU A C 1
ATOM 4402 O O . LEU A 1 542 ? 23.049 13.432 13.579 1.00 33.16 542 LEU A O 1
ATOM 4406 N N . VAL A 1 543 ? 22.954 15.524 12.749 1.00 30.38 543 VAL A N 1
ATOM 4407 C CA . VAL A 1 543 ? 24.233 15.454 12.014 1.00 30.38 543 VAL A CA 1
ATOM 4408 C C . VAL A 1 543 ? 25.197 16.600 12.371 1.00 30.38 543 VAL A C 1
ATOM 4410 O O . VAL A 1 543 ? 26.382 16.489 12.081 1.00 30.38 543 VAL A O 1
ATOM 4413 N N . SER A 1 544 ? 24.756 17.668 13.045 1.00 28.42 544 SER A N 1
ATOM 4414 C CA . SER A 1 544 ? 25.595 18.855 13.298 1.00 28.42 544 SER A CA 1
ATOM 4415 C C . SER A 1 544 ? 26.450 18.842 14.573 1.00 28.42 544 SER A C 1
ATOM 4417 O O . SER A 1 544 ? 27.375 19.640 14.657 1.00 28.42 544 SER A O 1
ATOM 4419 N N . ASP A 1 545 ? 26.224 17.940 15.533 1.00 27.03 545 ASP A N 1
ATOM 4420 C CA . ASP A 1 545 ? 26.831 18.075 16.876 1.00 27.03 545 ASP A CA 1
ATOM 4421 C C . ASP A 1 545 ? 28.065 17.178 17.116 1.00 27.03 545 ASP A C 1
ATOM 4423 O O . ASP A 1 545 ? 28.382 16.835 18.252 1.00 27.03 545 ASP A O 1
ATOM 4427 N N . LEU A 1 546 ? 28.785 16.786 16.057 1.00 28.73 546 LEU A N 1
ATOM 4428 C CA . LEU A 1 546 ? 30.017 15.980 16.163 1.00 28.73 546 LEU A CA 1
ATOM 4429 C C . LEU A 1 546 ? 31.240 16.585 15.457 1.00 28.73 546 LEU A C 1
ATOM 4431 O O . LEU A 1 546 ? 32.165 15.867 15.088 1.00 28.73 546 LEU A O 1
ATOM 4435 N N . VAL A 1 547 ? 31.285 17.911 15.313 1.00 32.22 547 VAL A N 1
ATOM 4436 C CA . VAL A 1 547 ? 32.526 18.613 14.957 1.00 32.22 547 VAL A CA 1
ATOM 4437 C C . VAL A 1 547 ? 32.765 19.744 15.950 1.00 32.22 547 VAL A C 1
ATOM 4439 O O . VAL A 1 547 ? 32.373 20.883 15.720 1.00 32.22 547 VAL A O 1
ATOM 4442 N N . LEU A 1 548 ? 33.420 19.410 17.062 1.00 27.38 548 LEU A N 1
ATOM 4443 C CA . LEU A 1 548 ? 34.184 20.363 17.861 1.00 27.38 548 LEU A CA 1
ATOM 4444 C C . LEU A 1 548 ? 35.568 19.767 18.159 1.00 27.38 548 LEU A C 1
ATOM 4446 O O . LEU A 1 548 ? 35.677 18.704 18.763 1.00 27.38 548 LEU A O 1
ATOM 4450 N N . GLU A 1 549 ? 36.569 20.517 17.695 1.00 27.62 549 GLU A N 1
ATOM 4451 C CA . GLU A 1 549 ? 37.966 20.611 18.144 1.00 27.62 549 GLU A CA 1
ATOM 4452 C C . GLU A 1 549 ? 38.909 19.410 17.935 1.00 27.62 549 GLU A C 1
ATOM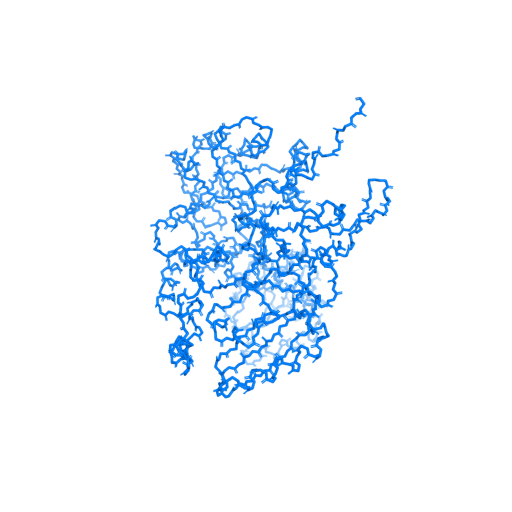 4454 O O . GLU A 1 549 ? 39.079 18.552 18.799 1.00 27.62 549 GLU A O 1
ATOM 4459 N N . TYR A 1 550 ? 39.624 19.454 16.801 1.00 31.36 550 TYR A N 1
ATOM 4460 C CA . TYR A 1 550 ? 41.089 19.598 16.781 1.00 31.36 550 TYR A CA 1
ATOM 4461 C C . TYR A 1 550 ? 41.508 20.611 15.715 1.00 31.36 550 TYR A C 1
ATOM 4463 O O . TYR A 1 550 ? 40.915 20.568 14.611 1.00 31.36 550 TYR A O 1
#